Protein AF-A0A8J2S3M0-F1 (afdb_monomer)

pLDDT: mean 85.81, std 11.24, range [34.44, 97.56]

Sequence (648 aa):
LSIEQKIQSLLESGLAKWFDNKQNNCDGKTRGDIQTGDLYRDKIRITDELIRYITLQLNTDGAECHKKSKFTFWAFMGIPNELPYWLRKSNILLFALWYGNKKPPSGPFLEASISELQQLGTKGVQFNQRTYLVKPLILTTDSMARSVFLNGSTWRGECGCDFCLHPGEMVKIGRGSTRVYPEPTSNPTFAPRTVEQHERDLMTVLGTGKRLNGIKGPSPFLALLNFDYVQAQVPDYLHCVCHGGIKFLVALWTETKYFKEPWYLDDRKTKILNARLKQMKPPYEITRTSSPLSDIGQWHASYFRAFALYYFTALEDLLPKVYFDHFLCLIYGMQVLLQEEVKVNLVQDVDILLQHFVREAEILYGQQNMRFNFHLITHLVRATLHWGCIWSWSTFIPEWFNGVLVSSTNGTQYVPEQMVKNLLIKKAVRSDAITLILKYNLPQNVLVLLKDFLNISHHDLLSSLDIDSSVSNLKLLGAPKKKLASKEFQSAIQKYFSSVRELAPLHIRSYYSYKRLLFGKKSMFTTTSYTRSPKRINYCAYMKNDVFFIIEEIVSFNCKAYGTTEDVFLLGRVMGSISNEKYSPAPKCLESLHFLNLPGQSTKCVGLSSTLVAFSASDIMKKAIIGFNNCLTETYVVTALPNSVETD

Radius of gyration: 26.31 Å; Cα contacts (8 Å, |Δi|>4): 1136; chains: 1; bounding box: 75×59×65 Å

Nearest PDB structures (foldseek):
  2nub-assembly1_A  TM=4.256E-01  e=6.331E+00  Aquifex aeolicus
  8jr8-assembly1_C  TM=2.450E-01  e=2.805E+00  Maribacter polysiphoniae
  8j84-assembly1_A  TM=1.517E-01  e=1.687E+00  Thermoflavifilum thermophilum

Foldseek 3Di:
DAPLVLVVVCCVVVVVVLQLPDLPPQVLFKFFFQCNFPQNVVLDDCPDNQETEFEWAWEWDWDDLDPPDLKIKIWTWTFGRSDDLVCRLLSIGTHFMDIDSDDDQQCVRCVSVLVSLQCQQPQAHDDPSHGYRYHYQAYAYAQVVCCRQAVFAGLQQQLSDLFFLQRFDWDDDPPRIGGFGAFDPDPPGTGTDDPVNVVVQQVVCVVPVDHDSGHNHHGSNVSRPPYPPSLNYALACLVLPQVNVLLLLLCCQDPPVNVVALQHQDPVLLVQLQVLLQVFFAALLLVDRGDRPVCSVVDGSSNSVCCLQFQLCSCPVRGPPLSSLLSLLVNLLLLQLQFSMHTLVLLVLNLVSLSVSLNVCCVRVNRSSNGPSSVSSSCNSVSCNRGGGNSNNHCPSVVVVVVLLSVQDDDDPPSNVSSVVLLVVLSVCVVVLLVCVQVDPDDPVVVVCNCVSSVPDLVNNVVVPPPDPPPDQKDFDDDWDKDAQDPLNQVQVQVQLVVVDDFDRDDDGIWIWGQWMRGGSFAIAGAPPDPPRVSHHRQWFQFPPRWIWGFHIKIFDDCVVVVDPARIKTKGKTQADFDPDFSHNDDPVSVVDDDDNDQRGWTKHFDIDPGMHMDGPVRGPFGKTFNGADPVRRITTIHGRSDSSSSD

Secondary structure (DSSP, 8-state):
--HHHHHHHHIIIIIHHHHHS------SSEE-SGGGSHHHHHH-----TTEEEEEEEEEEEEEESSTT-S-EEEEEEEEETTS-HHHHGGG-EEEEEEEESS---HHHHHHHHHHHHHHHHHT-EEETTEEEEEEEEEEE--HHHHHHHS-BPPTTSTT--SSB----EEEEETTEEEEE-PPPSSSS-SPBP-HHHHHHHHHHHHHH---BTTB-S--GGGGSTT--TTTTB---HIIIIIIIIIHHHHHHHH-GGGTTSTT---HHHHHHHHHHHHH----TTS-PPP--GGGGGG--HHHHHHIIIIIGGGGGGGS-HHHHHHHHHHHHHHHHHTSSSEEHHHHHHHHHHHHHHHHHHHHHH-GGG--HHHHHHTTHHHHHHHH--GGGG-THHHHHHHHHHHHT--SSSSHHHHHHHHHHHHHHTHHHHHHHHHHS---HHHHHHHHHHHT--HHHHHHHS---TTS-SEEEES--EEEEPPHHHHHHHHHHHHHHS--PPP---EEEEESEEEETTTEEEE-TT--S-TT----EEEEGGGEEEEEEEEEE---GGGT-S--EEEEEEE--EEEEEE-S---GGGTTS---S-SSSEEEEE---SS-EEEEGGGEEEEEEEEEEETTTTEEEEEE-S-SS---

Mean predicted aligned error: 8.16 Å

Structure (mmCIF, N/CA/C/O backbone):
data_AF-A0A8J2S3M0-F1
#
_entry.id   AF-A0A8J2S3M0-F1
#
loop_
_atom_site.group_PDB
_atom_site.id
_atom_site.type_symbol
_atom_site.label_atom_id
_atom_site.label_alt_id
_atom_site.label_comp_id
_atom_site.label_asym_id
_atom_site.label_entity_id
_atom_site.label_seq_id
_atom_site.pdbx_PDB_ins_code
_atom_site.Cartn_x
_atom_site.Cartn_y
_atom_site.Cartn_z
_atom_site.occupancy
_atom_site.B_iso_or_equiv
_atom_site.auth_seq_id
_atom_site.auth_comp_id
_atom_site.auth_asym_id
_atom_site.auth_atom_id
_atom_site.pdbx_PDB_model_num
ATOM 1 N N . LEU A 1 1 ? 22.630 -8.336 17.961 1.00 81.50 1 LEU A N 1
ATOM 2 C CA . LEU A 1 1 ? 21.559 -9.327 18.190 1.00 81.50 1 LEU A CA 1
ATOM 3 C C . LEU A 1 1 ? 21.390 -10.148 16.927 1.00 81.50 1 LEU A C 1
ATOM 5 O O . LEU A 1 1 ? 21.228 -9.540 15.865 1.00 81.50 1 LEU A O 1
ATOM 9 N N . SER A 1 2 ? 21.445 -11.472 17.053 1.00 93.00 2 SER A N 1
ATOM 10 C CA . SER A 1 2 ? 21.119 -12.408 15.971 1.00 93.00 2 SER A CA 1
ATOM 11 C C . SER A 1 2 ? 19.627 -12.308 15.598 1.00 93.00 2 SER A C 1
ATOM 13 O O . SER A 1 2 ? 18.854 -11.629 16.286 1.00 93.00 2 SER A O 1
ATOM 15 N N . ILE A 1 3 ? 19.213 -12.889 14.475 1.00 96.19 3 ILE A N 1
ATOM 16 C CA . ILE A 1 3 ? 17.796 -13.008 14.099 1.00 96.19 3 ILE A CA 1
ATOM 17 C C . ILE A 1 3 ? 17.045 -13.842 15.143 1.00 96.19 3 ILE A C 1
ATOM 19 O O . ILE A 1 3 ? 15.989 -13.406 15.598 1.00 96.19 3 ILE A O 1
ATOM 23 N N . GLU A 1 4 ? 17.617 -14.958 15.595 1.00 96.69 4 GLU A N 1
ATOM 24 C CA . GLU A 1 4 ? 17.053 -15.826 16.634 1.00 96.69 4 GLU A CA 1
ATOM 25 C C . GLU A 1 4 ? 16.739 -15.048 17.915 1.00 96.69 4 GLU A C 1
ATOM 27 O O . GLU A 1 4 ? 15.605 -15.058 18.384 1.00 96.69 4 GLU A O 1
ATOM 32 N N . GLN A 1 5 ? 17.700 -14.270 18.428 1.00 94.56 5 GLN A N 1
ATOM 33 C CA . GLN A 1 5 ? 17.512 -13.446 19.628 1.00 94.56 5 GLN A CA 1
ATOM 34 C C . GLN A 1 5 ? 16.394 -12.410 19.460 1.00 94.56 5 GLN A C 1
ATOM 36 O O . GLN A 1 5 ? 15.660 -12.115 20.403 1.00 94.56 5 GLN A O 1
ATOM 41 N N . LYS A 1 6 ? 16.255 -11.832 18.260 1.00 93.50 6 LYS A N 1
ATOM 42 C CA . LYS A 1 6 ? 15.182 -10.868 17.978 1.00 93.50 6 LYS A CA 1
ATOM 43 C C . LYS A 1 6 ? 13.817 -11.553 17.928 1.00 93.50 6 LYS A C 1
ATOM 45 O O . LYS A 1 6 ? 12.851 -10.970 18.408 1.00 93.50 6 LYS A O 1
ATOM 50 N N . ILE A 1 7 ? 13.739 -12.757 17.361 1.00 95.81 7 ILE A N 1
ATOM 51 C CA . ILE A 1 7 ? 12.517 -13.568 17.339 1.00 95.81 7 ILE A CA 1
ATOM 52 C C . ILE A 1 7 ? 12.142 -14.018 18.751 1.00 95.81 7 ILE A C 1
ATOM 54 O O . ILE A 1 7 ? 10.990 -13.864 19.140 1.00 95.81 7 ILE A O 1
ATOM 58 N N . GLN A 1 8 ? 13.106 -14.482 19.543 1.00 94.69 8 GLN A N 1
ATOM 59 C CA . GLN A 1 8 ? 12.895 -14.851 20.939 1.00 94.69 8 GLN A CA 1
ATOM 60 C C . GLN A 1 8 ? 12.302 -13.679 21.735 1.00 94.69 8 GLN A C 1
ATOM 62 O O . GLN A 1 8 ? 11.242 -13.812 22.341 1.00 94.69 8 GLN A O 1
ATOM 67 N N . SER A 1 9 ? 12.910 -12.492 21.628 1.00 90.25 9 SER A N 1
ATOM 68 C CA . SER A 1 9 ? 12.399 -11.270 22.262 1.00 90.25 9 SER A CA 1
ATOM 69 C C . SER A 1 9 ? 10.990 -10.892 21.779 1.00 90.25 9 SER A C 1
ATOM 71 O O . SER A 1 9 ? 10.163 -10.432 22.568 1.00 90.25 9 SER A O 1
ATOM 73 N N . LEU A 1 10 ? 10.685 -11.109 20.494 1.00 89.81 10 LEU A N 1
ATOM 74 C CA . LEU A 1 10 ? 9.349 -10.888 19.942 1.00 89.81 10 LEU A CA 1
ATOM 75 C C . LEU A 1 10 ? 8.318 -11.827 20.589 1.00 89.81 10 LEU A C 1
ATOM 77 O O . LEU A 1 10 ? 7.244 -11.372 20.981 1.00 89.81 10 LEU A O 1
ATOM 81 N N . LEU A 1 11 ? 8.641 -13.111 20.741 1.00 92.31 11 LEU A N 1
ATOM 82 C CA . LEU A 1 11 ? 7.765 -14.105 21.367 1.00 92.31 11 LEU A CA 1
ATOM 83 C C . LEU A 1 11 ? 7.537 -13.802 22.856 1.00 92.31 11 LEU A C 1
ATOM 85 O O . LEU A 1 11 ? 6.389 -13.777 23.308 1.00 92.31 11 LEU A O 1
ATOM 89 N N . GLU A 1 12 ? 8.605 -13.468 23.582 1.00 89.50 12 GLU A N 1
ATOM 90 C CA . GLU A 1 12 ? 8.580 -13.102 25.006 1.00 89.50 12 GLU A CA 1
ATOM 91 C C . GLU A 1 12 ? 7.778 -11.822 25.286 1.00 89.50 12 GLU A C 1
ATOM 93 O O . GLU A 1 12 ? 7.194 -11.681 26.357 1.00 89.50 12 GLU A O 1
ATOM 98 N N . SER A 1 13 ? 7.662 -10.916 24.309 1.00 81.12 13 SER A N 1
ATOM 99 C CA . SER A 1 13 ? 6.884 -9.672 24.435 1.00 81.12 13 SER A CA 1
ATOM 100 C C . SER A 1 13 ? 5.353 -9.858 24.425 1.00 81.12 13 SER A C 1
ATOM 102 O O . SER A 1 13 ? 4.603 -8.882 24.374 1.00 81.12 13 SER A O 1
ATOM 104 N N . GLY A 1 14 ? 4.863 -11.104 24.443 1.00 81.75 14 GLY A N 1
ATOM 105 C CA . GLY A 1 14 ? 3.431 -11.428 24.416 1.00 81.75 14 GLY A CA 1
ATOM 106 C C . GLY A 1 14 ? 2.807 -11.392 23.016 1.00 81.75 14 GLY A C 1
ATOM 107 O O . GLY A 1 14 ? 1.585 -11.500 22.871 1.00 81.75 14 GLY A O 1
ATOM 108 N N . LEU A 1 15 ? 3.628 -11.261 21.969 1.00 87.12 15 LEU A N 1
ATOM 109 C CA . LEU A 1 15 ? 3.182 -11.294 20.573 1.00 87.12 15 LEU A CA 1
ATOM 110 C C . LEU A 1 15 ? 3.051 -12.717 20.010 1.00 87.12 15 LEU A C 1
ATOM 112 O O . LEU A 1 15 ? 2.456 -12.872 18.945 1.00 87.12 15 LEU A O 1
ATOM 116 N N . ALA A 1 16 ? 3.503 -13.743 20.745 1.00 89.25 16 ALA A N 1
ATOM 117 C CA . ALA A 1 16 ? 3.340 -15.161 20.401 1.00 89.25 16 ALA A CA 1
ATOM 118 C C . ALA A 1 16 ? 1.902 -15.524 19.975 1.00 89.25 16 ALA A C 1
ATOM 120 O O . ALA A 1 16 ? 1.706 -16.231 18.990 1.00 89.25 16 ALA A O 1
ATOM 121 N N . LYS A 1 17 ? 0.889 -14.926 20.624 1.00 87.56 17 LYS A N 1
ATOM 122 C CA . LYS A 1 17 ? -0.538 -15.128 20.313 1.00 87.56 17 LYS A CA 1
ATOM 123 C C . LYS A 1 17 ? -0.915 -14.895 18.844 1.00 87.56 17 LYS A C 1
ATOM 125 O O . LYS A 1 17 ? -1.837 -15.530 18.347 1.00 87.56 17 LYS A O 1
ATOM 130 N N . TRP A 1 18 ? -0.220 -13.997 18.142 1.00 87.88 18 TRP A N 1
ATOM 131 C CA . TRP A 1 18 ? -0.496 -13.716 16.728 1.00 87.88 18 TRP A CA 1
ATOM 132 C C . TRP A 1 18 ? 0.030 -14.810 15.800 1.00 87.88 18 TRP A C 1
ATOM 134 O O . TRP A 1 18 ? -0.596 -15.092 14.785 1.00 87.88 18 TRP A O 1
ATOM 144 N N . PHE A 1 19 ? 1.136 -15.450 16.179 1.00 89.31 19 PHE A N 1
ATOM 145 C CA . PHE A 1 19 ? 1.717 -16.591 15.469 1.00 89.31 19 PHE A CA 1
ATOM 146 C C . PHE A 1 19 ? 1.016 -17.909 15.829 1.00 89.31 19 PHE A C 1
ATOM 148 O O . PHE A 1 19 ? 1.030 -18.860 15.053 1.00 89.31 19 PHE A O 1
ATOM 155 N N . ASP A 1 20 ? 0.401 -17.958 17.012 1.00 83.62 20 ASP A N 1
ATOM 156 C CA . ASP A 1 20 ? -0.322 -19.117 17.529 1.00 83.62 20 ASP A CA 1
ATOM 157 C C . ASP A 1 20 ? -1.756 -19.241 17.024 1.00 83.62 20 ASP A C 1
ATOM 159 O O . ASP A 1 20 ? -2.298 -20.352 17.012 1.00 83.62 20 ASP A O 1
ATOM 163 N N . ASN A 1 21 ? -2.377 -18.120 16.643 1.00 70.69 21 ASN A N 1
ATOM 164 C CA . ASN A 1 21 ? -3.725 -18.116 16.098 1.00 70.69 21 ASN A CA 1
ATOM 165 C C . ASN A 1 21 ? -3.768 -19.026 14.866 1.00 70.69 21 ASN A C 1
ATOM 167 O O . ASN A 1 21 ? -3.100 -18.767 13.862 1.00 70.69 21 ASN A O 1
ATOM 171 N N . LYS A 1 22 ? -4.560 -20.106 14.958 1.00 56.44 22 LYS A N 1
ATOM 172 C CA . LYS A 1 22 ? -4.838 -20.996 13.824 1.00 56.44 22 LYS A CA 1
ATOM 173 C C . LYS A 1 22 ? -5.295 -20.110 12.667 1.00 56.44 22 LYS A C 1
ATOM 175 O O . LYS A 1 22 ? -6.156 -19.261 12.887 1.00 56.44 22 LYS A O 1
ATOM 180 N N . GLN A 1 23 ? -4.661 -20.277 11.499 1.00 57.81 23 GLN A N 1
ATOM 181 C CA . GLN A 1 23 ? -4.930 -19.534 10.262 1.00 57.81 23 GLN A CA 1
ATOM 182 C C . GLN A 1 23 ? -6.415 -19.167 10.199 1.00 57.81 23 GLN A C 1
ATOM 184 O O . GLN A 1 23 ? -7.253 -20.056 10.056 1.00 57.81 23 GLN A O 1
ATOM 189 N N . ASN A 1 24 ? -6.737 -17.885 10.416 1.00 50.41 24 ASN A N 1
ATOM 190 C CA . ASN A 1 24 ? -8.119 -17.410 10.414 1.00 50.41 24 ASN A CA 1
ATOM 191 C C . ASN A 1 24 ? -8.801 -17.941 9.154 1.00 50.41 24 ASN A C 1
ATOM 193 O O . ASN A 1 24 ? -8.247 -17.756 8.073 1.00 50.41 24 ASN A O 1
ATOM 197 N N . ASN A 1 25 ? -9.954 -18.598 9.332 1.00 51.84 25 ASN A N 1
ATOM 198 C CA . ASN A 1 25 ? -10.865 -19.115 8.308 1.00 51.84 25 ASN A CA 1
ATOM 199 C C . ASN A 1 25 ? -10.825 -18.286 7.013 1.00 51.84 25 ASN A C 1
ATOM 201 O O . ASN A 1 25 ? -11.617 -17.363 6.839 1.00 51.84 25 ASN A O 1
ATOM 205 N N . CYS A 1 26 ? -9.898 -18.600 6.109 1.00 64.44 26 CYS A N 1
ATOM 206 C CA . CYS A 1 26 ? -9.861 -17.987 4.795 1.00 64.44 26 CYS A CA 1
ATOM 207 C C . CYS A 1 26 ? -10.735 -18.856 3.904 1.00 64.44 26 CYS A C 1
ATOM 209 O O . CYS A 1 26 ? -10.455 -20.036 3.698 1.00 64.44 26 CYS A O 1
ATOM 211 N N . ASP A 1 27 ? -11.816 -18.277 3.399 1.00 76.00 27 ASP A N 1
ATOM 212 C CA . ASP A 1 27 ? -12.805 -18.971 2.576 1.00 76.00 27 ASP A CA 1
ATOM 213 C C . ASP A 1 27 ? -12.300 -19.283 1.152 1.00 76.00 27 ASP A C 1
ATOM 215 O O . ASP A 1 27 ? -13.020 -19.891 0.358 1.00 76.00 27 ASP A O 1
ATOM 219 N N . GLY A 1 28 ? -11.079 -18.840 0.816 1.00 83.12 28 GLY A N 1
ATOM 220 C CA . GLY A 1 28 ? -10.477 -18.899 -0.518 1.00 83.12 28 GLY A CA 1
ATOM 221 C C . GLY A 1 28 ? -11.107 -17.933 -1.531 1.00 83.12 28 GLY A C 1
ATOM 222 O O . GLY A 1 28 ? -10.561 -17.751 -2.621 1.00 83.12 28 GLY A O 1
ATOM 223 N N . LYS A 1 29 ? -12.217 -17.281 -1.173 1.00 90.69 29 LYS A N 1
ATOM 224 C CA . LYS A 1 29 ? -13.036 -16.407 -2.022 1.00 90.69 29 LYS A CA 1
ATOM 225 C C . LYS A 1 29 ? -12.717 -14.933 -1.817 1.00 90.69 29 LYS A C 1
ATOM 227 O O . LYS A 1 29 ? -13.083 -14.128 -2.676 1.00 90.69 29 LYS A O 1
ATOM 232 N N . THR A 1 30 ? -12.027 -14.574 -0.738 1.00 92.81 30 THR A N 1
ATOM 233 C CA . THR A 1 30 ? -11.560 -13.210 -0.484 1.00 92.81 30 THR A CA 1
ATOM 234 C C . THR A 1 30 ? -10.036 -13.109 -0.380 1.00 92.81 30 THR A C 1
ATOM 236 O O . THR A 1 30 ? -9.312 -14.093 -0.198 1.00 92.81 30 THR A O 1
ATOM 239 N N . ARG A 1 31 ? -9.531 -11.891 -0.569 1.00 93.50 31 ARG A N 1
ATOM 240 C CA . ARG A 1 31 ? -8.157 -11.467 -0.304 1.00 93.50 31 ARG A CA 1
ATOM 241 C C . ARG A 1 31 ? -8.214 -10.302 0.670 1.00 93.50 31 ARG A C 1
ATOM 243 O O . ARG A 1 31 ? -9.016 -9.399 0.485 1.00 93.50 31 ARG A O 1
ATOM 250 N N . GLY A 1 32 ? -7.377 -10.335 1.691 1.00 92.38 32 GLY A N 1
ATOM 251 C CA . GLY A 1 32 ? -7.222 -9.295 2.699 1.00 92.38 32 GLY A CA 1
ATOM 252 C C . GLY A 1 32 ? -5.750 -9.170 3.058 1.00 92.38 32 GLY A C 1
ATOM 253 O O . GLY A 1 32 ? -4.961 -8.684 2.258 1.00 92.38 32 GLY A O 1
ATOM 254 N N . ASP A 1 33 ? -5.351 -9.653 4.228 1.00 92.38 33 ASP A N 1
ATOM 255 C CA . ASP A 1 33 ? -3.938 -9.683 4.620 1.00 92.38 33 ASP A CA 1
ATOM 256 C C . ASP A 1 33 ? -3.156 -10.834 3.940 1.00 92.38 33 ASP A C 1
ATOM 258 O O . ASP A 1 33 ? -3.744 -11.680 3.259 1.00 92.38 33 ASP A O 1
ATOM 262 N N . ILE A 1 34 ? -1.836 -10.900 4.137 1.00 92.69 34 ILE A N 1
ATOM 263 C CA . ILE A 1 34 ? -0.908 -11.823 3.461 1.00 92.69 34 ILE A CA 1
ATOM 264 C C . ILE A 1 34 ? -1.351 -13.285 3.542 1.00 92.69 34 ILE A C 1
ATOM 266 O O . ILE A 1 34 ? -1.243 -14.025 2.563 1.00 92.69 34 ILE A O 1
ATOM 270 N N . GLN A 1 35 ? -1.911 -13.696 4.681 1.00 90.94 35 GLN A N 1
ATOM 271 C CA . GLN A 1 35 ? -2.320 -15.082 4.913 1.00 90.94 35 GLN A CA 1
ATOM 272 C C . GLN A 1 35 ? -3.475 -15.543 4.014 1.00 90.94 35 GLN A C 1
ATOM 274 O O . GLN A 1 35 ? -3.716 -16.741 3.874 1.00 90.94 35 GLN A O 1
ATOM 279 N N . THR A 1 36 ? -4.195 -14.600 3.404 1.00 92.06 36 THR A N 1
ATOM 280 C CA . THR A 1 36 ? -5.297 -14.894 2.479 1.00 92.06 36 THR A CA 1
ATOM 281 C C . THR A 1 36 ? -4.821 -15.214 1.063 1.00 92.06 36 THR A C 1
ATOM 283 O O . THR A 1 36 ? -5.607 -15.722 0.266 1.00 92.06 36 THR A O 1
ATOM 286 N N . GLY A 1 37 ? -3.557 -14.932 0.730 1.00 93.81 37 GLY A N 1
ATOM 287 C CA . GLY A 1 37 ? -2.990 -15.156 -0.597 1.00 93.81 37 GLY A CA 1
ATOM 288 C C . GLY A 1 37 ? -2.764 -16.635 -0.923 1.00 93.81 37 GLY A C 1
ATOM 289 O O . GLY A 1 37 ? -2.457 -17.438 -0.043 1.00 93.81 37 GLY A O 1
ATOM 290 N N . ASP A 1 38 ? -2.900 -17.004 -2.197 1.00 93.62 38 ASP A N 1
ATOM 291 C CA . ASP A 1 38 ? -2.800 -18.398 -2.651 1.00 93.62 38 ASP A CA 1
ATOM 292 C C . ASP A 1 38 ? -1.442 -19.031 -2.322 1.00 93.62 38 ASP A C 1
ATOM 294 O O . ASP A 1 38 ? -1.387 -20.086 -1.689 1.00 93.62 38 ASP A O 1
ATOM 298 N N . LEU A 1 39 ? -0.343 -18.335 -2.630 1.00 92.56 39 LEU A N 1
ATOM 299 C CA . LEU A 1 39 ? 1.005 -18.851 -2.382 1.00 92.56 39 LEU A CA 1
ATOM 300 C C . LEU A 1 39 ? 1.339 -18.943 -0.895 1.00 92.56 39 LEU A C 1
ATOM 302 O O . LEU A 1 39 ? 2.122 -19.807 -0.499 1.00 92.56 39 LEU A O 1
ATOM 306 N N . TYR A 1 40 ? 0.753 -18.084 -0.057 1.00 92.56 40 TYR A N 1
ATOM 307 C CA . TYR A 1 40 ? 0.893 -18.228 1.388 1.00 92.56 40 TYR A CA 1
ATOM 308 C C . TYR A 1 40 ? 0.264 -19.544 1.860 1.00 92.56 40 TYR A C 1
ATOM 310 O O . TYR A 1 40 ? 0.922 -20.321 2.554 1.00 92.56 40 TYR A O 1
ATOM 318 N N . ARG A 1 41 ? -0.986 -19.817 1.459 1.00 88.69 41 ARG A N 1
ATOM 319 C CA . ARG A 1 41 ? -1.732 -21.021 1.873 1.00 88.69 41 ARG A CA 1
ATOM 320 C C . ARG A 1 41 ? -1.105 -22.311 1.344 1.00 88.69 41 ARG A C 1
ATOM 322 O O . ARG A 1 41 ? -1.165 -23.348 2.006 1.00 88.69 41 ARG A O 1
ATOM 329 N N . ASP A 1 42 ? -0.469 -22.249 0.181 1.00 89.12 42 ASP A N 1
ATOM 330 C CA . ASP A 1 42 ? 0.261 -23.389 -0.366 1.00 89.12 42 ASP A CA 1
ATOM 331 C C . ASP A 1 42 ? 1.552 -23.673 0.409 1.00 89.12 42 ASP A C 1
ATOM 333 O O . ASP A 1 42 ? 1.850 -24.831 0.704 1.00 89.12 42 ASP A O 1
ATOM 337 N N . LYS A 1 43 ? 2.292 -22.627 0.798 1.00 88.31 43 LYS A N 1
ATOM 338 C CA . LYS A 1 43 ? 3.594 -22.756 1.477 1.00 88.31 43 LYS A CA 1
ATOM 339 C C . LYS A 1 43 ? 3.490 -22.982 2.987 1.00 88.31 43 LYS A C 1
ATOM 341 O O . LYS A 1 43 ? 4.423 -23.525 3.589 1.00 88.31 43 LYS A O 1
ATOM 346 N N . ILE A 1 44 ? 2.396 -22.551 3.612 1.00 88.06 44 ILE A N 1
ATOM 347 C CA . ILE A 1 44 ? 2.191 -22.610 5.060 1.00 88.06 44 ILE A CA 1
ATOM 348 C C . ILE A 1 44 ? 0.967 -23.464 5.365 1.00 88.06 44 ILE A C 1
ATOM 350 O O . ILE A 1 44 ? -0.173 -23.030 5.217 1.00 88.06 44 ILE A O 1
ATOM 354 N N . ARG A 1 45 ? 1.219 -24.679 5.854 1.00 78.94 45 ARG A N 1
ATOM 355 C CA . ARG A 1 45 ? 0.195 -25.609 6.335 1.00 78.94 45 ARG A CA 1
ATOM 356 C C . ARG A 1 45 ? 0.586 -26.075 7.727 1.00 78.94 45 ARG A C 1
ATOM 358 O O . ARG A 1 45 ? 1.691 -26.577 7.918 1.00 78.94 45 ARG A O 1
ATOM 365 N N . ILE A 1 46 ? -0.296 -25.878 8.702 1.00 77.50 46 ILE A N 1
ATOM 366 C CA . ILE A 1 46 ? -0.072 -26.352 10.070 1.00 77.50 46 ILE A CA 1
ATOM 367 C C . ILE A 1 46 ? -0.560 -27.796 10.132 1.00 77.50 46 ILE A C 1
ATOM 369 O O . ILE A 1 46 ? -1.757 -28.047 10.228 1.00 77.50 46 ILE A O 1
ATOM 373 N N . THR A 1 47 ? 0.371 -28.739 10.025 1.00 75.69 47 THR A N 1
ATOM 374 C CA . THR A 1 47 ? 0.092 -30.180 10.138 1.00 75.69 47 THR A CA 1
ATOM 375 C C . THR A 1 47 ? 0.426 -30.742 11.518 1.00 75.69 47 THR A C 1
ATOM 377 O O . THR A 1 47 ? -0.070 -31.803 11.872 1.00 75.69 47 THR A O 1
ATOM 380 N N . ASP A 1 48 ? 1.248 -30.032 12.293 1.00 84.19 48 ASP A N 1
ATOM 381 C CA . ASP A 1 48 ? 1.683 -30.404 13.639 1.00 84.19 48 ASP A CA 1
ATOM 382 C C . ASP A 1 48 ? 1.299 -29.291 14.626 1.00 84.19 48 ASP A C 1
ATOM 384 O O . ASP A 1 48 ? 1.633 -28.118 14.431 1.00 84.19 48 ASP A O 1
ATOM 388 N N . GLU A 1 49 ? 0.590 -29.649 15.697 1.00 84.31 49 GLU A N 1
ATOM 389 C CA . GLU A 1 49 ? 0.129 -28.697 16.706 1.00 84.31 49 GLU A CA 1
ATOM 390 C C . GLU A 1 49 ? 1.259 -28.090 17.551 1.00 84.31 49 GLU A C 1
ATOM 392 O O . GLU A 1 49 ? 1.038 -27.034 18.156 1.00 84.31 49 GLU A O 1
ATOM 397 N N . LEU A 1 50 ? 2.459 -28.674 17.547 1.00 91.12 50 LEU A N 1
ATOM 398 C CA . LEU A 1 50 ? 3.652 -28.143 18.214 1.00 91.12 50 LEU A CA 1
ATOM 399 C C . LEU A 1 50 ? 4.465 -27.193 17.326 1.00 91.12 50 LEU A C 1
ATOM 401 O O . LEU A 1 50 ? 5.317 -26.464 17.837 1.00 91.12 50 LEU A O 1
ATOM 405 N N . ILE A 1 51 ? 4.198 -27.154 16.017 1.00 91.56 51 ILE A N 1
ATOM 406 C CA . ILE A 1 51 ? 4.925 -26.302 15.070 1.00 91.56 51 ILE A CA 1
ATOM 407 C C . ILE A 1 51 ? 4.108 -25.052 14.737 1.00 91.56 51 ILE A C 1
ATOM 409 O O . ILE A 1 51 ? 2.926 -25.111 14.393 1.00 91.56 51 ILE A O 1
ATOM 413 N N . ARG A 1 52 ? 4.751 -23.888 14.812 1.00 92.50 52 ARG A N 1
ATOM 414 C CA . ARG A 1 52 ? 4.209 -22.597 14.373 1.00 92.50 52 ARG A CA 1
ATOM 415 C C . ARG A 1 52 ? 5.141 -21.949 13.365 1.00 92.50 52 ARG A C 1
ATOM 417 O O . ARG A 1 52 ? 6.323 -22.279 13.296 1.00 92.50 52 ARG A O 1
ATOM 424 N N . TYR A 1 53 ? 4.600 -21.030 12.575 1.00 92.56 53 TYR A N 1
ATOM 425 C CA . TYR A 1 53 ? 5.356 -20.322 11.550 1.00 92.56 53 TYR A CA 1
ATOM 426 C C . TYR A 1 53 ? 5.402 -18.834 11.864 1.00 92.56 53 TYR A C 1
ATOM 428 O O . TYR A 1 53 ? 4.376 -18.218 12.138 1.00 92.56 53 TYR A O 1
ATOM 436 N N . ILE A 1 54 ? 6.603 -18.269 11.786 1.00 94.81 54 ILE A N 1
ATOM 437 C CA . ILE A 1 54 ? 6.813 -16.827 11.705 1.00 94.81 54 ILE A CA 1
ATOM 438 C C . ILE A 1 54 ? 7.253 -16.557 10.281 1.00 94.81 54 ILE A C 1
ATOM 440 O O . ILE A 1 54 ? 8.392 -16.855 9.905 1.00 94.81 54 ILE A O 1
ATOM 444 N N . THR A 1 55 ? 6.346 -16.042 9.463 1.00 95.31 55 THR A N 1
ATOM 445 C CA . THR A 1 55 ? 6.672 -15.764 8.073 1.00 95.31 55 THR A CA 1
ATOM 446 C C . THR A 1 55 ? 7.133 -14.328 7.908 1.00 95.31 55 THR A C 1
ATOM 448 O O . THR A 1 55 ? 6.690 -13.428 8.624 1.00 95.31 55 THR A O 1
ATOM 451 N N . LEU A 1 56 ? 8.066 -14.110 6.984 1.00 96.19 56 LEU A N 1
ATOM 452 C CA . LEU A 1 56 ? 8.713 -12.815 6.815 1.00 96.19 56 LEU A CA 1
ATOM 453 C C . LEU A 1 56 ? 8.503 -12.253 5.411 1.00 96.19 56 LEU A C 1
ATOM 455 O O . LEU A 1 56 ? 8.718 -12.934 4.405 1.00 96.19 56 LEU A O 1
ATOM 459 N N . GLN A 1 57 ? 8.161 -10.971 5.363 1.00 95.62 57 GLN A N 1
ATOM 460 C CA . GLN A 1 57 ? 8.407 -10.106 4.221 1.00 95.62 57 GLN A CA 1
ATOM 461 C C . GLN A 1 57 ? 9.825 -9.537 4.348 1.00 95.62 57 GLN A C 1
ATOM 463 O O . GLN A 1 57 ? 10.140 -8.814 5.295 1.00 95.62 57 GLN A O 1
ATOM 468 N N . LEU A 1 58 ? 10.689 -9.880 3.398 1.00 95.88 58 LEU A N 1
ATOM 469 C CA . LEU A 1 58 ? 12.042 -9.355 3.294 1.00 95.88 58 LEU A CA 1
ATOM 470 C C . LEU A 1 58 ? 12.043 -8.033 2.524 1.00 95.88 58 LEU A C 1
ATOM 472 O O . LEU A 1 58 ? 11.337 -7.877 1.524 1.00 95.88 58 LEU A O 1
ATOM 476 N N . ASN A 1 59 ? 12.875 -7.093 2.959 1.00 95.56 59 ASN A N 1
ATOM 477 C CA . ASN A 1 59 ? 13.136 -5.853 2.238 1.00 95.56 59 ASN A CA 1
ATOM 478 C C . ASN A 1 59 ? 14.617 -5.479 2.318 1.00 95.56 59 ASN A C 1
ATOM 480 O O . ASN A 1 59 ? 15.290 -5.724 3.321 1.00 95.56 59 ASN A O 1
ATOM 484 N N . THR A 1 60 ? 15.109 -4.893 1.232 1.00 92.31 60 THR A N 1
ATOM 485 C CA . THR A 1 60 ? 16.405 -4.226 1.174 1.00 92.31 60 THR A CA 1
ATOM 486 C C . THR A 1 60 ? 16.322 -3.073 0.191 1.00 92.31 60 THR A C 1
ATOM 488 O O . THR A 1 60 ? 15.912 -3.259 -0.956 1.00 92.31 60 THR A O 1
ATOM 491 N N . ASP A 1 61 ? 16.680 -1.882 0.651 1.00 86.69 61 ASP A N 1
ATOM 492 C CA . ASP A 1 61 ? 16.643 -0.668 -0.155 1.00 86.69 61 ASP A CA 1
ATOM 493 C C . ASP A 1 61 ? 17.758 0.294 0.260 1.00 86.69 61 ASP A C 1
ATOM 495 O O . ASP A 1 61 ? 18.256 0.240 1.390 1.00 86.69 61 ASP A O 1
ATOM 499 N N . GLY A 1 62 ? 18.167 1.142 -0.679 1.00 87.12 62 GLY A N 1
ATOM 500 C CA . GLY A 1 62 ? 19.197 2.149 -0.494 1.00 87.12 62 GLY A CA 1
ATOM 501 C C . GLY A 1 62 ? 18.595 3.499 -0.131 1.00 87.12 62 GLY A C 1
ATOM 502 O O . GLY A 1 62 ? 17.769 4.029 -0.866 1.00 87.12 62 GLY A O 1
ATOM 503 N N . ALA A 1 63 ? 19.072 4.103 0.953 1.00 87.75 63 ALA A N 1
ATOM 504 C CA . ALA A 1 63 ? 18.634 5.421 1.396 1.00 87.75 63 ALA A CA 1
ATOM 505 C C . ALA A 1 63 ? 19.820 6.350 1.702 1.00 87.75 63 ALA A C 1
ATOM 507 O O . ALA A 1 63 ? 20.931 5.924 2.035 1.00 87.75 63 ALA A O 1
ATOM 508 N N . GLU A 1 64 ? 19.591 7.655 1.570 1.00 85.06 64 GLU A N 1
ATOM 509 C CA . GLU A 1 64 ? 20.590 8.691 1.839 1.00 85.06 64 GLU A CA 1
ATOM 510 C C . GLU A 1 64 ? 20.460 9.210 3.278 1.00 85.06 64 GLU A C 1
ATOM 512 O O . GLU A 1 64 ? 19.395 9.668 3.688 1.00 85.06 64 GLU A O 1
ATOM 517 N N . CYS A 1 65 ? 21.559 9.218 4.042 1.00 78.88 65 CYS A N 1
ATOM 518 C CA . CYS A 1 65 ? 21.574 9.844 5.374 1.00 78.88 65 CYS A CA 1
ATOM 519 C C . CYS A 1 65 ? 21.621 11.376 5.300 1.00 78.88 65 CYS A C 1
ATOM 521 O O . CYS A 1 65 ? 21.142 12.073 6.193 1.00 78.88 65 CYS A O 1
ATOM 523 N N . HIS A 1 66 ? 22.241 11.916 4.246 1.00 75.50 66 HIS A N 1
ATOM 524 C CA . HIS A 1 66 ? 22.520 13.342 4.117 1.00 75.50 66 HIS A CA 1
ATOM 525 C C . HIS A 1 66 ? 22.325 13.794 2.666 1.00 75.50 66 HIS A C 1
ATOM 527 O O . HIS A 1 66 ? 22.991 13.282 1.773 1.00 75.50 66 HIS A O 1
ATOM 533 N N . LYS A 1 67 ? 21.502 14.832 2.452 1.00 64.94 67 LYS A N 1
ATOM 534 C CA . LYS A 1 67 ? 21.057 15.346 1.132 1.00 64.94 67 LYS A CA 1
ATOM 535 C C . LYS A 1 67 ? 22.160 15.717 0.120 1.00 64.94 67 LYS A C 1
ATOM 537 O O . LYS A 1 67 ? 21.853 16.029 -1.024 1.00 64.94 67 LYS A O 1
ATOM 542 N N . LYS A 1 68 ? 23.424 15.810 0.545 1.00 71.50 68 LYS A N 1
ATOM 543 C CA . LYS A 1 68 ? 24.576 16.188 -0.300 1.00 71.50 68 LYS A CA 1
ATOM 544 C C . LYS A 1 68 ? 25.721 15.171 -0.248 1.00 71.50 68 LYS A C 1
ATOM 546 O O . LYS A 1 68 ? 26.799 15.440 -0.772 1.00 71.50 68 LYS A O 1
ATOM 551 N N . SER A 1 69 ? 25.524 14.034 0.415 1.00 75.31 69 SER A N 1
ATOM 552 C CA . SER A 1 69 ? 26.554 13.006 0.536 1.00 75.31 69 SER A CA 1
ATOM 553 C C . SER A 1 69 ? 26.448 12.004 -0.607 1.00 75.31 69 SER A C 1
ATOM 555 O O . SER A 1 69 ? 25.355 11.618 -0.999 1.00 75.31 69 SER A O 1
ATOM 557 N N . LYS A 1 70 ? 27.593 11.527 -1.105 1.00 81.06 70 LYS A N 1
ATOM 558 C CA . LYS A 1 70 ? 27.639 10.353 -1.995 1.00 81.06 70 LYS A CA 1
ATOM 559 C C . LYS A 1 70 ? 27.468 9.033 -1.229 1.00 81.06 70 LYS A C 1
ATOM 561 O O . LYS A 1 70 ? 27.461 7.976 -1.849 1.00 81.06 70 LYS A O 1
ATOM 566 N N . PHE A 1 71 ? 27.408 9.082 0.104 1.00 86.69 71 PHE A N 1
ATOM 567 C CA . PHE A 1 71 ? 27.219 7.910 0.951 1.00 86.69 71 PHE A CA 1
ATOM 568 C C . PHE A 1 71 ? 25.737 7.593 1.119 1.00 86.69 71 PHE A C 1
ATOM 570 O O . PHE A 1 71 ? 24.929 8.460 1.450 1.00 86.69 71 PHE A O 1
ATOM 577 N N . THR A 1 72 ? 25.427 6.314 0.953 1.00 89.94 72 THR A N 1
ATOM 578 C CA . THR A 1 72 ? 24.108 5.722 1.177 1.00 89.94 72 THR A CA 1
ATOM 579 C C . THR A 1 72 ? 24.233 4.620 2.214 1.00 89.94 72 THR A C 1
ATOM 581 O O . THR A 1 72 ? 25.307 4.027 2.362 1.00 89.94 72 THR A O 1
ATOM 584 N N . PHE A 1 73 ? 23.143 4.324 2.909 1.00 92.94 73 PHE A N 1
ATOM 585 C CA . PHE A 1 73 ? 23.021 3.086 3.662 1.00 92.94 73 PHE A CA 1
ATOM 586 C C . PHE A 1 73 ? 22.032 2.145 2.982 1.00 92.94 73 PHE A C 1
ATOM 588 O O . PHE A 1 73 ? 21.144 2.588 2.261 1.00 92.94 73 PHE A O 1
ATOM 595 N N . TRP A 1 74 ? 22.209 0.850 3.216 1.00 93.81 74 TRP A N 1
ATOM 596 C CA . TRP A 1 74 ? 21.277 -0.192 2.807 1.00 93.81 74 TRP A CA 1
ATOM 597 C C . TRP A 1 74 ? 20.941 -1.032 4.027 1.00 93.81 74 TRP A C 1
ATOM 599 O O . TRP A 1 74 ? 21.843 -1.550 4.686 1.00 93.81 74 TRP A O 1
ATOM 609 N N . ALA A 1 75 ? 19.657 -1.154 4.339 1.00 94.25 75 ALA A N 1
ATOM 610 C CA . ALA A 1 75 ? 19.177 -1.970 5.444 1.00 94.25 75 ALA A CA 1
ATOM 611 C C . ALA A 1 75 ? 18.558 -3.254 4.892 1.00 94.25 75 ALA A C 1
ATOM 613 O O . ALA A 1 75 ? 17.648 -3.183 4.075 1.00 94.25 75 ALA A O 1
ATOM 614 N N . PHE A 1 76 ? 19.022 -4.417 5.350 1.00 95.94 76 PHE A N 1
ATOM 615 C CA . PHE A 1 76 ? 18.326 -5.680 5.118 1.00 95.94 76 PHE A CA 1
ATOM 616 C C . PHE A 1 76 ? 17.430 -5.960 6.317 1.00 95.94 76 PHE A C 1
ATOM 618 O O . PHE A 1 76 ? 17.912 -5.988 7.451 1.00 95.94 76 PHE A O 1
ATOM 625 N N . MET A 1 77 ? 16.133 -6.127 6.084 1.00 95.94 77 MET A N 1
ATOM 626 C CA . MET A 1 77 ? 15.137 -6.229 7.146 1.00 95.94 77 MET A CA 1
ATOM 627 C C . MET A 1 77 ? 14.091 -7.310 6.865 1.00 95.94 77 MET A C 1
ATOM 629 O O . MET A 1 77 ? 13.820 -7.646 5.712 1.00 95.94 77 MET A O 1
ATOM 633 N N . GLY A 1 78 ? 13.490 -7.825 7.937 1.00 96.94 78 GLY A N 1
ATOM 634 C CA . GLY A 1 78 ? 12.350 -8.734 7.906 1.00 96.94 78 GLY A CA 1
ATOM 635 C C . GLY A 1 78 ? 11.162 -8.171 8.679 1.00 96.94 78 GLY A C 1
ATOM 636 O O . GLY A 1 78 ? 11.319 -7.621 9.772 1.00 96.94 78 GLY A O 1
ATOM 637 N N . ILE A 1 79 ? 9.970 -8.321 8.112 1.00 96.56 79 ILE A N 1
ATOM 638 C CA . ILE A 1 79 ? 8.702 -7.894 8.703 1.00 96.56 79 ILE A CA 1
ATOM 639 C C . ILE A 1 79 ? 7.852 -9.148 8.953 1.00 96.56 79 ILE A C 1
ATOM 641 O O . ILE A 1 79 ? 7.567 -9.860 7.991 1.00 96.56 79 ILE A O 1
ATOM 645 N N . PRO A 1 80 ? 7.456 -9.445 10.206 1.00 95.56 80 PRO A N 1
ATOM 646 C CA . PRO A 1 80 ? 6.609 -10.600 10.501 1.00 95.56 80 PRO A CA 1
ATOM 647 C C . PRO A 1 80 ? 5.185 -10.422 9.959 1.00 95.56 80 PRO A C 1
ATOM 649 O O . PRO A 1 80 ? 4.495 -9.471 10.338 1.00 95.56 80 PRO A O 1
ATOM 652 N N . ASN A 1 81 ? 4.731 -11.335 9.100 1.00 93.88 81 ASN A N 1
ATOM 653 C CA . ASN A 1 81 ? 3.447 -11.199 8.405 1.00 93.88 81 ASN A CA 1
ATOM 654 C C . ASN A 1 81 ? 2.252 -11.529 9.308 1.00 93.88 81 ASN A C 1
ATOM 656 O O . ASN A 1 81 ? 1.180 -10.959 9.140 1.00 93.88 81 ASN A O 1
ATOM 660 N N . GLU A 1 82 ? 2.409 -12.413 10.294 1.00 91.69 82 GLU A N 1
ATOM 661 C CA . GLU A 1 82 ? 1.300 -12.794 11.179 1.00 91.69 82 GLU A CA 1
ATOM 662 C C . GLU A 1 82 ? 0.898 -11.679 12.150 1.00 91.69 82 GLU A C 1
ATOM 664 O O . GLU A 1 82 ? -0.207 -11.688 12.695 1.00 91.69 82 GLU A O 1
ATOM 669 N N . LEU A 1 83 ? 1.766 -10.682 12.340 1.00 90.00 83 LEU A N 1
ATOM 670 C CA . LEU A 1 83 ? 1.410 -9.499 13.102 1.00 90.00 83 LEU A CA 1
ATOM 671 C C . LEU A 1 83 ? 0.376 -8.672 12.327 1.00 90.00 83 LEU A C 1
ATOM 673 O O . LEU A 1 83 ? 0.577 -8.409 11.136 1.00 90.00 83 LEU A O 1
ATOM 677 N N . PRO A 1 84 ? -0.672 -8.169 13.004 1.00 86.06 84 PRO A N 1
ATOM 678 C CA . PRO A 1 84 ? -1.552 -7.170 12.427 1.00 86.06 84 PRO A CA 1
ATOM 679 C C . PRO A 1 84 ? -0.756 -5.988 11.890 1.00 86.06 84 PRO A C 1
ATOM 681 O O . PRO A 1 84 ? 0.224 -5.566 12.508 1.00 86.06 84 PRO A O 1
ATOM 684 N N . TYR A 1 85 ? -1.207 -5.407 10.782 1.00 84.44 85 TYR A N 1
ATOM 685 C CA . TYR A 1 85 ? -0.467 -4.357 10.078 1.00 84.44 85 TYR A CA 1
ATOM 686 C C . TYR A 1 85 ? 0.051 -3.224 10.980 1.00 84.44 85 TYR A C 1
ATOM 688 O O . TYR A 1 85 ? 1.214 -2.838 10.888 1.00 84.44 85 TYR A O 1
ATOM 696 N N . TRP A 1 86 ? -0.772 -2.732 11.913 1.00 78.25 86 TRP A N 1
ATOM 697 C CA . TRP A 1 86 ? -0.380 -1.652 12.829 1.00 78.25 86 TRP A CA 1
ATOM 698 C C . TRP A 1 86 ? 0.739 -2.053 13.808 1.00 78.25 86 TRP A C 1
ATOM 700 O O . TRP A 1 86 ? 1.454 -1.187 14.303 1.00 78.25 86 TRP A O 1
ATOM 710 N N . LEU A 1 87 ? 0.925 -3.350 14.079 1.00 82.56 87 LEU A N 1
ATOM 711 C CA . LEU A 1 87 ? 2.034 -3.867 14.886 1.00 82.56 87 LEU A CA 1
ATOM 712 C C . LEU A 1 87 ? 3.294 -4.136 14.057 1.00 82.56 87 LEU A C 1
ATOM 714 O O . LEU A 1 87 ? 4.385 -4.128 14.627 1.00 82.56 87 LEU A O 1
ATOM 718 N N . ARG A 1 88 ? 3.193 -4.337 12.736 1.00 89.00 88 ARG A N 1
ATOM 719 C CA . ARG A 1 88 ? 4.354 -4.633 11.872 1.00 89.00 88 ARG A CA 1
ATOM 720 C C . ARG A 1 88 ? 5.416 -3.540 11.935 1.00 89.00 88 ARG A C 1
ATOM 722 O O . ARG A 1 88 ? 6.591 -3.835 12.127 1.00 89.00 88 ARG A O 1
ATOM 729 N N . LYS A 1 89 ? 4.987 -2.277 11.857 1.00 86.12 89 LYS A N 1
ATOM 730 C CA . LYS A 1 89 ? 5.844 -1.077 11.892 1.00 86.12 89 LYS A CA 1
ATOM 731 C C . LYS A 1 89 ? 6.731 -1.013 13.143 1.00 86.12 89 LYS A C 1
ATOM 733 O O . LYS A 1 89 ? 7.909 -0.684 13.053 1.00 86.12 89 LYS A O 1
ATOM 738 N N . SER A 1 90 ? 6.193 -1.397 14.299 1.00 82.31 90 SER A N 1
ATOM 739 C CA . SER A 1 90 ? 6.917 -1.402 15.580 1.00 82.31 90 SER A CA 1
ATOM 740 C C . SER A 1 90 ? 7.803 -2.638 15.783 1.00 82.31 90 SER A C 1
ATOM 742 O O . SER A 1 90 ? 8.654 -2.636 16.670 1.00 82.31 90 SER A O 1
ATOM 744 N N . ASN A 1 91 ? 7.633 -3.683 14.966 1.00 89.06 91 ASN A N 1
ATOM 745 C CA . ASN A 1 91 ? 8.257 -4.998 15.147 1.00 89.06 91 ASN A CA 1
ATOM 746 C C . ASN A 1 91 ? 9.143 -5.419 13.964 1.00 89.06 91 ASN A C 1
ATOM 748 O O . ASN A 1 91 ? 9.388 -6.604 13.745 1.00 89.06 91 ASN A O 1
ATOM 752 N N . ILE A 1 92 ? 9.667 -4.445 13.218 1.00 93.25 92 ILE A N 1
ATOM 753 C CA . ILE A 1 92 ? 10.621 -4.693 12.133 1.00 93.25 92 ILE A CA 1
ATOM 754 C C . ILE A 1 92 ? 11.929 -5.255 12.707 1.00 93.25 92 ILE A C 1
ATOM 756 O O . ILE A 1 92 ? 12.475 -4.771 13.715 1.00 93.25 92 ILE A O 1
ATOM 760 N N . LEU A 1 93 ? 12.450 -6.280 12.038 1.00 94.88 93 LEU A N 1
ATOM 761 C CA . LEU A 1 93 ? 13.695 -6.954 12.370 1.00 94.88 93 LEU A CA 1
ATOM 762 C C . LEU A 1 93 ? 14.795 -6.463 11.422 1.00 94.88 93 LEU A C 1
ATOM 764 O O . LEU A 1 93 ? 14.844 -6.861 10.266 1.00 94.88 93 LEU A O 1
ATOM 768 N N . LEU A 1 94 ? 15.692 -5.596 11.899 1.00 95.19 94 LEU A N 1
ATOM 769 C CA . LEU A 1 94 ? 16.881 -5.194 11.135 1.00 95.19 94 LEU A CA 1
ATOM 770 C C . LEU A 1 94 ? 17.904 -6.334 11.162 1.00 95.19 94 LEU A C 1
ATOM 772 O O . LEU A 1 94 ? 18.396 -6.659 12.240 1.00 95.19 94 LEU A O 1
ATOM 776 N N . PHE A 1 95 ? 18.229 -6.935 10.022 1.00 95.38 95 PHE A N 1
ATOM 777 C CA . PHE A 1 95 ? 19.163 -8.059 9.902 1.00 95.38 95 PHE A CA 1
ATOM 778 C C . PHE A 1 95 ? 20.597 -7.603 9.656 1.00 95.38 95 PHE A C 1
ATOM 780 O O . PHE A 1 95 ? 21.489 -7.988 10.408 1.00 95.38 95 PHE A O 1
ATOM 787 N N . ALA A 1 96 ? 20.795 -6.723 8.675 1.00 94.56 96 ALA A N 1
ATOM 788 C CA . ALA A 1 96 ? 22.102 -6.181 8.324 1.00 94.56 96 ALA A CA 1
ATOM 789 C C . ALA A 1 96 ? 22.001 -4.705 7.921 1.00 94.56 96 ALA A C 1
ATOM 791 O O . ALA A 1 96 ? 20.946 -4.236 7.488 1.00 94.56 96 ALA A O 1
ATOM 792 N N . LEU A 1 97 ? 23.111 -3.978 8.056 1.00 94.06 97 LEU A N 1
ATOM 793 C CA . LEU A 1 97 ? 23.233 -2.578 7.659 1.00 94.06 97 LEU A CA 1
ATOM 794 C C . LEU A 1 97 ? 24.561 -2.376 6.924 1.00 94.06 97 LEU A C 1
ATOM 796 O O . LEU A 1 97 ? 25.625 -2.660 7.467 1.00 94.06 97 LEU A O 1
ATOM 800 N N . TRP A 1 98 ? 24.495 -1.883 5.693 1.00 93.38 98 TRP A N 1
ATOM 801 C CA . TRP A 1 98 ? 25.651 -1.463 4.907 1.00 93.38 98 TRP A CA 1
ATOM 802 C C . TRP A 1 98 ? 25.678 0.056 4.847 1.00 93.38 98 TRP A C 1
ATOM 804 O O . TRP A 1 98 ? 24.632 0.672 4.671 1.00 93.38 98 TRP A O 1
ATOM 814 N N . TYR A 1 99 ? 26.856 0.664 4.942 1.00 92.50 99 TYR A N 1
ATOM 815 C CA . TYR A 1 99 ? 27.035 2.100 4.749 1.00 92.50 99 TYR A CA 1
ATOM 816 C C . TYR A 1 99 ? 28.258 2.342 3.874 1.00 92.50 99 TYR A C 1
ATOM 818 O O . TYR A 1 99 ? 29.360 1.905 4.195 1.00 92.50 99 TYR A O 1
ATOM 826 N N . GLY A 1 100 ? 28.070 3.036 2.754 1.00 90.81 100 GLY A N 1
ATOM 827 C CA . GLY A 1 100 ? 29.152 3.259 1.807 1.00 90.81 100 GLY A CA 1
ATOM 828 C C . GLY A 1 100 ? 28.778 4.171 0.648 1.00 90.81 100 GLY A C 1
ATOM 829 O O . GLY A 1 100 ? 27.617 4.499 0.411 1.00 90.81 100 GLY A O 1
ATOM 830 N N . ASN A 1 101 ? 29.796 4.569 -0.111 1.00 88.75 101 ASN A N 1
ATOM 831 C CA . ASN A 1 101 ? 29.654 5.372 -1.331 1.00 88.75 101 ASN A CA 1
ATOM 832 C C . ASN A 1 101 ? 29.327 4.535 -2.585 1.00 88.75 101 ASN A C 1
ATOM 834 O O . ASN A 1 101 ? 29.294 5.055 -3.700 1.00 88.75 101 ASN A O 1
ATOM 838 N N . LYS A 1 102 ? 29.134 3.226 -2.408 1.00 89.62 102 LYS A N 1
ATOM 839 C CA . LYS A 1 102 ? 28.763 2.258 -3.437 1.00 89.62 102 LYS A CA 1
ATOM 840 C C . LYS A 1 102 ? 27.651 1.362 -2.903 1.00 89.62 102 LYS A C 1
ATOM 842 O O . LYS A 1 102 ? 27.490 1.202 -1.691 1.00 89.62 102 LYS A O 1
ATOM 847 N N . LYS A 1 103 ? 26.922 0.749 -3.836 1.00 89.06 103 LYS A N 1
ATOM 848 C CA . LYS A 1 103 ? 25.951 -0.310 -3.540 1.00 89.06 103 LYS A CA 1
ATOM 849 C C . LYS A 1 103 ? 26.637 -1.470 -2.799 1.00 89.06 103 LYS A C 1
ATOM 851 O O . LYS A 1 103 ? 27.813 -1.724 -3.082 1.00 89.06 103 LYS A O 1
ATOM 856 N N . PRO A 1 104 ? 25.934 -2.162 -1.889 1.00 90.69 104 PRO A N 1
ATOM 857 C CA . PRO A 1 104 ? 26.504 -3.286 -1.163 1.00 90.69 104 PRO A CA 1
ATOM 858 C C . PRO A 1 104 ? 26.895 -4.414 -2.127 1.00 90.69 104 PRO A C 1
ATOM 860 O O . PRO A 1 104 ? 26.181 -4.656 -3.107 1.00 90.69 104 PRO A O 1
ATOM 863 N N . PRO A 1 105 ? 27.990 -5.141 -1.852 1.00 90.06 105 PRO A N 1
ATOM 864 C CA . PRO A 1 105 ? 28.225 -6.427 -2.493 1.00 90.06 105 PRO A CA 1
ATOM 865 C C . PRO A 1 105 ? 27.135 -7.404 -2.022 1.00 90.06 105 PRO A C 1
ATOM 867 O O . PRO A 1 105 ? 27.070 -7.740 -0.842 1.00 90.06 105 PRO A O 1
ATOM 870 N N . SER A 1 106 ? 26.247 -7.821 -2.932 1.00 84.44 106 SER A N 1
ATOM 871 C CA . SER A 1 106 ? 24.990 -8.503 -2.583 1.00 84.44 106 SER A CA 1
ATOM 872 C C . SER A 1 106 ? 25.182 -9.788 -1.777 1.00 84.44 106 SER A C 1
ATOM 874 O O . SER A 1 106 ? 24.473 -9.979 -0.795 1.00 84.44 106 SER A O 1
ATOM 876 N N . GLY A 1 107 ? 26.147 -10.634 -2.152 1.00 86.88 107 GLY A N 1
ATOM 877 C CA . GLY A 1 107 ? 26.481 -11.865 -1.426 1.00 86.88 107 GLY A CA 1
ATOM 878 C C . GLY A 1 107 ? 26.926 -11.589 0.015 1.00 86.88 107 GLY A C 1
ATOM 879 O O . GLY A 1 107 ? 26.148 -11.861 0.927 1.00 86.88 107 GLY A O 1
ATOM 880 N N . PRO A 1 108 ? 28.105 -10.970 0.235 1.00 90.69 108 PRO A N 1
ATOM 881 C CA . PRO A 1 108 ? 28.627 -10.703 1.579 1.00 90.69 108 PRO A CA 1
ATOM 882 C C . PRO A 1 108 ? 27.680 -9.898 2.479 1.00 90.69 108 PRO A C 1
ATOM 884 O O . PRO A 1 108 ? 27.671 -10.079 3.692 1.00 90.69 108 PRO A O 1
ATOM 887 N N . PHE A 1 109 ? 26.868 -9.006 1.901 1.00 94.06 109 PHE A N 1
ATOM 888 C CA . PHE A 1 109 ? 25.896 -8.226 2.666 1.00 94.06 109 PHE A CA 1
ATOM 889 C C . PHE A 1 109 ? 24.750 -9.077 3.238 1.00 94.06 109 PHE A C 1
ATOM 891 O O . PHE A 1 109 ? 24.256 -8.777 4.324 1.00 94.06 109 PHE A O 1
ATOM 898 N N . LEU A 1 110 ? 24.321 -10.122 2.523 1.00 93.44 110 LEU A N 1
ATOM 899 C CA . LEU A 1 110 ? 23.181 -10.955 2.915 1.00 93.44 110 LEU A CA 1
ATOM 900 C C . LEU A 1 110 ? 23.586 -12.288 3.557 1.00 93.44 110 LEU A C 1
ATOM 902 O O . LEU A 1 110 ? 22.780 -12.872 4.277 1.00 93.44 110 LEU A O 1
ATOM 906 N N . GLU A 1 111 ? 24.811 -12.760 3.322 1.00 93.12 111 GLU A N 1
ATOM 907 C CA . GLU A 1 111 ? 25.286 -14.113 3.639 1.00 93.12 111 GLU A CA 1
ATOM 908 C C . GLU A 1 111 ? 24.997 -14.548 5.081 1.00 93.12 111 GLU A C 1
ATOM 910 O O . GLU A 1 111 ? 24.330 -15.560 5.297 1.00 93.12 111 GLU A O 1
ATOM 915 N N . ALA A 1 112 ? 25.418 -13.754 6.072 1.00 94.38 112 ALA A N 1
ATOM 916 C CA . ALA A 1 112 ? 25.210 -14.090 7.481 1.00 94.38 112 ALA A CA 1
ATOM 917 C C . ALA A 1 112 ? 23.718 -14.194 7.842 1.00 94.38 112 ALA A C 1
ATOM 919 O O . ALA A 1 112 ? 23.304 -15.104 8.556 1.00 94.38 112 ALA A O 1
ATOM 920 N N . SER A 1 113 ? 22.897 -13.283 7.310 1.00 95.88 113 SER A N 1
ATOM 921 C CA . SER A 1 113 ? 21.454 -13.269 7.571 1.00 95.88 113 SER A CA 1
ATOM 922 C C . SER A 1 113 ? 20.734 -14.420 6.866 1.00 95.88 113 SER A C 1
ATOM 924 O O . SER A 1 113 ? 19.825 -15.011 7.437 1.00 95.88 113 SER A O 1
ATOM 926 N N . ILE A 1 114 ? 21.142 -14.762 5.642 1.00 95.19 114 ILE A N 1
ATOM 927 C CA . ILE A 1 114 ? 20.584 -15.887 4.882 1.00 95.19 114 ILE A CA 1
ATOM 928 C C . ILE A 1 114 ? 20.931 -17.218 5.552 1.00 95.19 114 ILE A C 1
ATOM 930 O O . ILE A 1 114 ? 20.044 -18.052 5.714 1.00 95.19 114 ILE A O 1
ATOM 934 N N . SER A 1 115 ? 22.178 -17.392 5.997 1.00 95.12 115 SER A N 1
ATOM 935 C CA . SER A 1 115 ? 22.612 -18.588 6.727 1.00 95.12 115 SER A CA 1
ATOM 936 C C . SER A 1 115 ? 21.810 -18.782 8.017 1.00 95.12 115 SER A C 1
ATOM 938 O O . SER A 1 115 ? 21.299 -19.870 8.281 1.00 95.12 115 SER A O 1
ATOM 940 N N . GLU A 1 116 ? 21.608 -17.712 8.791 1.00 96.94 116 GLU A N 1
ATOM 941 C CA . GLU A 1 116 ? 20.796 -17.781 10.007 1.00 96.94 116 GLU A CA 1
ATOM 942 C C . GLU A 1 116 ? 19.318 -18.085 9.699 1.00 96.94 116 GLU A C 1
ATOM 944 O O . GLU A 1 116 ? 18.725 -18.959 10.330 1.00 96.94 116 GLU A O 1
ATOM 949 N N . LEU A 1 117 ? 18.724 -17.445 8.685 1.00 96.25 117 LEU A N 1
ATOM 950 C CA . LEU A 1 117 ? 17.350 -17.738 8.252 1.00 96.25 117 LEU A CA 1
ATOM 951 C C . LEU A 1 117 ? 17.185 -19.187 7.773 1.00 96.25 117 LEU A C 1
ATOM 953 O O . LEU A 1 117 ? 16.160 -19.804 8.055 1.00 96.25 117 LEU A O 1
ATOM 957 N N . GLN A 1 118 ? 18.182 -19.758 7.095 1.00 95.06 118 GLN A N 1
ATOM 958 C CA . GLN A 1 118 ? 18.155 -21.158 6.672 1.00 95.06 118 GLN A CA 1
ATOM 959 C C . GLN A 1 118 ? 18.144 -22.114 7.876 1.00 95.06 118 GLN A C 1
ATOM 961 O O . GLN A 1 118 ? 17.409 -23.106 7.886 1.00 95.06 118 GLN A O 1
ATOM 966 N N . GLN A 1 119 ? 18.917 -21.801 8.919 1.00 95.38 119 GLN A N 1
ATOM 967 C CA . GLN A 1 119 ? 18.916 -22.572 10.164 1.00 95.38 119 GLN A CA 1
ATOM 968 C C . GLN A 1 119 ? 17.581 -22.435 10.904 1.00 95.38 119 GLN A C 1
ATOM 970 O O . GLN A 1 119 ? 17.015 -23.434 11.340 1.00 95.38 119 GLN A O 1
ATOM 975 N N . LEU A 1 120 ? 17.027 -21.225 10.989 1.00 96.06 120 LEU A N 1
ATOM 976 C CA . LEU A 1 120 ? 15.746 -20.971 11.656 1.00 96.06 120 LEU A CA 1
ATOM 977 C C . LEU A 1 120 ? 14.539 -21.532 10.889 1.00 96.06 120 LEU A C 1
ATOM 979 O O . LEU A 1 120 ? 13.520 -21.853 11.497 1.00 96.06 120 LEU A O 1
ATOM 983 N N . GLY A 1 121 ? 14.648 -21.697 9.571 1.00 93.75 121 GLY A N 1
ATOM 984 C CA . GLY A 1 121 ? 13.625 -22.352 8.756 1.00 93.75 121 GLY A CA 1
ATOM 985 C C . GLY A 1 121 ? 13.533 -23.865 8.973 1.00 93.75 121 GLY A C 1
ATOM 986 O O . GLY A 1 121 ? 12.512 -24.458 8.626 1.00 93.75 121 GLY A O 1
ATOM 987 N N . THR A 1 122 ? 14.570 -24.481 9.557 1.00 92.12 122 THR A N 1
ATOM 988 C CA . THR A 1 122 ? 14.646 -25.929 9.824 1.00 92.12 122 THR A CA 1
ATOM 989 C C . THR A 1 122 ? 14.576 -26.261 11.313 1.00 92.12 122 THR A C 1
ATOM 991 O O . THR A 1 122 ? 13.775 -27.101 11.706 1.00 92.12 122 THR A O 1
ATOM 994 N N . LYS A 1 123 ? 15.379 -25.592 12.147 1.00 94.56 123 LYS A N 1
ATOM 995 C CA . LYS A 1 123 ? 15.428 -25.808 13.603 1.00 94.56 123 LYS A CA 1
ATOM 996 C C . LYS A 1 123 ? 14.353 -25.026 14.359 1.00 94.56 123 LYS A C 1
ATOM 998 O O . LYS A 1 123 ? 13.844 -25.508 15.367 1.00 94.56 123 LYS A O 1
ATOM 1003 N N . GLY A 1 124 ? 14.009 -23.836 13.864 1.00 94.81 124 GLY A N 1
ATOM 1004 C CA . GLY A 1 124 ? 13.100 -22.907 14.532 1.00 94.81 124 GLY A CA 1
ATOM 1005 C C . GLY A 1 124 ? 13.627 -22.351 15.852 1.00 94.81 124 GLY A C 1
ATOM 1006 O O . GLY A 1 124 ? 14.772 -22.576 16.233 1.00 94.81 124 GLY A O 1
ATOM 1007 N N . VAL A 1 125 ? 12.753 -21.619 16.540 1.00 97.06 125 VAL A N 1
ATOM 1008 C CA . VAL A 1 125 ? 12.966 -21.068 17.884 1.00 97.06 125 VAL A CA 1
ATOM 1009 C C . VAL A 1 125 ? 12.030 -21.773 18.864 1.00 97.06 125 VAL A C 1
ATOM 1011 O O . VAL A 1 125 ? 10.839 -21.906 18.583 1.00 97.06 125 VAL A O 1
ATOM 1014 N N . GLN A 1 126 ? 12.549 -22.236 20.002 1.00 96.44 126 GLN A N 1
ATOM 1015 C CA . GLN A 1 126 ? 11.747 -22.912 21.028 1.00 96.44 126 GLN A CA 1
ATOM 1016 C C . GLN A 1 126 ? 11.106 -21.901 21.979 1.00 96.44 126 GLN A C 1
ATOM 1018 O O . GLN A 1 126 ? 11.802 -21.127 22.631 1.00 96.44 126 GLN A O 1
ATOM 1023 N N . PHE A 1 127 ? 9.780 -21.937 22.109 1.00 95.88 127 PHE A N 1
ATOM 1024 C CA . PHE A 1 127 ? 9.046 -21.081 23.041 1.00 95.88 127 PHE A CA 1
ATOM 1025 C C . PHE A 1 127 ? 7.735 -21.744 23.478 1.00 95.88 127 PHE A C 1
ATOM 1027 O O . PHE A 1 127 ? 6.973 -22.223 22.643 1.00 95.88 127 PHE A O 1
ATOM 1034 N N . ASN A 1 128 ? 7.453 -21.781 24.786 1.00 91.88 128 ASN A N 1
ATOM 1035 C CA . ASN A 1 128 ? 6.238 -22.382 25.361 1.00 91.88 128 ASN A CA 1
ATOM 1036 C C . ASN A 1 128 ? 5.893 -23.777 24.794 1.00 91.88 128 ASN A C 1
ATOM 1038 O O . ASN A 1 128 ? 4.768 -24.013 24.359 1.00 91.88 128 ASN A O 1
ATOM 1042 N N . GLN A 1 129 ? 6.871 -24.694 24.784 1.00 92.62 129 GLN A N 1
ATOM 1043 C CA . GLN A 1 129 ? 6.741 -26.070 24.263 1.00 92.62 129 GLN A CA 1
ATOM 1044 C C . GLN A 1 129 ? 6.399 -26.167 22.763 1.00 92.62 129 GLN A C 1
ATOM 1046 O O . GLN A 1 129 ? 6.052 -27.242 22.277 1.00 92.62 129 GLN A O 1
ATOM 1051 N N . ARG A 1 130 ? 6.500 -25.062 22.018 1.00 93.81 130 ARG A N 1
ATOM 1052 C CA . ARG A 1 130 ? 6.301 -25.011 20.569 1.00 93.81 130 ARG A CA 1
ATOM 1053 C C . ARG A 1 130 ? 7.589 -24.628 19.859 1.00 93.81 130 ARG A C 1
ATOM 1055 O O . ARG A 1 130 ? 8.397 -23.855 20.372 1.00 93.81 130 ARG A O 1
ATOM 1062 N N . THR A 1 131 ? 7.722 -25.127 18.637 1.00 95.69 131 THR A N 1
ATOM 1063 C CA . THR A 1 131 ? 8.798 -24.761 17.716 1.00 95.69 131 THR A CA 1
ATOM 1064 C C . THR A 1 131 ? 8.279 -23.747 16.705 1.00 95.69 131 THR A C 1
ATOM 1066 O O . THR A 1 131 ? 7.356 -24.041 15.946 1.00 95.69 131 THR A O 1
ATOM 1069 N N . TYR A 1 132 ? 8.886 -22.564 16.658 1.00 95.69 132 TYR A N 1
ATOM 1070 C CA . TYR A 1 132 ? 8.546 -21.501 15.715 1.00 95.69 132 TYR A CA 1
ATOM 1071 C C . TYR A 1 132 ? 9.534 -21.495 14.550 1.00 95.69 132 TYR A C 1
ATOM 1073 O O . TYR A 1 132 ? 10.658 -21.012 14.682 1.00 95.69 132 TYR A O 1
ATOM 1081 N N . LEU A 1 133 ? 9.124 -22.028 13.401 1.00 95.31 133 LEU A N 1
ATOM 1082 C CA . LEU A 1 133 ? 9.921 -22.022 12.176 1.00 95.31 133 LEU A CA 1
ATOM 1083 C C . LEU A 1 133 ? 9.838 -20.653 11.496 1.00 95.31 133 LEU A C 1
ATOM 1085 O O . LEU A 1 133 ? 8.744 -20.146 11.233 1.00 95.31 133 LEU A O 1
ATOM 1089 N N . VAL A 1 134 ? 10.991 -20.070 11.169 1.00 95.69 134 VAL A N 1
ATOM 1090 C CA . VAL A 1 134 ? 11.061 -18.751 10.526 1.00 95.69 134 VAL A CA 1
ATOM 1091 C C . VAL A 1 134 ? 11.173 -18.921 9.015 1.00 95.69 134 VAL A C 1
ATOM 1093 O O . VAL A 1 134 ? 12.141 -19.497 8.525 1.00 95.69 134 VAL A O 1
ATOM 1096 N N . LYS A 1 135 ? 10.189 -18.422 8.260 1.00 94.06 135 LYS A N 1
ATOM 1097 C CA . LYS A 1 135 ? 10.104 -18.623 6.805 1.00 94.06 135 LYS A CA 1
ATOM 1098 C C . LYS A 1 135 ? 9.945 -17.307 6.045 1.00 94.06 135 LYS A C 1
ATOM 1100 O O . LYS A 1 135 ? 8.861 -16.726 6.046 1.00 94.06 135 LYS A O 1
ATOM 1105 N N . PRO A 1 136 ? 10.975 -16.828 5.337 1.00 95.25 136 PRO A N 1
ATOM 1106 C CA . PRO A 1 136 ? 10.786 -15.800 4.323 1.00 95.25 136 PRO A CA 1
ATOM 1107 C C . PRO A 1 136 ? 9.792 -16.270 3.259 1.00 95.25 136 PRO A C 1
ATOM 1109 O O . PRO A 1 136 ? 9.893 -17.400 2.792 1.00 95.25 136 PRO A O 1
ATOM 1112 N N . LEU A 1 137 ? 8.838 -15.419 2.882 1.00 93.94 137 LEU A N 1
ATOM 1113 C CA . LEU A 1 137 ? 7.849 -15.738 1.843 1.00 93.94 137 LEU A CA 1
ATOM 1114 C C . LEU A 1 137 ? 7.764 -14.679 0.749 1.00 93.94 137 LEU A C 1
ATOM 1116 O O . LEU A 1 137 ? 7.566 -15.036 -0.408 1.00 93.94 137 LEU A O 1
ATOM 1120 N N . ILE A 1 138 ? 7.937 -13.406 1.108 1.00 94.31 138 ILE A N 1
ATOM 1121 C CA . ILE A 1 138 ? 7.769 -12.275 0.192 1.00 94.31 138 ILE A CA 1
ATOM 1122 C C . ILE A 1 138 ? 9.064 -11.468 0.150 1.00 94.31 138 ILE A C 1
ATOM 1124 O O . ILE A 1 138 ? 9.690 -11.241 1.184 1.00 94.31 138 ILE A O 1
ATOM 1128 N N . LEU A 1 139 ? 9.448 -11.002 -1.035 1.00 93.69 139 LEU A N 1
ATOM 1129 C CA . LEU A 1 139 ? 10.510 -10.031 -1.250 1.00 93.69 139 LEU A CA 1
ATOM 1130 C C . LEU A 1 139 ? 9.909 -8.725 -1.773 1.00 93.69 139 LEU A C 1
ATOM 1132 O O . LEU A 1 139 ? 9.367 -8.653 -2.877 1.00 93.69 139 LEU A O 1
ATOM 1136 N N . THR A 1 140 ? 10.052 -7.673 -0.978 1.00 91.81 140 THR A N 1
ATOM 1137 C CA . THR A 1 140 ? 9.543 -6.333 -1.281 1.00 91.81 140 THR A CA 1
ATOM 1138 C C . THR A 1 140 ? 10.710 -5.396 -1.457 1.00 91.81 140 THR A C 1
ATOM 1140 O O . THR A 1 140 ? 11.429 -5.100 -0.512 1.00 91.81 140 THR A O 1
ATOM 1143 N N . THR A 1 141 ? 10.950 -4.973 -2.685 1.00 88.00 141 THR A N 1
ATOM 1144 C CA . THR A 1 141 ? 12.102 -4.151 -3.065 1.00 88.00 141 THR A CA 1
ATOM 1145 C C . THR A 1 141 ? 11.725 -3.307 -4.270 1.00 88.00 141 THR A C 1
ATOM 1147 O O . THR A 1 141 ? 10.870 -3.713 -5.069 1.00 88.00 141 THR A O 1
ATOM 1150 N N . ASP A 1 142 ? 12.352 -2.143 -4.419 1.00 87.25 142 ASP A N 1
ATOM 1151 C CA . ASP A 1 142 ? 12.217 -1.341 -5.630 1.00 87.25 142 ASP A CA 1
ATOM 1152 C C . ASP A 1 142 ? 12.928 -2.023 -6.823 1.00 87.25 142 ASP A C 1
ATOM 1154 O O . ASP A 1 142 ? 13.681 -2.995 -6.681 1.00 87.25 142 ASP A O 1
ATOM 1158 N N . SER A 1 143 ? 12.693 -1.532 -8.041 1.00 85.00 143 SER A N 1
ATOM 1159 C CA . SER A 1 143 ? 13.274 -2.141 -9.247 1.00 85.00 143 SER A CA 1
ATOM 1160 C C . SER A 1 143 ? 14.806 -2.043 -9.294 1.00 85.00 143 SER A C 1
ATOM 1162 O O . SER A 1 143 ? 15.460 -2.856 -9.950 1.00 85.00 143 SER A O 1
ATOM 1164 N N . MET A 1 144 ? 15.407 -1.053 -8.624 1.00 85.31 144 MET A N 1
ATOM 1165 C CA . MET A 1 144 ? 16.861 -0.900 -8.598 1.00 85.31 144 MET A CA 1
ATOM 1166 C C . MET A 1 144 ? 17.513 -1.928 -7.673 1.00 85.31 144 MET A C 1
ATOM 1168 O O . MET A 1 144 ? 18.496 -2.557 -8.077 1.00 85.31 144 MET A O 1
ATOM 1172 N N . ALA A 1 145 ? 16.970 -2.128 -6.477 1.00 87.19 145 ALA A N 1
ATOM 1173 C CA . ALA A 1 145 ? 17.397 -3.117 -5.502 1.00 87.19 145 ALA A CA 1
ATOM 1174 C C . ALA A 1 145 ? 17.234 -4.541 -6.048 1.00 87.19 145 ALA A C 1
ATOM 1176 O O . ALA A 1 145 ? 18.162 -5.344 -5.932 1.00 87.19 145 ALA A O 1
ATOM 1177 N N . ARG A 1 146 ? 16.132 -4.842 -6.751 1.00 87.06 146 ARG A N 1
ATOM 1178 C CA . ARG A 1 146 ? 15.940 -6.143 -7.425 1.00 87.06 146 ARG A CA 1
ATOM 1179 C C . ARG A 1 146 ? 17.091 -6.513 -8.336 1.00 87.06 146 ARG A C 1
ATOM 1181 O O . ARG A 1 146 ? 17.668 -7.583 -8.185 1.00 87.06 146 ARG A O 1
ATOM 1188 N N . SER A 1 147 ? 17.512 -5.591 -9.199 1.00 86.19 147 SER A N 1
ATOM 1189 C CA . SER A 1 147 ? 18.627 -5.850 -10.118 1.00 86.19 147 SER A CA 1
ATOM 1190 C C . SER A 1 147 ? 19.951 -6.177 -9.406 1.00 86.19 147 SER A C 1
ATOM 1192 O O . SER A 1 147 ? 20.802 -6.853 -9.980 1.00 86.19 147 SER A O 1
ATOM 1194 N N . VAL A 1 148 ? 20.130 -5.714 -8.161 1.00 87.12 148 VAL A N 1
ATOM 1195 C CA . VAL A 1 148 ? 21.326 -5.965 -7.341 1.00 87.12 148 VAL A CA 1
ATOM 1196 C C . VAL A 1 148 ? 21.244 -7.328 -6.655 1.00 87.12 148 VAL A C 1
ATOM 1198 O O . VAL A 1 148 ? 22.202 -8.097 -6.707 1.00 87.12 148 VAL A O 1
ATOM 1201 N N . PHE A 1 149 ? 20.113 -7.639 -6.019 1.00 89.31 149 PHE A N 1
ATOM 1202 C CA . PHE A 1 149 ? 19.984 -8.826 -5.168 1.00 89.31 149 PHE A CA 1
ATOM 1203 C C . PHE A 1 149 ? 19.464 -10.064 -5.896 1.00 89.31 149 PHE A C 1
ATOM 1205 O O . PHE A 1 149 ? 19.741 -11.182 -5.477 1.00 89.31 149 PHE A O 1
ATOM 1212 N N . LEU A 1 150 ? 18.770 -9.898 -7.017 1.00 89.75 150 LEU A N 1
ATOM 1213 C CA . LEU A 1 150 ? 18.357 -11.006 -7.882 1.00 89.75 150 LEU A CA 1
ATOM 1214 C C . LEU A 1 150 ? 19.379 -11.303 -8.974 1.00 89.75 150 LEU A C 1
ATOM 1216 O O . LEU A 1 150 ? 19.215 -12.262 -9.717 1.00 89.75 150 LEU A O 1
ATOM 1220 N N . ASN A 1 151 ? 20.417 -10.467 -9.086 1.00 89.38 151 ASN A N 1
ATOM 1221 C CA . ASN A 1 151 ? 21.410 -10.548 -10.151 1.00 89.38 151 ASN A CA 1
ATOM 1222 C C . ASN A 1 151 ? 20.754 -10.546 -11.552 1.00 89.38 151 ASN A C 1
ATOM 1224 O O . ASN A 1 151 ? 21.147 -11.266 -12.470 1.00 89.38 151 ASN A O 1
ATOM 1228 N N . GLY A 1 152 ? 19.712 -9.721 -11.692 1.00 89.19 152 GLY A N 1
ATOM 1229 C CA . GLY A 1 152 ? 18.903 -9.570 -12.898 1.00 89.19 152 GLY A CA 1
ATOM 1230 C C . GLY A 1 152 ? 19.224 -8.302 -13.692 1.00 89.19 152 GLY A C 1
ATOM 1231 O O . GLY A 1 152 ? 19.996 -7.425 -13.279 1.00 89.19 152 GLY A O 1
ATOM 1232 N N . SER A 1 153 ? 18.638 -8.195 -14.878 1.00 89.31 153 SER A N 1
ATOM 1233 C CA . SER A 1 153 ? 18.608 -6.995 -15.708 1.00 89.31 153 SER A CA 1
ATOM 1234 C C . SER A 1 153 ? 17.939 -5.846 -14.964 1.00 89.31 153 SER A C 1
ATOM 1236 O O . SER A 1 153 ? 17.112 -6.029 -14.082 1.00 89.31 153 SER A O 1
ATOM 1238 N N . THR A 1 154 ? 18.334 -4.623 -15.305 1.00 90.12 154 THR A N 1
ATOM 1239 C CA . THR A 1 154 ? 17.585 -3.447 -14.858 1.00 90.12 154 THR A CA 1
ATOM 1240 C C . THR A 1 154 ? 16.382 -3.246 -15.775 1.00 90.12 154 THR A C 1
ATOM 1242 O O . THR A 1 154 ? 16.340 -3.794 -16.875 1.00 90.12 154 THR A O 1
ATOM 1245 N N . TRP A 1 155 ? 15.473 -2.352 -15.396 1.00 85.31 155 TRP A N 1
ATOM 1246 C CA . TRP A 1 155 ? 14.328 -1.936 -16.216 1.00 85.31 155 TRP A CA 1
ATOM 1247 C C . TRP A 1 155 ? 14.687 -1.422 -17.628 1.00 85.31 155 TRP A C 1
ATOM 1249 O O . TRP A 1 155 ? 13.821 -1.358 -18.498 1.00 85.31 155 TRP A O 1
ATOM 1259 N N . ARG A 1 156 ? 15.953 -1.045 -17.880 1.00 87.94 156 ARG A N 1
ATOM 1260 C CA . ARG A 1 156 ? 16.457 -0.641 -19.211 1.00 87.94 156 ARG A CA 1
ATOM 1261 C C . ARG A 1 156 ? 16.963 -1.809 -20.060 1.00 87.94 156 ARG A C 1
ATOM 1263 O O . ARG A 1 156 ? 17.1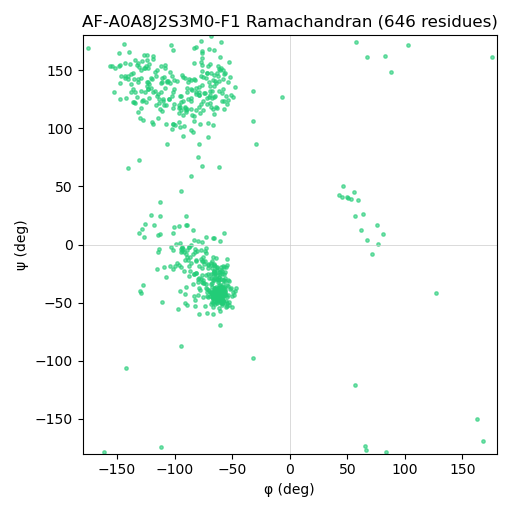66 -1.639 -21.261 1.00 87.94 156 ARG A O 1
ATOM 1270 N N . GLY A 1 157 ? 17.249 -2.945 -19.431 1.00 89.62 157 GLY A N 1
ATOM 1271 C CA . GLY A 1 157 ? 17.744 -4.142 -20.098 1.00 89.62 157 GLY A CA 1
ATOM 1272 C C . GLY A 1 157 ? 16.631 -4.885 -20.825 1.00 89.62 157 GLY A C 1
ATOM 1273 O O . GLY A 1 157 ? 15.458 -4.750 -20.488 1.00 89.62 157 GLY A O 1
ATOM 1274 N N . GLU A 1 158 ? 17.017 -5.683 -21.814 1.00 92.06 158 GLU A N 1
ATOM 1275 C CA . GLU A 1 158 ? 16.118 -6.661 -22.421 1.00 92.06 158 GLU A CA 1
ATOM 1276 C C . GLU A 1 158 ? 15.655 -7.685 -21.380 1.00 92.06 158 GLU A C 1
ATOM 1278 O O . GLU A 1 158 ? 16.433 -8.078 -20.498 1.00 92.06 158 GLU A O 1
ATOM 1283 N N . CYS A 1 159 ? 14.376 -8.063 -21.461 1.00 93.69 159 CYS A N 1
ATOM 1284 C CA . CYS A 1 159 ? 13.701 -8.899 -20.468 1.00 93.69 159 CYS A CA 1
ATOM 1285 C C . CYS A 1 159 ? 13.897 -8.361 -19.038 1.00 93.69 159 CYS A C 1
ATOM 1287 O O . CYS A 1 159 ? 14.146 -9.120 -18.103 1.00 93.69 159 CYS A O 1
ATOM 1289 N N . GLY A 1 160 ? 13.834 -7.033 -18.873 1.00 92.31 160 GLY A N 1
ATOM 1290 C CA . GLY A 1 160 ? 14.087 -6.344 -17.605 1.00 92.31 160 GLY A CA 1
ATOM 1291 C C . GLY A 1 160 ? 12.977 -6.482 -16.561 1.00 92.31 160 GLY A C 1
ATOM 1292 O O . GLY A 1 160 ? 13.148 -6.010 -15.441 1.00 92.31 160 GLY A O 1
ATOM 1293 N N . CYS A 1 161 ? 11.845 -7.099 -16.909 1.00 93.44 161 CYS A N 1
ATOM 1294 C CA . CYS A 1 161 ? 10.775 -7.399 -15.966 1.00 93.44 161 CYS A CA 1
ATOM 1295 C C . CYS A 1 161 ? 11.088 -8.673 -15.173 1.00 93.44 161 CYS A C 1
ATOM 1297 O O . CYS A 1 161 ? 11.359 -9.725 -15.756 1.00 93.44 161 CYS A O 1
ATOM 1299 N N . ASP A 1 162 ? 10.988 -8.598 -13.845 1.00 92.06 162 ASP A N 1
ATOM 1300 C CA . ASP A 1 162 ? 11.173 -9.754 -12.958 1.00 92.06 162 ASP A CA 1
ATOM 1301 C C . ASP A 1 162 ? 9.922 -10.649 -12.860 1.00 92.06 162 ASP A C 1
ATOM 1303 O O . ASP A 1 162 ? 9.957 -11.711 -12.247 1.00 92.06 162 ASP A O 1
ATOM 1307 N N . PHE A 1 163 ? 8.807 -10.241 -13.472 1.00 93.62 163 PHE A N 1
ATOM 1308 C CA . PHE A 1 163 ? 7.510 -10.913 -13.344 1.00 93.62 163 PHE A CA 1
ATOM 1309 C C . PHE A 1 163 ? 7.083 -11.681 -14.597 1.00 93.62 163 PHE A C 1
ATOM 1311 O O . PHE A 1 163 ? 6.338 -12.662 -14.496 1.00 93.62 163 PHE A O 1
ATOM 1318 N N . CYS A 1 164 ? 7.531 -11.247 -15.775 1.00 94.12 164 CYS A N 1
ATOM 1319 C CA . CYS A 1 164 ? 7.243 -11.881 -17.061 1.00 94.12 164 CYS A CA 1
ATOM 1320 C C . CYS A 1 164 ? 8.448 -11.797 -18.006 1.00 94.12 164 CYS A C 1
ATOM 1322 O O . CYS A 1 164 ? 9.439 -11.126 -17.714 1.00 94.12 164 CYS A O 1
ATOM 1324 N N . LEU A 1 165 ? 8.352 -12.480 -19.144 1.00 94.44 165 LEU A N 1
ATOM 1325 C CA . LEU A 1 165 ? 9.390 -12.533 -20.177 1.00 94.44 165 LEU A CA 1
ATOM 1326 C C . LEU A 1 165 ? 9.256 -11.429 -21.241 1.00 94.44 165 LEU A C 1
ATOM 1328 O O . LEU A 1 165 ? 9.733 -11.598 -22.358 1.00 94.44 165 LEU A O 1
ATOM 1332 N N . HIS A 1 166 ? 8.615 -10.298 -20.927 1.00 94.00 166 HIS A N 1
ATOM 1333 C CA . HIS A 1 166 ? 8.491 -9.192 -21.877 1.00 94.00 166 HIS A CA 1
ATOM 1334 C C . HIS A 1 166 ? 9.878 -8.606 -22.211 1.00 94.00 166 HIS A C 1
ATOM 1336 O O . HIS A 1 166 ? 10.540 -8.070 -21.313 1.00 94.00 166 HIS A O 1
ATOM 1342 N N . PRO A 1 167 ? 10.324 -8.642 -23.484 1.00 92.62 167 PRO A N 1
ATOM 1343 C CA . PRO A 1 167 ? 11.658 -8.165 -23.852 1.00 92.62 167 PRO A CA 1
ATOM 1344 C C . PRO A 1 167 ? 11.818 -6.644 -23.723 1.00 92.62 167 PRO A C 1
ATOM 1346 O O . PRO A 1 167 ? 12.932 -6.157 -23.515 1.00 92.62 167 PRO A O 1
ATOM 1349 N N . GLY A 1 168 ? 10.722 -5.889 -23.811 1.00 92.94 168 GLY A N 1
ATOM 1350 C CA . GLY A 1 168 ? 10.718 -4.447 -24.030 1.00 92.94 168 GLY A CA 1
ATOM 1351 C C . GLY A 1 168 ? 11.246 -4.069 -25.419 1.00 92.94 168 GLY A C 1
ATOM 1352 O O . GLY A 1 168 ? 11.962 -4.832 -26.065 1.00 92.94 168 GLY A O 1
ATOM 1353 N N . GLU A 1 169 ? 10.938 -2.858 -25.861 1.00 93.12 169 GLU A N 1
ATOM 1354 C CA . GLU A 1 169 ? 11.302 -2.347 -27.185 1.00 93.12 169 GLU A CA 1
ATOM 1355 C C . GLU A 1 169 ? 12.163 -1.093 -27.067 1.00 93.12 169 GLU A C 1
ATOM 1357 O O . GLU A 1 169 ? 11.965 -0.275 -26.171 1.00 93.12 169 GLU A O 1
ATOM 1362 N N . MET A 1 170 ? 13.142 -0.924 -27.955 1.00 94.25 170 MET A N 1
ATOM 1363 C CA . MET A 1 170 ? 13.983 0.275 -27.976 1.00 94.25 170 MET A CA 1
ATOM 1364 C C . MET A 1 170 ? 13.361 1.337 -28.882 1.00 94.25 170 MET A C 1
ATOM 1366 O O . MET A 1 170 ? 13.340 1.178 -30.098 1.00 94.25 170 MET A O 1
ATOM 1370 N N . VAL A 1 171 ? 12.931 2.454 -28.296 1.00 92.62 171 VAL A N 1
ATOM 1371 C CA . VAL A 1 171 ? 12.352 3.592 -29.023 1.00 92.62 171 VAL A CA 1
ATOM 1372 C C . VAL A 1 171 ? 13.289 4.796 -28.945 1.00 92.62 171 VAL A C 1
ATOM 1374 O O . VAL A 1 171 ? 13.884 5.083 -27.900 1.00 92.62 171 VAL A O 1
ATOM 1377 N N . LYS A 1 172 ? 13.439 5.518 -30.061 1.00 90.38 172 LYS A N 1
ATOM 1378 C CA . LYS A 1 172 ? 14.218 6.763 -30.117 1.00 90.38 172 LYS A CA 1
ATOM 1379 C C . LYS A 1 172 ? 13.454 7.899 -29.434 1.00 90.38 172 LYS A C 1
ATOM 1381 O O . LYS A 1 172 ? 12.298 8.149 -29.750 1.00 90.38 172 LYS A O 1
ATOM 1386 N N . ILE A 1 173 ? 14.124 8.624 -28.539 1.00 84.81 173 ILE A N 1
ATOM 1387 C CA . ILE A 1 173 ? 13.597 9.837 -27.900 1.00 84.81 173 ILE A CA 1
ATOM 1388 C C . ILE A 1 173 ? 14.645 10.939 -28.033 1.00 84.81 173 ILE A C 1
ATOM 1390 O O . ILE A 1 173 ? 15.700 10.900 -27.393 1.00 84.81 173 ILE A O 1
ATOM 1394 N N . GLY A 1 174 ? 14.357 11.932 -28.878 1.00 83.75 174 GLY A N 1
ATOM 1395 C CA . GLY A 1 174 ? 15.307 12.991 -29.214 1.00 83.75 174 GLY A CA 1
ATOM 1396 C C . GLY A 1 174 ? 16.608 12.411 -29.778 1.00 83.75 174 GLY A C 1
ATOM 1397 O O . GLY A 1 174 ? 16.594 11.700 -30.778 1.00 83.75 174 GLY A O 1
ATOM 1398 N N . ARG A 1 175 ? 17.738 12.697 -29.117 1.00 84.75 175 ARG A N 1
ATOM 1399 C CA . ARG A 1 175 ? 19.067 12.164 -29.484 1.00 84.75 175 ARG A CA 1
ATOM 1400 C C . ARG A 1 175 ? 19.407 10.823 -28.818 1.00 84.75 175 ARG A C 1
ATOM 1402 O O . ARG A 1 175 ? 20.470 10.276 -29.083 1.00 84.75 175 ARG A O 1
ATOM 1409 N N . GLY A 1 176 ? 18.553 10.328 -27.923 1.00 88.44 176 GLY A N 1
ATOM 1410 C CA . GLY A 1 176 ? 18.769 9.091 -27.176 1.00 88.44 176 GLY A CA 1
ATOM 1411 C C . GLY A 1 176 ? 17.803 7.979 -27.575 1.00 88.44 176 GLY A C 1
ATOM 1412 O O . GLY A 1 176 ? 16.993 8.105 -28.495 1.00 88.44 176 GLY A O 1
ATOM 1413 N N . SER A 1 177 ? 17.862 6.871 -26.846 1.00 88.94 177 SER A N 1
ATOM 1414 C CA . SER A 1 177 ? 16.870 5.800 -26.930 1.00 88.94 177 SER A CA 1
ATOM 1415 C C . SER A 1 177 ? 16.504 5.333 -25.530 1.00 88.94 177 SER A C 1
ATOM 1417 O O . SER A 1 177 ? 17.332 5.368 -24.618 1.00 88.94 177 SER A O 1
ATOM 1419 N N . THR A 1 178 ? 15.260 4.912 -25.355 1.00 90.38 178 THR A N 1
ATOM 1420 C CA . THR A 1 178 ? 14.782 4.308 -24.113 1.00 90.38 178 THR A CA 1
ATOM 1421 C C . THR A 1 178 ? 14.144 2.967 -24.417 1.00 90.38 178 THR A C 1
ATOM 1423 O O . THR A 1 178 ? 13.601 2.773 -25.503 1.00 90.38 178 THR A O 1
ATOM 1426 N N . ARG A 1 179 ? 14.183 2.062 -23.440 1.00 93.38 179 ARG A N 1
ATOM 1427 C CA . ARG A 1 179 ? 13.364 0.857 -23.486 1.00 93.38 179 ARG A CA 1
ATOM 1428 C C . ARG A 1 179 ? 11.953 1.185 -23.003 1.00 93.38 179 ARG A C 1
ATOM 1430 O O . ARG A 1 179 ? 11.809 1.831 -21.960 1.00 93.38 179 ARG A O 1
ATOM 1437 N N . VAL A 1 180 ? 10.957 0.764 -23.764 1.00 94.25 180 VAL A N 1
ATOM 1438 C CA . VAL A 1 180 ? 9.527 0.868 -23.461 1.00 94.25 180 VAL A CA 1
ATOM 1439 C C . VAL A 1 180 ? 8.912 -0.528 -23.382 1.00 94.25 180 VAL A C 1
ATOM 1441 O O . VAL A 1 180 ? 9.520 -1.500 -23.827 1.00 94.25 180 VAL A O 1
ATOM 1444 N N . TYR A 1 181 ? 7.738 -0.621 -22.773 1.00 93.19 181 TYR A N 1
ATOM 1445 C CA . TYR A 1 181 ? 7.009 -1.864 -22.528 1.00 93.19 181 TYR A CA 1
ATOM 1446 C C . TYR A 1 181 ? 5.555 -1.689 -22.996 1.00 93.19 181 TYR A C 1
ATOM 1448 O O . TYR A 1 181 ? 4.678 -1.466 -22.158 1.00 93.19 181 TYR A O 1
ATOM 1456 N N . PRO A 1 182 ? 5.317 -1.655 -24.321 1.00 89.38 182 PRO A N 1
ATOM 1457 C CA . PRO A 1 182 ? 3.972 -1.596 -24.883 1.00 89.38 182 PRO A CA 1
ATOM 1458 C C . PRO A 1 182 ? 3.225 -2.901 -24.591 1.00 89.38 182 PRO A C 1
ATOM 1460 O O . PRO A 1 182 ? 3.811 -3.984 -24.627 1.00 89.38 182 PRO A O 1
ATOM 1463 N N . GLU A 1 183 ? 1.932 -2.810 -24.286 1.00 83.94 183 GLU A N 1
ATOM 1464 C CA . GLU A 1 183 ? 1.136 -3.990 -23.942 1.00 83.94 183 GLU A CA 1
ATOM 1465 C C . GLU A 1 183 ? 0.445 -4.542 -25.206 1.00 83.94 183 GLU A C 1
ATOM 1467 O O . GLU A 1 183 ? -0.310 -3.811 -25.851 1.00 83.94 183 GLU A O 1
ATOM 1472 N N . PRO A 1 184 ? 0.647 -5.823 -25.569 1.00 77.69 184 PRO A N 1
ATOM 1473 C CA . PRO A 1 184 ? 0.019 -6.434 -26.735 1.00 77.69 184 PRO A CA 1
ATOM 1474 C C . PRO A 1 184 ? -1.507 -6.340 -26.696 1.00 77.69 184 PRO A C 1
ATOM 1476 O O . PRO A 1 184 ? -2.126 -6.435 -25.632 1.00 77.69 184 PRO A O 1
ATOM 1479 N N . THR A 1 185 ? -2.129 -6.233 -27.870 1.00 71.44 185 THR A N 1
ATOM 1480 C CA . THR A 1 185 ? -3.593 -6.184 -28.024 1.00 71.44 185 THR A CA 1
ATOM 1481 C C . THR A 1 185 ? -4.279 -7.540 -27.815 1.00 71.44 185 THR A C 1
ATOM 1483 O O . THR A 1 185 ? -5.479 -7.570 -27.555 1.00 71.44 185 THR A O 1
ATOM 1486 N N . SER A 1 186 ? -3.542 -8.656 -27.866 1.00 64.44 186 SER A N 1
ATOM 1487 C CA . SER A 1 186 ? -4.042 -10.014 -27.604 1.00 64.44 186 SER A CA 1
ATOM 1488 C C . SER A 1 186 ? -3.625 -10.535 -26.223 1.00 64.44 186 SER A C 1
ATOM 1490 O O . SER A 1 186 ? -2.472 -10.375 -25.825 1.00 64.44 186 SER A O 1
ATOM 1492 N N . ASN A 1 187 ? -4.539 -11.220 -25.526 1.00 58.66 187 ASN A N 1
ATOM 1493 C CA . ASN A 1 187 ? -4.238 -11.982 -24.308 1.00 58.66 187 ASN A CA 1
ATOM 1494 C C . ASN A 1 187 ? -3.924 -13.456 -24.639 1.00 58.66 187 ASN A C 1
ATOM 1496 O O . ASN A 1 187 ? -4.588 -14.014 -25.516 1.00 58.66 187 ASN A O 1
ATOM 1500 N N . PRO A 1 188 ? -2.991 -14.116 -23.919 1.00 55.59 188 PRO A N 1
ATOM 1501 C CA . PRO A 1 188 ? -2.115 -13.572 -22.872 1.00 55.59 188 PRO A CA 1
ATOM 1502 C C . PRO A 1 188 ? -0.961 -12.739 -23.456 1.00 55.59 188 PRO A C 1
ATOM 1504 O O . PRO A 1 188 ? -0.491 -13.012 -24.556 1.00 55.59 188 PRO A O 1
ATOM 1507 N N . THR A 1 189 ? -0.500 -11.730 -22.713 1.00 72.44 189 THR A N 1
ATOM 1508 C CA . THR A 1 189 ? 0.437 -10.717 -23.224 1.00 72.44 189 THR A CA 1
ATOM 1509 C C . THR A 1 189 ? 1.879 -11.215 -23.276 1.00 72.44 189 THR A C 1
ATOM 1511 O O . THR A 1 189 ? 2.458 -11.311 -24.354 1.00 72.44 189 THR A O 1
ATOM 1514 N N . PHE A 1 190 ? 2.450 -11.610 -22.135 1.00 86.31 190 PHE A N 1
ATOM 1515 C CA . PHE A 1 190 ? 3.764 -12.256 -22.058 1.00 86.31 190 PHE A CA 1
ATOM 1516 C C . PHE A 1 190 ? 3.782 -13.336 -20.982 1.00 86.31 190 PHE A C 1
ATOM 1518 O O . PHE A 1 190 ? 3.173 -13.185 -19.922 1.00 86.31 190 PHE A O 1
ATOM 1525 N N . ALA A 1 191 ? 4.522 -14.420 -21.231 1.00 90.94 191 ALA A N 1
ATOM 1526 C CA . ALA A 1 191 ? 4.588 -15.538 -20.300 1.00 90.94 191 ALA A CA 1
ATOM 1527 C C . ALA A 1 191 ? 5.109 -15.083 -18.919 1.00 90.94 191 ALA A C 1
ATOM 1529 O O . ALA A 1 191 ? 6.142 -14.399 -18.843 1.00 90.94 191 ALA A O 1
ATOM 1530 N N . PRO A 1 192 ? 4.420 -15.447 -17.821 1.00 92.62 192 PRO A N 1
ATOM 1531 C CA . PRO A 1 192 ? 4.913 -15.192 -16.478 1.00 92.62 192 PRO A CA 1
ATOM 1532 C C . PRO A 1 192 ? 6.214 -15.960 -16.237 1.00 92.62 192 PRO A C 1
ATOM 1534 O O . PRO A 1 192 ? 6.403 -17.065 -16.746 1.00 92.62 192 PRO A O 1
ATOM 1537 N N . ARG A 1 193 ? 7.114 -15.395 -15.430 1.00 93.56 193 ARG A N 1
ATOM 1538 C CA . ARG A 1 193 ? 8.296 -16.140 -14.983 1.00 93.56 193 ARG A CA 1
ATOM 1539 C C . ARG A 1 193 ? 7.891 -17.231 -13.996 1.00 93.56 193 ARG A C 1
ATOM 1541 O O . ARG A 1 193 ? 7.062 -16.989 -13.119 1.00 93.56 193 ARG A O 1
ATOM 1548 N N . THR A 1 194 ? 8.514 -18.398 -14.127 1.00 92.69 194 THR A N 1
ATOM 1549 C CA . THR A 1 194 ? 8.384 -19.528 -13.198 1.00 92.69 194 THR A CA 1
ATOM 1550 C C . THR A 1 194 ? 9.760 -19.934 -12.676 1.00 92.69 194 THR A C 1
ATOM 1552 O O . THR A 1 194 ? 10.779 -19.541 -13.256 1.00 92.69 194 THR A O 1
ATOM 1555 N N . VAL A 1 195 ? 9.793 -20.701 -11.586 1.00 90.56 195 VAL A N 1
ATOM 1556 C CA . VAL A 1 195 ? 11.042 -21.224 -11.010 1.00 90.56 195 VAL A CA 1
ATOM 1557 C C . VAL A 1 195 ? 11.743 -22.131 -12.007 1.00 90.56 195 VAL A C 1
ATOM 1559 O O . VAL A 1 195 ? 12.911 -21.916 -12.303 1.00 90.56 195 VAL A O 1
ATOM 1562 N N . GLU A 1 196 ? 11.006 -23.060 -12.612 1.00 93.25 196 GLU A N 1
ATOM 1563 C CA . GLU A 1 196 ? 11.544 -24.049 -13.549 1.00 93.25 196 GLU A CA 1
ATOM 1564 C C . GLU A 1 196 ? 12.178 -23.355 -14.752 1.00 93.25 196 GLU A C 1
ATOM 1566 O O . GLU A 1 196 ? 13.254 -23.729 -15.219 1.00 93.25 196 GLU A O 1
ATOM 1571 N N . GLN A 1 197 ? 11.529 -22.299 -15.255 1.00 95.12 197 GLN A N 1
ATOM 1572 C CA . GLN A 1 197 ? 12.113 -21.521 -16.331 1.00 95.12 197 GLN A CA 1
ATOM 1573 C C . GLN A 1 197 ? 13.369 -20.773 -15.883 1.00 95.12 197 GLN A C 1
ATOM 1575 O O . GLN A 1 197 ? 14.373 -20.760 -16.596 1.00 95.12 197 GLN A O 1
ATOM 1580 N N . HIS A 1 198 ? 13.317 -20.142 -14.714 1.00 93.88 198 HIS A N 1
ATOM 1581 C CA . HIS A 1 198 ? 14.440 -19.382 -14.192 1.00 93.88 198 HIS A CA 1
ATOM 1582 C C . HIS A 1 198 ? 15.664 -20.275 -13.932 1.00 93.88 198 HIS A C 1
ATOM 1584 O O . HIS A 1 198 ? 16.781 -19.870 -14.241 1.00 93.88 198 HIS A O 1
ATOM 1590 N N . GLU A 1 199 ? 15.467 -21.493 -13.428 1.00 93.94 199 GLU A N 1
ATOM 1591 C CA . GLU A 1 199 ? 16.526 -22.483 -13.212 1.00 93.94 199 GLU A CA 1
ATOM 1592 C C . GLU A 1 199 ? 17.182 -22.910 -14.528 1.00 93.94 199 GLU A C 1
ATOM 1594 O O . GLU A 1 199 ? 18.408 -22.870 -14.640 1.00 93.94 199 GLU A O 1
ATOM 1599 N N . ARG A 1 200 ? 16.391 -23.246 -15.558 1.00 96.31 200 ARG A N 1
ATOM 1600 C CA . ARG A 1 200 ? 16.929 -23.600 -16.887 1.00 96.31 200 ARG A CA 1
ATOM 1601 C C . ARG A 1 200 ? 17.757 -22.467 -17.492 1.00 96.31 200 ARG A C 1
ATOM 1603 O O . ARG A 1 200 ? 18.856 -22.702 -18.007 1.00 96.31 200 ARG A O 1
ATOM 1610 N N . ASP A 1 201 ? 17.253 -21.239 -17.403 1.00 96.62 201 ASP A N 1
ATOM 1611 C CA . ASP A 1 201 ? 17.974 -20.070 -17.896 1.00 96.62 201 ASP A CA 1
ATOM 1612 C C . ASP A 1 201 ? 19.254 -19.825 -17.090 1.00 96.62 201 ASP A C 1
ATOM 1614 O O . ASP A 1 201 ? 20.308 -19.583 -17.676 1.00 96.62 201 ASP A O 1
ATOM 1618 N N . LEU A 1 202 ? 19.196 -19.935 -15.759 1.00 96.12 202 LEU A N 1
ATOM 1619 C CA . LEU A 1 202 ? 20.354 -19.765 -14.885 1.00 96.12 202 LEU A CA 1
ATOM 1620 C C . LEU A 1 202 ? 21.444 -20.801 -15.182 1.00 96.12 202 LEU A C 1
ATOM 1622 O O . LEU A 1 202 ? 22.611 -20.429 -15.287 1.00 96.12 202 LEU A O 1
ATOM 1626 N N . MET A 1 203 ? 21.089 -22.071 -15.388 1.00 96.94 203 MET A N 1
ATOM 1627 C CA . MET A 1 203 ? 22.055 -23.107 -15.773 1.00 96.94 203 MET A CA 1
ATOM 1628 C C . MET A 1 203 ? 22.736 -22.783 -17.106 1.00 96.94 203 MET A C 1
ATOM 1630 O O . MET A 1 203 ? 23.948 -22.952 -17.246 1.00 96.94 203 MET A O 1
ATOM 1634 N N . THR A 1 204 ? 21.986 -22.233 -18.062 1.00 97.56 204 THR A N 1
ATOM 1635 C CA . THR A 1 204 ? 22.543 -21.764 -19.338 1.00 97.56 204 THR A CA 1
ATOM 1636 C C . THR A 1 204 ? 23.484 -20.573 -19.138 1.00 97.56 204 THR A C 1
ATOM 1638 O O . THR A 1 204 ? 24.565 -20.531 -19.729 1.00 97.56 204 THR A O 1
ATOM 1641 N N . VAL A 1 205 ? 23.123 -19.619 -18.276 1.00 97.19 205 VAL A N 1
ATOM 1642 C CA . VAL A 1 205 ? 23.972 -18.468 -17.924 1.00 97.19 205 VAL A CA 1
ATOM 1643 C C . VAL A 1 205 ? 25.274 -18.931 -17.269 1.00 97.19 205 VAL A C 1
ATOM 1645 O O . VAL A 1 205 ? 26.341 -18.443 -17.633 1.00 97.19 205 VAL A O 1
ATOM 1648 N N . LEU A 1 206 ? 25.213 -19.897 -16.348 1.00 96.69 206 LEU A N 1
ATOM 1649 C CA . LEU A 1 206 ? 26.391 -20.454 -15.677 1.00 96.69 206 LEU A CA 1
ATOM 1650 C C . LEU A 1 206 ? 27.308 -21.211 -16.648 1.00 96.69 206 LEU A C 1
ATOM 1652 O O . LEU A 1 206 ? 28.524 -21.063 -16.565 1.00 96.69 206 LEU A O 1
ATOM 1656 N N . GLY A 1 207 ? 26.742 -21.976 -17.587 1.00 97.06 207 GLY A N 1
ATOM 1657 C CA . GLY A 1 207 ? 27.521 -22.729 -18.575 1.00 97.06 207 GLY A CA 1
ATOM 1658 C C . GLY A 1 207 ? 28.131 -21.867 -19.686 1.00 97.06 207 GLY A C 1
ATOM 1659 O O . GLY A 1 207 ? 29.211 -22.171 -20.181 1.00 97.06 207 GLY A O 1
ATOM 1660 N N . THR A 1 208 ? 27.457 -20.784 -20.088 1.00 96.50 208 THR A N 1
ATOM 1661 C CA . THR A 1 208 ? 27.880 -19.952 -21.234 1.00 96.50 208 THR A CA 1
ATOM 1662 C C . THR A 1 208 ? 28.538 -18.629 -20.841 1.00 96.50 208 THR A C 1
ATOM 1664 O O . THR A 1 208 ? 29.161 -17.984 -21.686 1.00 96.50 208 THR A O 1
ATOM 1667 N N . GLY A 1 209 ? 28.346 -18.169 -19.602 1.00 94.44 209 GLY A N 1
ATOM 1668 C CA . GLY A 1 209 ? 28.710 -16.823 -19.149 1.00 94.44 209 GLY A CA 1
ATOM 1669 C C . GLY A 1 209 ? 27.889 -15.695 -19.793 1.00 94.44 209 GLY A C 1
ATOM 1670 O O . GLY A 1 209 ? 28.165 -14.517 -19.555 1.00 94.44 209 GLY A O 1
ATOM 1671 N N . LYS A 1 210 ? 26.891 -16.020 -20.627 1.00 94.06 210 LYS A N 1
ATOM 1672 C CA . LYS A 1 210 ? 26.062 -15.047 -21.348 1.00 94.06 210 LYS A CA 1
ATOM 1673 C C . LYS A 1 210 ? 24.723 -14.870 -20.648 1.00 94.06 210 LYS A C 1
ATOM 1675 O O . LYS A 1 210 ? 24.127 -15.826 -20.172 1.00 94.06 210 LYS A O 1
ATOM 1680 N N . ARG A 1 211 ? 24.238 -13.627 -20.617 1.00 94.06 211 ARG A N 1
ATOM 1681 C CA . ARG A 1 211 ? 22.921 -13.291 -20.058 1.00 94.06 211 ARG A CA 1
ATOM 1682 C C . ARG A 1 211 ? 21.816 -13.931 -20.893 1.00 94.06 211 ARG A C 1
ATOM 1684 O O . ARG A 1 211 ? 21.894 -13.890 -22.119 1.00 94.06 211 ARG A O 1
ATOM 1691 N N . LEU A 1 212 ? 20.773 -14.423 -20.235 1.00 95.62 212 LEU A N 1
ATOM 1692 C CA . LEU A 1 212 ? 19.598 -15.004 -20.884 1.00 95.62 212 LEU A CA 1
ATOM 1693 C C . LEU A 1 212 ? 18.333 -14.541 -20.167 1.00 95.62 212 LEU A C 1
ATOM 1695 O O . LEU A 1 212 ? 18.285 -14.564 -18.940 1.00 95.62 212 LEU A O 1
ATOM 1699 N N . ASN A 1 213 ? 17.336 -14.068 -20.923 1.00 94.56 213 ASN A N 1
ATOM 1700 C CA . ASN A 1 213 ? 16.053 -13.588 -20.398 1.00 94.56 213 ASN A CA 1
ATOM 1701 C C . ASN A 1 213 ? 16.199 -12.662 -19.181 1.00 94.56 213 ASN A C 1
ATOM 1703 O O . ASN A 1 213 ? 15.462 -12.762 -18.203 1.00 94.56 213 ASN A O 1
ATOM 1707 N N . GLY A 1 214 ? 17.180 -11.762 -19.216 1.00 93.12 214 GLY A N 1
ATOM 1708 C CA . GLY A 1 214 ? 17.445 -10.817 -18.136 1.00 93.12 214 GLY A CA 1
ATOM 1709 C C . GLY A 1 214 ? 18.164 -11.387 -16.907 1.00 93.12 214 GLY A C 1
ATOM 1710 O O . GLY A 1 214 ? 18.448 -10.626 -15.991 1.00 93.12 214 GLY A O 1
ATOM 1711 N N . ILE A 1 215 ? 18.524 -12.667 -16.863 1.00 94.69 215 ILE A N 1
ATOM 1712 C CA . ILE A 1 215 ? 19.317 -13.259 -15.776 1.00 94.69 215 ILE A CA 1
ATOM 1713 C C . ILE A 1 215 ? 20.808 -13.031 -16.054 1.00 94.69 215 ILE A C 1
ATOM 1715 O O . ILE A 1 215 ? 21.279 -13.241 -17.175 1.00 94.69 215 ILE A O 1
ATOM 1719 N N . LYS A 1 216 ? 21.562 -12.575 -15.043 1.00 93.62 216 LYS A N 1
ATOM 1720 C CA . LYS A 1 216 ? 23.023 -12.374 -15.133 1.00 93.62 216 LYS A CA 1
ATOM 1721 C C . LYS A 1 216 ? 23.823 -13.386 -14.321 1.00 93.62 216 LYS A C 1
ATOM 1723 O O . LYS A 1 216 ? 25.011 -13.543 -14.579 1.00 93.62 216 LYS A O 1
ATOM 1728 N N . GLY A 1 217 ? 23.198 -14.038 -13.350 1.00 93.06 217 GLY A N 1
ATOM 1729 C CA . GLY A 1 217 ? 23.823 -15.040 -12.500 1.00 93.06 217 GLY A CA 1
ATOM 1730 C C . GLY A 1 217 ? 22.934 -15.378 -11.304 1.00 93.06 217 GLY A C 1
ATOM 1731 O O . GLY A 1 217 ? 21.776 -14.961 -11.272 1.00 93.06 217 GLY A O 1
ATOM 1732 N N . PRO A 1 218 ? 23.460 -16.117 -10.316 1.00 92.06 218 PRO A N 1
ATOM 1733 C CA . PRO A 1 218 ? 22.669 -16.571 -9.183 1.00 92.06 218 PRO A CA 1
ATOM 1734 C C . PRO A 1 218 ? 22.326 -15.411 -8.242 1.00 92.06 218 PRO A C 1
ATOM 1736 O O . PRO A 1 218 ? 23.113 -14.473 -8.071 1.00 92.06 218 PRO A O 1
ATOM 1739 N N . SER A 1 219 ? 21.156 -15.503 -7.611 1.00 92.19 219 SER A N 1
ATOM 1740 C CA . SER A 1 219 ? 20.760 -14.649 -6.489 1.00 92.19 219 SER A CA 1
ATOM 1741 C C . SER A 1 219 ? 21.237 -15.264 -5.167 1.00 92.19 219 SER A C 1
ATOM 1743 O O . SER A 1 219 ? 21.110 -16.479 -5.005 1.00 92.19 219 SER A O 1
ATOM 1745 N N . PRO A 1 220 ? 21.691 -14.470 -4.175 1.00 91.00 220 PRO A N 1
ATOM 1746 C CA . PRO A 1 220 ? 21.947 -14.975 -2.825 1.00 91.00 220 PRO A CA 1
ATOM 1747 C C . PRO A 1 220 ? 20.724 -15.654 -2.193 1.00 91.00 220 PRO A C 1
ATOM 1749 O O . PRO A 1 220 ? 20.877 -16.574 -1.396 1.00 91.00 220 PRO A O 1
ATOM 1752 N N . PHE A 1 221 ? 19.506 -15.249 -2.574 1.00 91.94 221 PHE A N 1
ATOM 1753 C CA . PHE A 1 221 ? 18.271 -15.838 -2.051 1.00 91.94 221 PHE A CA 1
ATOM 1754 C C . PHE A 1 221 ? 18.044 -17.292 -2.481 1.00 91.94 221 PHE A C 1
ATOM 1756 O O . PHE A 1 221 ? 17.240 -17.966 -1.846 1.00 91.94 221 PHE A O 1
ATOM 1763 N N . LEU A 1 222 ? 18.779 -17.796 -3.481 1.00 89.94 222 LEU A N 1
ATOM 1764 C CA . LEU A 1 222 ? 18.760 -19.212 -3.865 1.00 89.94 222 LEU A CA 1
ATOM 1765 C C . LEU A 1 222 ? 19.171 -20.136 -2.701 1.00 89.94 222 LEU A C 1
ATOM 1767 O O . LEU A 1 222 ? 18.766 -21.291 -2.662 1.00 89.94 222 LEU A O 1
ATOM 1771 N N . ALA A 1 223 ? 19.949 -19.633 -1.735 1.00 88.62 223 ALA A N 1
ATOM 1772 C CA . ALA A 1 223 ? 20.374 -20.402 -0.565 1.00 88.62 223 ALA A CA 1
ATOM 1773 C C . ALA A 1 223 ? 19.282 -20.561 0.516 1.00 88.62 223 ALA A C 1
ATOM 1775 O O . ALA A 1 223 ? 19.440 -21.366 1.434 1.00 88.62 223 ALA A O 1
ATOM 1776 N N . LEU A 1 224 ? 18.173 -19.814 0.437 1.00 89.00 224 LEU A N 1
ATOM 1777 C CA . LEU A 1 224 ? 17.064 -19.963 1.378 1.00 89.00 224 LEU A CA 1
ATOM 1778 C C . LEU A 1 224 ? 16.242 -21.213 1.038 1.00 89.00 224 LEU A C 1
ATOM 1780 O O . LEU A 1 224 ? 15.660 -21.331 -0.039 1.00 89.00 224 LEU A O 1
ATOM 1784 N N . LEU A 1 225 ? 16.152 -22.137 1.994 1.00 77.19 225 LEU A N 1
ATOM 1785 C CA . LEU A 1 225 ? 15.392 -23.374 1.833 1.00 77.19 225 LEU A CA 1
ATOM 1786 C C . LEU A 1 225 ? 13.901 -23.083 1.594 1.00 77.19 225 LEU A C 1
ATOM 1788 O O . LEU A 1 225 ? 13.282 -22.338 2.354 1.00 77.19 225 LEU A O 1
ATOM 1792 N N . ASN A 1 226 ? 13.312 -23.723 0.577 1.00 79.62 226 ASN A N 1
ATOM 1793 C CA . ASN A 1 226 ? 11.895 -23.593 0.207 1.00 79.62 226 ASN A CA 1
ATOM 1794 C C . ASN A 1 226 ? 11.445 -22.144 -0.083 1.00 79.62 226 ASN A C 1
ATOM 1796 O O . ASN A 1 226 ? 10.259 -21.822 0.035 1.00 79.62 226 ASN A O 1
ATOM 1800 N N . PHE A 1 227 ? 12.378 -21.268 -0.467 1.00 88.81 227 PHE A N 1
ATOM 1801 C CA . PHE A 1 227 ? 12.088 -19.895 -0.858 1.00 88.81 227 PHE A CA 1
ATOM 1802 C C . PHE A 1 227 ? 12.115 -19.745 -2.379 1.00 88.81 227 PHE A C 1
ATOM 1804 O O . PHE A 1 227 ? 13.163 -19.589 -3.002 1.00 88.81 227 PHE A O 1
ATOM 1811 N N . ASP A 1 228 ? 10.930 -19.749 -2.982 1.00 88.44 228 ASP A N 1
ATOM 1812 C CA . ASP A 1 228 ? 10.766 -19.371 -4.383 1.00 88.44 228 ASP A CA 1
ATOM 1813 C C . ASP A 1 228 ? 10.967 -17.857 -4.539 1.00 88.44 228 ASP A C 1
ATOM 1815 O O . ASP A 1 228 ? 10.029 -17.072 -4.395 1.00 88.44 228 ASP A O 1
ATOM 1819 N N . TYR A 1 229 ? 12.200 -17.451 -4.838 1.00 86.31 229 TYR A N 1
ATOM 1820 C CA . TYR A 1 229 ? 12.571 -16.051 -5.041 1.00 86.31 229 TYR A CA 1
ATOM 1821 C C . TYR A 1 229 ? 12.051 -15.459 -6.362 1.00 86.31 229 TYR A C 1
ATOM 1823 O O . TYR A 1 229 ? 12.189 -14.253 -6.571 1.00 86.31 229 TYR A O 1
ATOM 1831 N N . VAL A 1 230 ? 11.462 -16.262 -7.255 1.00 90.56 230 VAL A N 1
ATOM 1832 C CA . VAL A 1 230 ? 10.825 -15.783 -8.489 1.00 90.56 230 VAL A CA 1
ATOM 1833 C C . VAL A 1 230 ? 9.416 -15.294 -8.163 1.00 90.56 230 VAL A C 1
ATOM 1835 O O . VAL A 1 230 ? 9.087 -14.142 -8.438 1.00 90.56 230 VAL A O 1
ATOM 1838 N N . GLN A 1 231 ? 8.603 -16.122 -7.503 1.00 91.75 231 GLN A N 1
ATOM 1839 C CA . GLN A 1 231 ? 7.225 -15.779 -7.138 1.00 91.75 231 GLN A CA 1
ATOM 1840 C C . GLN A 1 231 ? 7.095 -15.019 -5.810 1.00 91.75 231 GLN A C 1
ATOM 1842 O O . GLN A 1 231 ? 6.050 -14.416 -5.563 1.00 91.75 231 GLN A O 1
ATOM 1847 N N . ALA A 1 232 ? 8.129 -15.007 -4.959 1.00 92.25 232 ALA A N 1
ATOM 1848 C CA . ALA A 1 232 ? 8.165 -14.187 -3.740 1.00 92.25 232 ALA A CA 1
ATOM 1849 C C . ALA A 1 232 ? 8.135 -12.682 -4.029 1.00 92.25 232 ALA A C 1
ATOM 1851 O O . ALA A 1 232 ? 7.843 -11.884 -3.141 1.00 92.25 232 ALA A O 1
ATOM 1852 N N . GLN A 1 233 ? 8.473 -12.267 -5.245 1.00 92.38 233 GLN A N 1
ATOM 1853 C CA . GLN A 1 233 ? 8.521 -10.860 -5.605 1.00 92.38 233 GLN A CA 1
ATOM 1854 C C . GLN A 1 233 ? 7.118 -10.292 -5.798 1.00 92.38 233 GLN A C 1
ATOM 1856 O O . GLN A 1 233 ? 6.240 -10.940 -6.366 1.00 92.38 233 GLN A O 1
ATOM 1861 N N . VAL A 1 234 ? 6.936 -9.032 -5.409 1.00 94.00 234 VAL A N 1
ATOM 1862 C CA . VAL A 1 234 ? 5.689 -8.285 -5.632 1.00 94.00 234 VAL A CA 1
ATOM 1863 C C . VAL A 1 234 ? 5.979 -6.908 -6.225 1.00 94.00 234 VAL A C 1
ATOM 1865 O O . VAL A 1 234 ? 6.975 -6.291 -5.846 1.00 94.00 234 VAL A O 1
ATOM 1868 N N . PRO A 1 235 ? 5.189 -6.397 -7.185 1.00 92.62 235 PRO A N 1
ATOM 1869 C CA . PRO A 1 235 ? 5.363 -5.052 -7.728 1.00 92.62 235 PRO A CA 1
ATOM 1870 C C . PRO A 1 235 ? 4.948 -4.027 -6.670 1.00 92.62 235 PRO A C 1
ATOM 1872 O O . PRO A 1 235 ? 3.766 -3.843 -6.407 1.00 92.62 235 PRO A O 1
ATOM 1875 N N . ASP A 1 236 ? 5.920 -3.376 -6.032 1.00 88.69 236 ASP A N 1
ATOM 1876 C CA . ASP A 1 236 ? 5.646 -2.522 -4.876 1.00 88.69 236 ASP A CA 1
ATOM 1877 C C . ASP A 1 236 ? 4.778 -1.301 -5.234 1.00 88.69 236 ASP A C 1
ATOM 1879 O O . ASP A 1 236 ? 5.125 -0.508 -6.104 1.00 88.69 236 ASP A O 1
ATOM 1883 N N . TYR A 1 237 ? 3.687 -1.106 -4.496 1.00 92.88 237 TYR A N 1
ATOM 1884 C CA . TYR A 1 237 ? 2.729 -0.015 -4.678 1.00 92.88 237 TYR A CA 1
ATOM 1885 C C . TYR A 1 237 ? 3.319 1.390 -4.541 1.00 92.88 237 TYR A C 1
ATOM 1887 O O . TYR A 1 237 ? 2.943 2.300 -5.291 1.00 92.88 237 TYR A O 1
ATOM 1895 N N . LEU A 1 238 ? 4.252 1.585 -3.606 1.00 93.38 238 LEU A N 1
ATOM 1896 C CA . LEU A 1 238 ? 4.856 2.891 -3.360 1.00 93.38 238 LEU A CA 1
ATOM 1897 C C . LEU A 1 238 ? 5.655 3.341 -4.590 1.00 93.38 238 LEU A C 1
ATOM 1899 O O . LEU A 1 238 ? 5.440 4.443 -5.103 1.00 93.38 238 LEU A O 1
ATOM 1903 N N . HIS A 1 239 ? 6.534 2.483 -5.098 1.00 91.62 239 HIS A N 1
ATOM 1904 C CA . HIS A 1 239 ? 7.439 2.782 -6.203 1.00 91.62 239 HIS A CA 1
ATOM 1905 C C . HIS A 1 239 ? 6.791 2.603 -7.577 1.00 91.62 239 HIS A C 1
ATOM 1907 O O . HIS A 1 239 ? 6.942 3.472 -8.434 1.00 91.62 239 HIS A O 1
ATOM 1913 N N . CYS A 1 240 ? 6.045 1.518 -7.791 1.00 93.31 240 CYS A N 1
ATOM 1914 C CA . CYS A 1 240 ? 5.392 1.215 -9.065 1.00 93.31 240 CYS A CA 1
ATOM 1915 C C . CYS A 1 240 ? 4.259 2.199 -9.359 1.00 93.31 240 CYS A C 1
ATOM 1917 O O . CYS A 1 240 ? 4.196 2.783 -10.442 1.00 93.31 240 CYS A O 1
ATOM 1919 N N . VAL A 1 241 ? 3.354 2.399 -8.398 1.00 95.50 241 VAL A N 1
ATOM 1920 C CA . VAL A 1 241 ? 2.108 3.134 -8.641 1.00 95.50 241 VAL A CA 1
ATOM 1921 C C . VAL A 1 241 ? 2.241 4.589 -8.220 1.00 95.50 241 VAL A C 1
ATOM 1923 O O . VAL A 1 241 ? 2.045 5.475 -9.046 1.00 95.50 241 VAL A O 1
ATOM 1926 N N . CYS A 1 242 ? 2.615 4.863 -6.967 1.00 94.94 242 CYS A N 1
ATOM 1927 C CA . CYS A 1 242 ? 2.610 6.232 -6.440 1.00 94.94 242 CYS A CA 1
ATOM 1928 C C . CYS A 1 242 ? 3.740 7.089 -7.031 1.00 94.94 242 CYS A C 1
ATOM 1930 O O . CYS A 1 242 ? 3.485 8.111 -7.668 1.00 94.94 242 CYS A O 1
ATOM 1932 N N . HIS A 1 243 ? 4.994 6.673 -6.847 1.00 91.81 243 HIS A N 1
ATOM 1933 C CA . HIS A 1 243 ? 6.168 7.348 -7.413 1.00 91.81 243 HIS A CA 1
ATOM 1934 C C . HIS A 1 243 ? 6.403 7.040 -8.896 1.00 91.81 243 HIS A C 1
ATOM 1936 O O . HIS A 1 243 ? 7.134 7.782 -9.554 1.00 91.81 243 HIS A O 1
ATOM 1942 N N . GLY A 1 244 ? 5.807 5.968 -9.412 1.00 92.94 244 GLY A N 1
ATOM 1943 C CA . GLY A 1 244 ? 5.949 5.537 -10.793 1.00 92.94 244 GLY A CA 1
ATOM 1944 C C . GLY A 1 244 ? 4.836 6.076 -11.679 1.00 92.94 244 GLY A C 1
ATOM 1945 O O . GLY A 1 244 ? 5.006 7.122 -12.302 1.00 92.94 244 GLY A O 1
ATOM 1946 N N . GLY A 1 245 ? 3.716 5.356 -11.749 1.00 95.12 245 GLY A N 1
ATOM 1947 C CA . GLY A 1 245 ? 2.586 5.672 -12.629 1.00 95.12 245 GLY A CA 1
ATOM 1948 C C . GLY A 1 245 ? 1.946 7.038 -12.358 1.00 95.12 245 GLY A C 1
ATOM 1949 O O . GLY A 1 245 ? 1.915 7.887 -13.246 1.00 95.12 245 GLY A O 1
ATOM 1950 N N . ILE A 1 246 ? 1.485 7.291 -11.128 1.00 96.25 246 ILE A N 1
ATOM 1951 C CA . ILE A 1 246 ? 0.759 8.521 -10.768 1.00 96.25 246 ILE A CA 1
ATOM 1952 C C . ILE A 1 246 ? 1.657 9.748 -10.923 1.00 96.25 246 ILE A C 1
ATOM 1954 O O . ILE A 1 246 ? 1.270 10.714 -11.577 1.00 96.25 246 ILE A O 1
ATOM 1958 N N . LYS A 1 247 ? 2.872 9.715 -10.361 1.00 95.50 247 LYS A N 1
ATOM 1959 C CA . LYS A 1 247 ? 3.840 10.811 -10.515 1.00 95.50 247 LYS A CA 1
ATOM 1960 C C . LYS A 1 247 ? 4.127 11.117 -11.983 1.00 95.50 247 LYS A C 1
ATOM 1962 O O . LYS A 1 247 ? 4.231 12.285 -12.349 1.00 95.50 247 LYS A O 1
ATOM 1967 N N . PHE A 1 248 ? 4.254 10.085 -12.816 1.00 95.31 248 PHE A N 1
ATOM 1968 C CA . PHE A 1 248 ? 4.484 10.266 -14.242 1.00 95.31 248 PHE A CA 1
ATOM 1969 C C . PHE A 1 248 ? 3.285 10.899 -14.954 1.00 95.31 248 PHE A C 1
ATOM 1971 O O . PHE A 1 248 ? 3.481 11.848 -15.704 1.00 95.31 248 PHE A O 1
ATOM 1978 N N . LEU A 1 249 ? 2.061 10.436 -14.686 1.00 96.62 249 LEU A N 1
ATOM 1979 C CA . LEU A 1 249 ? 0.845 11.035 -15.243 1.00 96.62 249 LEU A CA 1
ATOM 1980 C C . LEU A 1 249 ? 0.701 12.508 -14.845 1.00 96.62 249 LEU A C 1
ATOM 1982 O O . LEU A 1 249 ? 0.507 13.360 -15.705 1.00 96.62 249 LEU A O 1
ATOM 1986 N N . VAL A 1 250 ? 0.901 12.831 -13.563 1.00 95.38 250 VAL A N 1
ATOM 1987 C CA . VAL A 1 250 ? 0.894 14.224 -13.091 1.00 95.38 250 VAL A CA 1
ATOM 1988 C C . VAL A 1 250 ? 1.937 15.055 -13.843 1.00 95.38 250 VAL A C 1
ATOM 1990 O O . VAL A 1 250 ? 1.625 16.146 -14.309 1.00 95.38 250 VAL A O 1
ATOM 1993 N N . ALA A 1 251 ? 3.148 14.524 -14.038 1.00 94.62 251 ALA A N 1
ATOM 1994 C CA . ALA A 1 251 ? 4.186 15.195 -14.814 1.00 94.62 251 ALA A CA 1
ATOM 1995 C C . ALA A 1 251 ? 3.790 15.419 -16.286 1.00 94.62 251 ALA A C 1
ATOM 1997 O O . ALA A 1 251 ? 4.078 16.488 -16.823 1.00 94.62 251 ALA A O 1
ATOM 1998 N N . LEU A 1 252 ? 3.108 14.463 -16.934 1.00 95.19 252 LEU A N 1
ATOM 1999 C CA . LEU A 1 252 ? 2.566 14.651 -18.288 1.00 95.19 252 LEU A CA 1
ATOM 2000 C C . LEU A 1 252 ? 1.600 15.835 -18.347 1.00 95.19 252 LEU A C 1
ATOM 2002 O O . LEU A 1 252 ? 1.662 16.635 -19.278 1.00 95.19 252 LEU A O 1
ATOM 2006 N N . TRP A 1 253 ? 0.731 15.962 -17.346 1.00 96.62 253 TRP A N 1
ATOM 2007 C CA . TRP A 1 253 ? -0.297 16.997 -17.313 1.00 96.62 253 TRP A CA 1
ATOM 2008 C C . TRP A 1 253 ? 0.246 18.380 -16.942 1.00 96.62 253 TRP A C 1
ATOM 2010 O O . TRP A 1 253 ? -0.352 19.373 -17.337 1.00 96.62 253 TRP A O 1
ATOM 2020 N N . THR A 1 254 ? 1.357 18.478 -16.201 1.00 93.81 254 THR A N 1
ATOM 2021 C CA . THR A 1 254 ? 1.817 19.766 -15.640 1.00 93.81 254 THR A CA 1
ATOM 2022 C C . THR A 1 254 ? 3.156 20.282 -16.170 1.00 93.81 254 THR A C 1
ATOM 2024 O O . THR A 1 254 ? 3.434 21.474 -16.045 1.00 93.81 254 THR A O 1
ATOM 2027 N N . GLU A 1 255 ? 4.030 19.440 -16.734 1.00 93.38 255 GLU A N 1
ATOM 2028 C CA . GLU A 1 255 ? 5.342 19.906 -17.208 1.00 93.38 255 GLU A CA 1
ATOM 2029 C C . GLU A 1 255 ? 5.232 20.712 -18.511 1.00 93.38 255 GLU A C 1
ATOM 2031 O O . GLU A 1 255 ? 4.668 20.257 -19.504 1.00 93.38 255 GLU A O 1
ATOM 2036 N N . THR A 1 256 ? 5.858 21.892 -18.544 1.00 93.00 256 THR A N 1
ATOM 2037 C CA . THR A 1 256 ? 5.775 22.853 -19.662 1.00 93.00 256 THR A CA 1
ATOM 2038 C C . THR A 1 256 ? 6.252 22.305 -21.002 1.00 93.00 256 THR A C 1
ATOM 2040 O O . THR A 1 256 ? 5.833 22.797 -22.044 1.00 93.00 256 THR A O 1
ATOM 2043 N N . LYS A 1 257 ? 7.095 21.266 -21.019 1.00 93.31 257 LYS A N 1
ATOM 2044 C CA . LYS A 1 257 ? 7.533 20.622 -22.267 1.00 93.31 257 LYS A CA 1
ATOM 2045 C C . LYS A 1 257 ? 6.382 19.971 -23.047 1.00 93.31 257 LYS A C 1
ATOM 2047 O O . LYS A 1 257 ? 6.529 19.763 -24.245 1.00 93.31 257 LYS A O 1
ATOM 2052 N N . TYR A 1 258 ? 5.258 19.689 -22.386 1.00 94.69 258 TYR A N 1
ATOM 2053 C CA . TYR A 1 258 ? 4.055 19.123 -22.994 1.00 94.69 258 TYR A CA 1
ATOM 2054 C C . TYR A 1 258 ? 3.012 20.185 -23.364 1.00 94.69 258 TYR A C 1
ATOM 2056 O O . TYR A 1 258 ? 1.876 19.833 -23.633 1.00 94.69 258 TYR A O 1
ATOM 2064 N N . PHE A 1 259 ? 3.354 21.479 -23.422 1.00 95.75 259 PHE A N 1
ATOM 2065 C CA . PHE A 1 259 ? 2.374 22.554 -23.659 1.00 95.75 259 PHE A CA 1
ATOM 2066 C C . PHE A 1 259 ? 1.552 22.443 -24.956 1.00 95.75 259 PHE A C 1
ATOM 2068 O O . PHE A 1 259 ? 0.523 23.102 -25.085 1.00 95.75 259 PHE A O 1
ATOM 2075 N N . LYS A 1 260 ? 2.027 21.660 -25.933 1.00 95.94 260 LYS A N 1
ATOM 2076 C CA . LYS A 1 260 ? 1.325 21.387 -27.198 1.00 95.94 260 LYS A CA 1
ATOM 2077 C C . LYS A 1 260 ? 0.405 20.172 -27.128 1.00 95.94 260 LYS A C 1
ATOM 2079 O O . LYS A 1 260 ? -0.347 19.935 -28.066 1.00 95.94 260 LYS A O 1
ATOM 2084 N N . GLU A 1 261 ? 0.503 19.395 -26.060 1.00 96.94 261 GLU A N 1
ATOM 2085 C CA . GLU A 1 261 ? -0.243 18.162 -25.903 1.00 96.94 261 GLU A CA 1
ATOM 2086 C C . GLU A 1 261 ? -1.651 18.449 -25.370 1.00 96.94 261 GLU A C 1
ATOM 2088 O O . GLU A 1 261 ? -1.830 19.310 -24.503 1.00 96.94 261 GLU A O 1
ATOM 2093 N N . PRO A 1 262 ? -2.670 17.709 -25.830 1.00 96.38 262 PRO A N 1
ATOM 2094 C CA . PRO A 1 262 ? -4.066 17.965 -25.468 1.00 96.38 262 PRO A CA 1
ATOM 2095 C C . PRO A 1 262 ? -4.369 17.760 -23.974 1.00 96.38 262 PRO A C 1
ATOM 2097 O O . PRO A 1 262 ? -5.314 18.351 -23.452 1.00 96.38 262 PRO A O 1
ATOM 2100 N N . TRP A 1 263 ? -3.579 16.946 -23.269 1.00 96.00 263 TRP A N 1
ATOM 2101 C CA . TRP A 1 263 ? -3.727 16.689 -21.831 1.00 96.00 263 TRP A CA 1
ATOM 2102 C C . TRP A 1 263 ? -3.087 17.757 -20.935 1.00 96.00 263 TRP A C 1
ATOM 2104 O O . TRP A 1 263 ? -3.218 17.682 -19.712 1.00 96.00 263 TRP A O 1
ATOM 2114 N N . TYR A 1 264 ? -2.367 18.726 -21.504 1.00 97.31 264 TYR A N 1
ATOM 2115 C CA . TYR A 1 264 ? -1.646 19.720 -20.720 1.00 97.31 264 TYR A CA 1
ATOM 2116 C C . TYR A 1 264 ? -2.592 20.664 -19.964 1.00 97.31 264 TYR A C 1
ATOM 2118 O O . TYR A 1 264 ? -3.546 21.228 -20.512 1.00 97.31 264 TYR A O 1
ATOM 2126 N N . LEU A 1 265 ? -2.306 20.857 -18.679 1.00 95.62 265 LEU A N 1
ATOM 2127 C CA . LEU A 1 265 ? -2.976 21.812 -17.810 1.00 95.62 265 LEU A CA 1
ATOM 2128 C C . LEU A 1 265 ? -2.206 23.131 -17.849 1.00 95.62 265 LEU A C 1
ATOM 2130 O O . LEU A 1 265 ? -1.182 23.293 -17.186 1.00 95.62 265 LEU A O 1
ATOM 2134 N N . ASP A 1 266 ? -2.731 24.090 -18.608 1.00 94.25 266 ASP A N 1
ATOM 2135 C CA . ASP A 1 266 ? -2.194 25.450 -18.649 1.00 94.25 266 ASP A CA 1
ATOM 2136 C C . ASP A 1 266 ? -2.218 26.152 -17.271 1.00 94.25 266 ASP A C 1
ATOM 2138 O O . ASP A 1 266 ? -2.747 25.646 -16.273 1.00 94.25 266 ASP A O 1
ATOM 2142 N N . ASP A 1 267 ? -1.638 27.353 -17.201 1.00 92.69 267 ASP A N 1
ATOM 2143 C CA . ASP A 1 267 ? -1.560 28.141 -15.963 1.00 92.69 267 ASP A CA 1
ATOM 2144 C C . ASP A 1 267 ? -2.946 28.430 -15.352 1.00 92.69 267 ASP A C 1
ATOM 2146 O O . ASP A 1 267 ? -3.123 28.368 -14.130 1.00 92.69 267 ASP A O 1
ATOM 2150 N N . ARG A 1 268 ? -3.964 28.676 -16.187 1.00 94.75 268 ARG A N 1
ATOM 2151 C CA . ARG A 1 268 ? -5.334 28.933 -15.725 1.00 94.75 268 ARG A CA 1
ATOM 2152 C C . ARG A 1 268 ? -5.922 27.683 -15.075 1.00 94.75 268 ARG A C 1
ATOM 2154 O O . ARG A 1 268 ? -6.426 27.765 -13.953 1.00 94.75 268 ARG A O 1
ATOM 2161 N N . LYS A 1 269 ? -5.849 26.531 -15.744 1.00 95.19 269 LYS A N 1
ATOM 2162 C CA . LYS A 1 269 ? -6.328 25.244 -15.219 1.00 95.19 269 LYS A CA 1
ATOM 2163 C C . LYS A 1 269 ? -5.569 24.845 -13.958 1.00 95.19 269 LYS A C 1
ATOM 2165 O O . LYS A 1 269 ? -6.185 24.431 -12.980 1.00 95.19 269 LYS A O 1
ATOM 2170 N N . THR A 1 270 ? -4.256 25.059 -13.929 1.00 93.06 270 THR A N 1
ATOM 2171 C CA . THR A 1 270 ? -3.402 24.798 -12.763 1.00 93.06 270 THR A CA 1
ATOM 2172 C C . THR A 1 270 ? -3.802 25.647 -11.551 1.00 93.06 270 THR A C 1
ATOM 2174 O O . THR A 1 270 ? -3.868 25.137 -10.428 1.00 93.06 270 THR A O 1
ATOM 2177 N N . LYS A 1 271 ? -4.140 26.930 -11.743 1.00 93.12 271 LYS A N 1
ATOM 2178 C CA . LYS A 1 271 ? -4.670 27.795 -10.671 1.00 93.12 271 LYS A CA 1
ATOM 2179 C C . LYS A 1 271 ? -6.006 27.287 -10.127 1.00 93.12 271 LYS A C 1
ATOM 2181 O O . LYS A 1 271 ? -6.185 27.257 -8.909 1.00 93.12 271 LYS A O 1
ATOM 2186 N N . ILE A 1 272 ? -6.913 26.848 -11.002 1.00 93.38 272 ILE A N 1
ATOM 2187 C CA . ILE A 1 272 ? -8.205 26.271 -10.596 1.00 93.38 272 ILE A CA 1
ATOM 2188 C C . ILE A 1 272 ? -7.990 24.968 -9.819 1.00 93.38 272 ILE A C 1
ATOM 2190 O O . ILE A 1 272 ? -8.565 24.795 -8.744 1.00 93.38 272 ILE A O 1
ATOM 2194 N N . LEU A 1 273 ? -7.112 24.090 -10.305 1.00 92.44 273 LEU A N 1
ATOM 2195 C CA . LEU A 1 273 ? -6.761 22.840 -9.636 1.00 92.44 273 LEU A CA 1
ATOM 2196 C C . LEU A 1 273 ? -6.207 23.098 -8.229 1.00 92.44 273 LEU A C 1
ATOM 2198 O O . LEU A 1 273 ? -6.698 22.523 -7.263 1.00 92.44 273 LEU A O 1
ATOM 2202 N N . ASN A 1 274 ? -5.262 24.029 -8.076 1.00 92.38 274 ASN A N 1
ATOM 2203 C CA . ASN A 1 274 ? -4.740 24.424 -6.764 1.00 92.38 274 ASN A CA 1
ATOM 2204 C C . ASN A 1 274 ? -5.832 24.962 -5.824 1.00 92.38 274 ASN A C 1
ATOM 2206 O O . ASN A 1 274 ? -5.837 24.640 -4.633 1.00 92.38 274 ASN A O 1
ATOM 2210 N N . ALA A 1 275 ? -6.764 25.768 -6.344 1.00 90.38 275 ALA A N 1
ATOM 2211 C CA . ALA A 1 275 ? -7.885 26.279 -5.562 1.00 90.38 275 ALA A CA 1
ATOM 2212 C C . ALA A 1 275 ? -8.806 25.147 -5.085 1.00 90.38 275 ALA A C 1
ATOM 2214 O O . ALA A 1 275 ? -9.175 25.130 -3.910 1.00 90.38 275 ALA A O 1
ATOM 2215 N N . ARG A 1 276 ? -9.110 24.176 -5.957 1.00 89.69 276 ARG A N 1
ATOM 2216 C CA . ARG A 1 276 ? -9.876 22.975 -5.602 1.00 89.69 276 ARG A CA 1
ATOM 2217 C C . ARG A 1 276 ? -9.156 22.167 -4.538 1.00 89.69 276 ARG A C 1
ATOM 2219 O O . ARG A 1 276 ? -9.718 21.991 -3.466 1.00 89.69 276 ARG A O 1
ATOM 2226 N N . LEU A 1 277 ? -7.896 21.787 -4.766 1.00 88.81 277 LEU A N 1
ATOM 2227 C CA . LEU A 1 277 ? -7.081 21.026 -3.811 1.00 88.81 277 LEU A CA 1
ATOM 2228 C C . LEU A 1 277 ? -7.100 21.653 -2.409 1.00 88.81 277 LEU A C 1
ATOM 2230 O O . LEU A 1 277 ? -7.311 20.947 -1.429 1.00 88.81 277 LEU A O 1
ATOM 2234 N N . LYS A 1 278 ? -6.966 22.984 -2.316 1.00 86.88 278 LYS A N 1
ATOM 2235 C CA . LYS A 1 278 ? -6.998 23.730 -1.046 1.00 86.88 278 LYS A CA 1
ATOM 2236 C C . LYS A 1 278 ? -8.351 23.661 -0.319 1.00 86.88 278 LYS A C 1
ATOM 2238 O O . LYS A 1 278 ? -8.387 23.795 0.905 1.00 86.88 278 LYS A O 1
ATOM 2243 N N . GLN A 1 279 ? -9.456 23.507 -1.047 1.00 86.44 279 GLN A N 1
ATOM 2244 C CA . GLN A 1 279 ? -10.802 23.384 -0.475 1.00 86.44 279 GLN A CA 1
ATOM 2245 C C . GLN A 1 279 ? -11.084 21.970 0.053 1.00 86.44 279 GLN A C 1
ATOM 2247 O O . GLN A 1 279 ? -11.834 21.827 1.021 1.00 86.44 279 GLN A O 1
ATOM 2252 N N . MET A 1 280 ? -10.474 20.942 -0.544 1.00 86.88 280 MET A N 1
ATOM 2253 C CA . MET A 1 280 ? -10.669 19.540 -0.165 1.00 86.88 280 MET A CA 1
ATOM 2254 C C . MET A 1 280 ? -9.997 19.251 1.185 1.00 86.88 280 MET A C 1
ATOM 2256 O O . MET A 1 280 ? -8.806 19.499 1.382 1.00 86.88 280 MET A O 1
ATOM 2260 N N . LYS A 1 281 ? -10.751 18.698 2.141 1.00 86.62 281 LYS A N 1
ATOM 2261 C CA . LYS A 1 281 ? -10.282 18.485 3.520 1.00 86.62 281 LYS A CA 1
ATOM 2262 C C . LYS A 1 281 ? -10.288 17.001 3.875 1.00 86.62 281 LYS A C 1
ATOM 2264 O O . LYS A 1 281 ? -11.350 16.461 4.182 1.00 86.62 281 LYS A O 1
ATOM 2269 N N . PRO A 1 282 ? -9.122 16.343 3.898 1.00 85.88 282 PRO A N 1
ATOM 2270 C CA . PRO A 1 282 ? -9.060 14.917 4.168 1.00 85.88 282 PRO A CA 1
ATOM 2271 C C . PRO A 1 282 ? -9.375 14.604 5.644 1.00 85.88 282 PRO A C 1
ATOM 2273 O O . PRO A 1 282 ? -9.098 15.439 6.513 1.00 85.88 282 PRO A O 1
ATOM 2276 N N . PRO A 1 283 ? -9.889 13.410 5.982 1.00 85.44 283 PRO A N 1
ATOM 2277 C CA . PRO A 1 283 ? -9.981 12.952 7.367 1.00 85.44 283 PRO A CA 1
ATOM 2278 C C . PRO A 1 283 ? -8.597 12.667 7.983 1.00 85.44 283 PRO A C 1
ATOM 2280 O O . PRO A 1 283 ? -7.561 12.859 7.345 1.00 85.44 283 PRO A O 1
ATOM 2283 N N . TYR A 1 284 ? -8.555 12.260 9.255 1.00 82.31 284 TYR A N 1
ATOM 2284 C CA . TYR A 1 284 ? -7.300 11.965 9.969 1.00 82.31 284 TYR A CA 1
ATOM 2285 C C . TYR A 1 284 ? -6.506 10.791 9.381 1.00 82.31 284 TYR A C 1
ATOM 2287 O O . TYR A 1 284 ? -5.284 10.805 9.444 1.00 82.31 284 TYR A O 1
ATOM 2295 N N . GLU A 1 285 ? -7.196 9.828 8.781 1.00 80.00 285 GLU A N 1
ATOM 2296 C CA . GLU A 1 285 ? -6.650 8.602 8.201 1.00 80.00 285 GLU A CA 1
ATOM 2297 C C . GLU A 1 285 ? -5.777 8.881 6.971 1.00 80.00 285 GLU A C 1
ATOM 2299 O O . GLU A 1 285 ? -4.926 8.079 6.603 1.00 80.00 285 GLU A O 1
ATOM 2304 N N . ILE A 1 286 ? -5.948 10.045 6.343 1.00 79.88 286 ILE A N 1
ATOM 2305 C CA . ILE A 1 286 ? -5.057 10.507 5.285 1.00 79.88 286 ILE A CA 1
ATOM 2306 C C . ILE A 1 286 ? -4.029 11.431 5.922 1.00 79.88 286 ILE A C 1
ATOM 2308 O O . ILE A 1 286 ? -4.305 12.590 6.249 1.00 79.88 286 ILE A O 1
ATOM 2312 N N . THR A 1 287 ? -2.811 10.932 6.075 1.00 74.44 287 THR A N 1
ATOM 2313 C CA . THR A 1 287 ? -1.736 11.653 6.765 1.00 74.44 287 THR A CA 1
ATOM 2314 C C . THR A 1 287 ? -1.428 13.005 6.114 1.00 74.44 287 THR A C 1
ATOM 2316 O O . THR A 1 287 ? -1.314 14.020 6.810 1.00 74.44 287 THR A O 1
ATOM 2319 N N . ARG A 1 288 ? -1.382 13.060 4.777 1.00 76.94 288 ARG A N 1
ATOM 2320 C CA . ARG A 1 288 ? -1.062 14.272 4.009 1.00 76.94 288 ARG A CA 1
ATOM 2321 C C . ARG A 1 288 ? -2.297 15.116 3.707 1.00 76.94 288 ARG A C 1
ATOM 2323 O O . ARG A 1 288 ? -3.255 14.651 3.103 1.00 76.94 288 ARG A O 1
ATOM 2330 N N . THR A 1 289 ? -2.239 16.390 4.086 1.00 80.38 289 THR A N 1
ATOM 2331 C CA . THR A 1 289 ? -3.131 17.416 3.535 1.00 80.38 289 THR A CA 1
ATOM 2332 C C . THR A 1 289 ? -2.669 17.809 2.136 1.00 80.38 289 THR A C 1
ATOM 2334 O O . THR A 1 289 ? -1.479 17.702 1.840 1.00 80.38 289 THR A O 1
ATOM 2337 N N . SER A 1 290 ? -3.590 18.300 1.308 1.00 74.69 290 SER A N 1
ATOM 2338 C CA . SER A 1 290 ? -3.309 18.795 -0.041 1.00 74.69 290 SER A CA 1
ATOM 2339 C C . SER A 1 290 ? -2.108 19.747 -0.054 1.00 74.69 290 SER A C 1
ATOM 2341 O O . SER A 1 290 ? -2.041 20.659 0.779 1.00 74.69 290 SER A O 1
ATOM 2343 N N . SER A 1 291 ? -1.217 19.575 -1.026 1.00 75.50 291 SER A N 1
ATOM 2344 C CA . SER A 1 291 ? -0.151 20.529 -1.339 1.00 75.50 291 SER A CA 1
ATOM 2345 C C . SER A 1 291 ? -0.405 21.172 -2.704 1.00 75.50 291 SER A C 1
ATOM 2347 O O . SER A 1 291 ? -1.052 20.547 -3.547 1.00 75.50 291 SER A O 1
ATOM 2349 N N . PRO A 1 292 ? 0.088 22.398 -2.947 1.00 80.12 292 PRO A N 1
ATOM 2350 C CA . PRO A 1 292 ? 0.034 23.011 -4.268 1.00 80.12 292 PRO A CA 1
ATOM 2351 C C . PRO A 1 292 ? 0.832 22.218 -5.310 1.00 80.12 292 PRO A C 1
ATOM 2353 O O . PRO A 1 292 ? 1.829 21.565 -4.989 1.00 80.12 292 PRO A O 1
ATOM 2356 N N . LEU A 1 293 ? 0.437 22.346 -6.577 1.00 81.06 293 LEU A N 1
ATOM 2357 C CA . LEU A 1 293 ? 1.152 21.762 -7.710 1.00 81.06 293 LEU A CA 1
ATOM 2358 C C . LEU A 1 293 ? 2.543 22.382 -7.927 1.00 81.06 293 LEU A C 1
ATOM 2360 O O . LEU A 1 293 ? 3.420 21.728 -8.482 1.00 81.06 293 LEU A O 1
ATOM 2364 N N . SER A 1 294 ? 2.786 23.612 -7.454 1.00 78.69 294 SER A N 1
ATOM 2365 C CA . SER A 1 294 ? 4.127 24.225 -7.493 1.00 78.69 294 SER A CA 1
ATOM 2366 C C . SER A 1 294 ? 5.181 23.375 -6.781 1.00 78.69 294 SER A C 1
ATOM 2368 O O . SER A 1 294 ? 6.358 23.425 -7.125 1.00 78.69 294 SER A O 1
ATOM 2370 N N . ASP A 1 295 ? 4.745 22.558 -5.822 1.00 83.94 295 ASP A N 1
ATOM 2371 C CA . ASP A 1 295 ? 5.619 21.774 -4.963 1.00 83.94 295 ASP A CA 1
ATOM 2372 C C . ASP A 1 295 ? 5.703 20.307 -5.415 1.00 83.94 295 ASP A C 1
ATOM 2374 O O . ASP A 1 295 ? 6.275 19.496 -4.691 1.00 83.94 295 ASP A O 1
ATOM 2378 N N . ILE A 1 296 ? 5.171 19.936 -6.596 1.00 83.69 296 ILE A N 1
ATOM 2379 C CA . ILE A 1 296 ? 5.179 18.545 -7.111 1.00 83.69 296 ILE A CA 1
ATOM 2380 C C . ILE A 1 296 ? 6.581 17.928 -7.065 1.00 83.69 296 ILE A C 1
ATOM 2382 O O . ILE A 1 296 ? 6.731 16.750 -6.741 1.00 83.69 296 ILE A O 1
ATOM 2386 N N . GLY A 1 297 ? 7.624 18.718 -7.343 1.00 81.75 297 GLY A N 1
ATOM 2387 C CA . GLY A 1 297 ? 9.014 18.257 -7.268 1.00 81.75 297 GLY A CA 1
ATOM 2388 C C . GLY A 1 297 ? 9.437 17.759 -5.877 1.00 81.75 297 GLY A C 1
ATOM 2389 O O . GLY A 1 297 ? 10.374 16.972 -5.775 1.00 81.75 297 GLY A O 1
ATOM 2390 N N . GLN A 1 298 ? 8.736 18.179 -4.821 1.00 83.44 298 GLN A N 1
ATOM 2391 C CA . GLN A 1 298 ? 8.962 17.797 -3.423 1.00 83.44 298 GLN A CA 1
ATOM 2392 C C . GLN A 1 298 ? 7.948 16.761 -2.912 1.00 83.44 298 GLN A C 1
ATOM 2394 O O . GLN A 1 298 ? 8.030 16.333 -1.760 1.00 83.44 298 GLN A O 1
ATOM 2399 N N . TRP A 1 299 ? 6.968 16.360 -3.726 1.00 88.50 299 TRP A N 1
ATOM 2400 C CA . TRP A 1 299 ? 5.978 15.373 -3.310 1.00 88.50 299 TRP A CA 1
ATOM 2401 C C . TRP A 1 299 ? 6.634 14.001 -3.122 1.00 88.50 299 TRP A C 1
ATOM 2403 O O . TRP A 1 299 ? 7.267 13.454 -4.026 1.00 88.50 299 TRP A O 1
ATOM 2413 N N . HIS A 1 300 ? 6.432 13.428 -1.937 1.00 86.50 300 HIS A N 1
ATOM 2414 C CA . HIS A 1 300 ? 6.720 12.024 -1.646 1.00 86.50 300 HIS A CA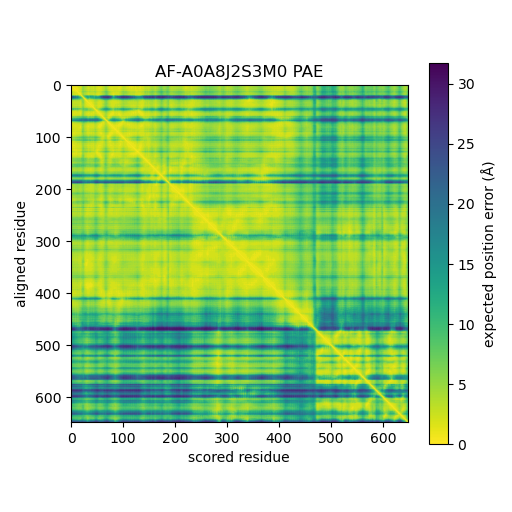 1
ATOM 2415 C C . HIS A 1 300 ? 5.562 11.121 -2.099 1.00 86.50 300 HIS A C 1
ATOM 2417 O O . HIS A 1 300 ? 4.454 11.593 -2.359 1.00 86.50 300 HIS A O 1
ATOM 2423 N N . ALA A 1 301 ? 5.767 9.804 -2.097 1.00 89.19 301 ALA A N 1
ATOM 2424 C CA . ALA A 1 301 ? 4.780 8.826 -2.556 1.00 89.19 301 ALA A CA 1
ATOM 2425 C C . ALA A 1 301 ? 3.422 8.956 -1.852 1.00 89.19 301 ALA A C 1
ATOM 2427 O O . ALA A 1 301 ? 2.383 8.816 -2.487 1.00 89.19 301 ALA A O 1
ATOM 2428 N N . SER A 1 302 ? 3.415 9.315 -0.563 1.00 87.56 302 SER A N 1
ATOM 2429 C CA . SER A 1 302 ? 2.180 9.568 0.194 1.00 87.56 302 SER A CA 1
ATOM 2430 C C . SER A 1 302 ? 1.333 10.724 -0.361 1.00 87.56 302 SER A C 1
ATOM 2432 O O . SER A 1 302 ? 0.110 10.660 -0.268 1.00 87.56 302 SER A O 1
ATOM 2434 N N . TYR A 1 303 ? 1.946 11.746 -0.972 1.00 90.06 303 TYR A N 1
ATOM 2435 C CA . TYR A 1 303 ? 1.218 12.827 -1.645 1.00 90.06 303 TYR A CA 1
ATOM 2436 C C . TYR A 1 303 ? 0.581 12.345 -2.945 1.00 90.06 303 TYR A C 1
ATOM 2438 O O . TYR A 1 303 ? -0.593 12.613 -3.166 1.00 90.06 303 TYR A O 1
ATOM 2446 N N . PHE A 1 304 ? 1.309 11.582 -3.767 1.00 92.56 304 PHE A N 1
ATOM 2447 C CA . PHE A 1 304 ? 0.756 11.000 -4.995 1.00 92.56 304 PHE A CA 1
ATOM 2448 C C . PHE A 1 304 ? -0.350 9.981 -4.701 1.00 92.56 304 PHE A C 1
ATOM 2450 O O . PHE A 1 304 ? -1.384 10.008 -5.363 1.00 92.56 304 PHE A O 1
ATOM 2457 N N . ARG A 1 305 ? -0.187 9.154 -3.658 1.00 90.81 305 ARG A N 1
ATOM 2458 C CA . ARG A 1 305 ? -1.241 8.270 -3.138 1.00 90.81 305 ARG A CA 1
ATOM 2459 C C . ARG A 1 305 ? -2.493 9.064 -2.786 1.00 90.81 305 ARG A C 1
ATOM 2461 O O . ARG A 1 305 ? -3.576 8.751 -3.269 1.00 90.81 305 ARG A O 1
ATOM 2468 N N . ALA A 1 306 ? -2.343 10.101 -1.958 1.00 88.44 306 ALA A N 1
ATOM 2469 C CA . ALA A 1 306 ? -3.475 10.912 -1.533 1.00 88.44 306 ALA A CA 1
ATOM 2470 C C . ALA A 1 306 ? -4.123 11.650 -2.714 1.00 88.44 306 ALA A C 1
ATOM 2472 O O . ALA A 1 306 ? -5.346 11.748 -2.793 1.00 88.44 306 ALA A O 1
ATOM 2473 N N . PHE A 1 307 ? -3.306 12.127 -3.654 1.00 90.00 307 PHE A N 1
ATOM 2474 C CA . PHE A 1 307 ? -3.778 12.756 -4.876 1.00 90.00 307 PHE A CA 1
ATOM 2475 C C . PHE A 1 307 ? -4.658 11.812 -5.692 1.00 90.00 307 PHE A C 1
ATOM 2477 O O . PHE A 1 307 ? -5.794 12.155 -5.994 1.00 90.00 307 PHE A O 1
ATOM 2484 N N . ALA A 1 308 ? -4.174 10.604 -5.968 1.00 89.56 308 ALA A N 1
ATOM 2485 C CA . ALA A 1 308 ? -4.891 9.616 -6.758 1.00 89.56 308 ALA A CA 1
ATOM 2486 C C . ALA A 1 308 ? -6.161 9.095 -6.072 1.00 89.56 308 ALA A C 1
ATOM 2488 O O . ALA A 1 308 ? -7.205 9.022 -6.705 1.00 89.56 308 ALA A O 1
ATOM 2489 N N . LEU A 1 309 ? -6.103 8.752 -4.784 1.00 85.38 309 LEU A N 1
ATOM 2490 C CA . LEU A 1 309 ? -7.241 8.117 -4.110 1.00 85.38 309 LEU A CA 1
ATOM 2491 C C . LEU A 1 309 ? -8.309 9.110 -3.642 1.00 85.38 309 LEU A C 1
ATOM 2493 O O . LEU A 1 309 ? -9.464 8.717 -3.481 1.00 85.38 309 LEU A O 1
ATOM 2497 N N . TYR A 1 310 ? -7.941 10.375 -3.415 1.00 83.62 310 TYR A N 1
ATOM 2498 C CA . TYR A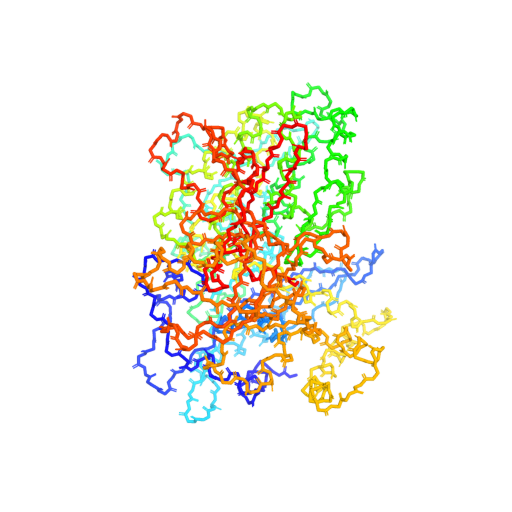 1 310 ? -8.825 11.344 -2.755 1.00 83.62 310 TYR A CA 1
ATOM 2499 C C . TYR A 1 310 ? -8.967 12.656 -3.505 1.00 83.62 310 TYR A C 1
ATOM 2501 O O . TYR A 1 310 ? -10.068 13.196 -3.577 1.00 83.62 310 TYR A O 1
ATOM 2509 N N . TYR A 1 311 ? -7.871 13.187 -4.045 1.00 86.88 311 TYR A N 1
ATOM 2510 C CA . TYR A 1 311 ? -7.893 14.504 -4.674 1.00 86.88 311 TYR A CA 1
ATOM 2511 C C . TYR A 1 311 ? -8.141 14.485 -6.184 1.00 86.88 311 TYR A C 1
ATOM 2513 O O . TYR A 1 311 ? -8.267 15.550 -6.784 1.00 86.88 311 TYR A O 1
ATOM 2521 N N . PHE A 1 312 ? -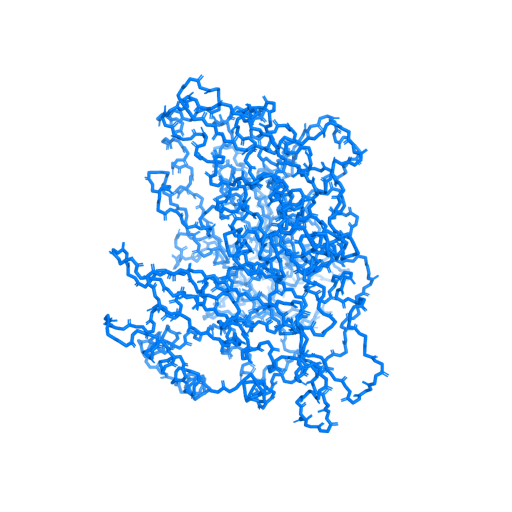8.247 13.309 -6.805 1.00 88.06 312 PHE A N 1
ATOM 2522 C CA . PHE A 1 312 ? -8.354 13.179 -8.258 1.00 88.06 312 PHE A CA 1
ATOM 2523 C C . PHE A 1 312 ? -9.573 13.906 -8.830 1.00 88.06 312 PHE A C 1
ATOM 2525 O O . PHE A 1 312 ? -9.511 14.422 -9.940 1.00 88.06 312 PHE A O 1
ATOM 2532 N N . THR A 1 313 ? -10.660 14.020 -8.062 1.00 86.12 313 THR A N 1
ATOM 2533 C CA . THR A 1 313 ? -11.884 14.719 -8.479 1.00 86.12 313 THR A CA 1
ATOM 2534 C C . THR A 1 313 ? -11.650 16.218 -8.671 1.00 86.12 313 THR A C 1
ATOM 2536 O O . THR A 1 313 ? -12.415 16.876 -9.362 1.00 86.12 313 THR A O 1
ATOM 2539 N N . ALA A 1 314 ? -10.564 16.779 -8.128 1.00 89.00 314 ALA A N 1
ATOM 2540 C CA . ALA A 1 314 ? -10.168 18.153 -8.418 1.00 89.00 314 ALA A CA 1
ATOM 2541 C C . ALA A 1 314 ? -9.855 18.374 -9.907 1.00 89.00 314 ALA A C 1
ATOM 2543 O O . ALA A 1 314 ? -9.956 19.508 -10.383 1.00 89.00 314 ALA A O 1
ATOM 2544 N N . LEU A 1 315 ? -9.497 17.311 -10.636 1.00 90.50 315 LEU A N 1
ATOM 2545 C CA . LEU A 1 315 ? -9.206 17.360 -12.064 1.00 90.50 315 LEU A CA 1
ATOM 2546 C C . LEU A 1 315 ? -10.449 17.484 -12.941 1.00 90.50 315 LEU A C 1
ATOM 2548 O O . LEU A 1 315 ? -10.241 17.807 -14.101 1.00 90.50 315 LEU A O 1
ATOM 2552 N N . GLU A 1 316 ? -11.660 17.252 -12.404 1.00 85.62 316 GLU A N 1
ATOM 2553 C CA . GLU A 1 316 ? -12.903 16.958 -13.141 1.00 85.62 316 GLU A CA 1
ATOM 2554 C C . GLU A 1 316 ? -12.999 17.636 -14.513 1.00 85.62 316 GLU A C 1
ATOM 2556 O O . GLU A 1 316 ? -12.432 17.154 -15.459 1.00 85.62 316 GLU A O 1
ATOM 2561 N N . ASP A 1 317 ? -13.650 18.754 -14.706 1.00 87.62 317 ASP A N 1
ATOM 2562 C CA . ASP A 1 317 ? -13.710 19.490 -15.982 1.00 87.62 317 ASP A CA 1
ATOM 2563 C C . ASP A 1 317 ? -12.379 20.116 -16.500 1.00 87.62 317 ASP A C 1
ATOM 2565 O O . ASP A 1 317 ? -12.397 20.867 -17.480 1.00 87.62 317 ASP A O 1
ATOM 2569 N N . LEU A 1 318 ? -11.226 19.880 -15.856 1.00 93.69 318 LEU A N 1
ATOM 2570 C CA . LEU A 1 318 ? -9.942 20.505 -16.224 1.00 93.69 318 LEU A CA 1
ATOM 2571 C C . LEU A 1 318 ? -9.161 19.663 -17.232 1.00 93.69 318 LEU A C 1
ATOM 2573 O O . LEU A 1 318 ? -8.569 20.201 -18.181 1.00 93.69 318 LEU A O 1
ATOM 2577 N N . LEU A 1 319 ? -9.145 18.351 -17.003 1.00 93.81 319 LEU A N 1
ATOM 2578 C CA . LEU A 1 319 ? -8.505 17.376 -17.870 1.00 93.81 319 LEU A CA 1
ATOM 2579 C C . LEU A 1 319 ? -9.520 16.919 -18.935 1.00 93.81 319 LEU A C 1
ATOM 2581 O O . LEU A 1 319 ? -10.669 16.648 -18.584 1.00 93.81 319 LEU A O 1
ATOM 2585 N N . PRO A 1 320 ? -9.159 16.830 -20.233 1.00 94.06 320 PRO A N 1
ATOM 2586 C CA . PRO A 1 320 ? -10.117 16.376 -21.235 1.00 94.06 320 PRO A CA 1
ATOM 2587 C C . PRO A 1 320 ? -10.643 14.980 -20.892 1.00 94.06 320 PRO A C 1
ATOM 2589 O O . PRO A 1 320 ? -9.882 14.124 -20.432 1.00 94.06 320 PRO A O 1
ATOM 2592 N N . LYS A 1 321 ? -11.938 14.755 -21.147 1.00 90.69 321 LYS A N 1
ATOM 2593 C CA . LYS A 1 321 ? -12.681 13.589 -20.644 1.00 90.69 321 LYS A CA 1
ATOM 2594 C C . LYS A 1 321 ? -11.969 12.255 -20.892 1.00 90.69 321 LYS A C 1
ATOM 2596 O O . LYS A 1 321 ? -11.911 11.441 -19.984 1.00 90.69 321 LYS A O 1
ATOM 2601 N N . VAL A 1 322 ? -11.366 12.063 -22.068 1.00 92.62 322 VAL A N 1
ATOM 2602 C CA . VAL A 1 322 ? -10.671 10.811 -22.427 1.00 92.62 322 VAL A CA 1
ATOM 2603 C C . VAL A 1 322 ? -9.512 10.484 -21.474 1.00 92.62 322 VAL A C 1
ATOM 2605 O O . VAL A 1 322 ? -9.339 9.337 -21.077 1.00 92.62 322 VAL A O 1
ATOM 2608 N N . TYR A 1 323 ? -8.752 11.496 -21.044 1.00 95.00 323 TYR A N 1
ATOM 2609 C CA . TYR A 1 323 ? -7.617 11.333 -20.131 1.00 95.00 323 TYR A CA 1
ATOM 2610 C C . TYR A 1 323 ? -8.081 11.199 -18.681 1.00 95.00 323 TYR A C 1
ATOM 2612 O O . TYR A 1 323 ? -7.453 10.497 -17.890 1.00 95.00 323 TYR A O 1
ATOM 2620 N N . PHE A 1 324 ? -9.186 11.861 -18.328 1.00 92.44 324 PHE A N 1
ATOM 2621 C CA . PHE A 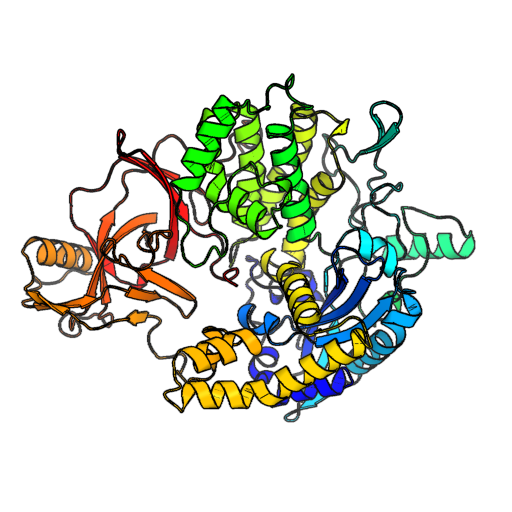1 324 ? -9.797 11.707 -17.014 1.00 92.44 324 PHE A CA 1
ATOM 2622 C C . PHE A 1 324 ? -10.388 10.302 -16.840 1.00 92.44 324 PHE A C 1
ATOM 2624 O O . PHE A 1 324 ? -10.040 9.629 -15.875 1.00 92.44 324 PHE A O 1
ATOM 2631 N N . ASP A 1 325 ? -11.179 9.815 -17.801 1.00 89.50 325 ASP A N 1
ATOM 2632 C CA . ASP A 1 325 ? -11.729 8.452 -17.813 1.00 89.50 325 ASP A CA 1
ATOM 2633 C C . ASP A 1 325 ? -10.611 7.392 -17.786 1.00 89.50 325 ASP A C 1
ATOM 2635 O O . ASP A 1 325 ? -10.698 6.402 -17.055 1.00 89.50 325 ASP A O 1
ATOM 2639 N N . HIS A 1 326 ? -9.523 7.624 -18.531 1.00 93.12 326 HIS A N 1
ATOM 2640 C CA . HIS A 1 326 ? -8.320 6.791 -18.471 1.00 93.12 326 HIS A CA 1
ATOM 2641 C C . HIS A 1 326 ? -7.736 6.742 -17.057 1.00 93.12 326 HIS A C 1
ATOM 2643 O O . HIS A 1 326 ? -7.494 5.660 -16.521 1.00 93.12 326 HIS A O 1
ATOM 2649 N N . PHE A 1 327 ? -7.572 7.895 -16.403 1.00 94.06 327 PHE A N 1
ATOM 2650 C CA . PHE A 1 327 ? -7.072 7.937 -15.032 1.00 94.06 327 PHE A CA 1
ATOM 2651 C C . PHE A 1 327 ? -8.013 7.226 -14.049 1.00 94.06 327 PHE A C 1
ATOM 2653 O O . PHE A 1 327 ? -7.531 6.507 -13.170 1.00 94.06 327 PHE A O 1
ATOM 2660 N N . LEU A 1 328 ? -9.336 7.342 -14.229 1.00 90.12 328 LEU A N 1
ATOM 2661 C CA . LEU A 1 328 ? -10.329 6.635 -13.411 1.00 90.12 328 LEU A CA 1
ATOM 2662 C C . LEU A 1 328 ? -10.149 5.112 -13.441 1.00 90.12 328 LEU A C 1
ATOM 2664 O O . LEU A 1 328 ? -10.420 4.469 -12.429 1.00 90.12 328 LEU A O 1
ATOM 2668 N N . CYS A 1 329 ? -9.644 4.530 -14.536 1.00 91.38 329 CYS A N 1
ATOM 2669 C CA . CYS A 1 329 ? -9.343 3.096 -14.603 1.00 91.38 329 CYS A CA 1
ATOM 2670 C C . CYS A 1 329 ? -8.289 2.694 -13.557 1.00 91.38 329 CYS A C 1
ATOM 2672 O O . CYS A 1 329 ? -8.489 1.747 -12.793 1.00 91.38 329 CYS A O 1
ATOM 2674 N N . LEU A 1 330 ? -7.192 3.456 -13.461 1.00 93.62 330 LEU A N 1
ATOM 2675 C CA . LEU A 1 330 ? -6.163 3.226 -12.445 1.00 93.62 330 LEU A CA 1
ATOM 2676 C C . LEU A 1 330 ? -6.703 3.485 -11.035 1.00 93.62 330 LEU A C 1
ATOM 2678 O O . LEU A 1 330 ? -6.437 2.697 -10.127 1.00 93.62 330 LEU A O 1
ATOM 2682 N N . ILE A 1 331 ? -7.464 4.569 -10.844 1.00 90.56 331 ILE A N 1
ATOM 2683 C CA . ILE A 1 331 ? -8.031 4.908 -9.532 1.00 90.56 331 ILE A CA 1
ATOM 2684 C C . ILE A 1 331 ? -8.952 3.802 -9.036 1.00 90.56 331 ILE A C 1
ATOM 2686 O O . ILE A 1 331 ? -8.799 3.359 -7.899 1.00 90.56 331 ILE A O 1
ATOM 2690 N N . TYR A 1 332 ? -9.850 3.316 -9.889 1.00 88.12 332 TYR A N 1
ATOM 2691 C CA . TYR A 1 332 ? -10.750 2.233 -9.536 1.00 88.12 332 TYR A CA 1
ATOM 2692 C C . TYR A 1 332 ? -9.986 0.956 -9.177 1.00 88.12 332 TYR A C 1
ATOM 2694 O O . TYR A 1 332 ? -10.221 0.383 -8.112 1.00 88.12 332 TYR A O 1
ATOM 2702 N N . GLY A 1 333 ? -9.019 0.550 -10.010 1.00 91.31 333 GLY A N 1
ATOM 2703 C CA . GLY A 1 333 ? -8.186 -0.616 -9.722 1.00 91.31 333 GLY A CA 1
ATOM 2704 C C . GLY A 1 333 ? -7.486 -0.501 -8.366 1.00 91.31 333 GLY A C 1
ATOM 2705 O O . GLY A 1 333 ? -7.503 -1.441 -7.575 1.00 91.31 333 GLY A O 1
ATOM 2706 N N . MET A 1 334 ? -6.941 0.674 -8.036 1.00 92.38 334 MET A N 1
ATOM 2707 C CA . MET A 1 334 ? -6.294 0.891 -6.738 1.00 92.38 334 MET A CA 1
ATOM 2708 C C . MET A 1 334 ? -7.294 0.916 -5.580 1.00 92.38 334 MET A C 1
ATOM 2710 O O . MET A 1 334 ? -7.020 0.332 -4.536 1.00 92.38 334 MET A O 1
ATOM 2714 N N . GLN A 1 335 ? -8.464 1.535 -5.746 1.00 87.38 335 GLN A N 1
ATOM 2715 C CA . GLN A 1 335 ? -9.521 1.538 -4.730 1.00 87.38 335 GLN A CA 1
ATOM 2716 C C . GLN A 1 335 ? -10.004 0.123 -4.396 1.00 87.38 335 GLN A C 1
ATOM 2718 O O . GLN A 1 335 ? -10.311 -0.139 -3.236 1.00 87.38 335 GLN A O 1
ATOM 2723 N N . VAL A 1 336 ? -10.045 -0.784 -5.378 1.00 88.44 336 VAL A N 1
ATOM 2724 C CA . VAL A 1 336 ? -10.382 -2.200 -5.181 1.00 88.44 336 VAL A CA 1
ATOM 2725 C C . VAL A 1 336 ? -9.242 -2.968 -4.509 1.00 88.44 336 VAL A C 1
ATOM 2727 O O . VAL A 1 336 ? -9.460 -3.607 -3.483 1.00 88.44 336 VAL A O 1
ATOM 2730 N N . LEU A 1 337 ? -8.022 -2.893 -5.046 1.00 92.25 337 LEU A N 1
ATOM 2731 C CA . LEU A 1 337 ? -6.891 -3.701 -4.566 1.00 92.25 337 LEU A CA 1
ATOM 2732 C C . LEU A 1 337 ? -6.323 -3.237 -3.210 1.00 92.25 337 LEU A C 1
ATOM 2734 O O . LEU A 1 337 ? -5.561 -3.969 -2.572 1.00 92.25 337 LEU A O 1
ATOM 2738 N N . LEU A 1 338 ? -6.685 -2.030 -2.763 1.00 91.00 338 LEU A N 1
ATOM 2739 C CA . LEU A 1 338 ? -6.337 -1.496 -1.445 1.00 91.00 338 LEU A CA 1
ATOM 2740 C C . LEU A 1 338 ? -7.424 -1.721 -0.393 1.00 91.00 338 LEU A C 1
ATOM 2742 O O . LEU A 1 338 ? -7.226 -1.292 0.740 1.00 91.00 338 LEU A O 1
ATOM 2746 N N . GLN A 1 339 ? -8.548 -2.368 -0.711 1.00 87.44 339 GLN A N 1
ATOM 2747 C CA . GLN A 1 339 ? -9.544 -2.672 0.317 1.00 87.44 339 GLN A CA 1
ATOM 2748 C C . GLN A 1 339 ? -8.961 -3.567 1.417 1.00 87.44 339 GLN A C 1
ATOM 2750 O O . GLN A 1 339 ? -8.067 -4.376 1.173 1.00 87.44 339 GLN A O 1
ATOM 2755 N N . GLU A 1 340 ? -9.481 -3.434 2.640 1.00 86.00 340 GLU A N 1
ATOM 2756 C CA . GLU A 1 340 ? -9.124 -4.336 3.750 1.00 86.00 340 GLU A CA 1
ATOM 2757 C C . GLU A 1 340 ? -9.380 -5.798 3.402 1.00 86.00 340 GLU A C 1
ATOM 2759 O O . GLU A 1 340 ? -8.575 -6.660 3.738 1.00 86.00 340 GLU A O 1
ATOM 2764 N N . GLU A 1 341 ? -10.476 -6.043 2.689 1.00 88.19 341 GLU A N 1
ATOM 2765 C CA . GLU A 1 341 ? -10.845 -7.336 2.148 1.00 88.19 341 GLU A CA 1
ATOM 2766 C C . GLU A 1 341 ? -11.588 -7.136 0.820 1.00 88.19 341 GLU A C 1
ATOM 2768 O O . GLU A 1 341 ? -12.401 -6.219 0.683 1.00 88.19 341 GLU A O 1
ATOM 2773 N N . VAL A 1 342 ? -11.300 -7.978 -0.167 1.00 90.00 342 VAL A N 1
ATOM 2774 C CA . VAL A 1 342 ? -11.847 -7.918 -1.524 1.00 90.00 342 VAL A CA 1
ATOM 2775 C C . VAL A 1 342 ? -12.151 -9.325 -2.029 1.00 90.00 342 VAL A C 1
ATOM 2777 O O . VAL A 1 342 ? -11.408 -10.266 -1.765 1.00 90.00 342 VAL A O 1
ATOM 2780 N N . LYS A 1 343 ? -13.244 -9.499 -2.775 1.00 91.62 343 LYS A N 1
ATOM 2781 C CA . LYS A 1 343 ? -13.570 -10.793 -3.391 1.00 91.62 343 LYS A CA 1
ATOM 2782 C C . LYS A 1 343 ? -12.642 -11.088 -4.571 1.00 91.62 343 LYS A C 1
ATOM 2784 O O . LYS A 1 343 ? -12.324 -10.193 -5.348 1.00 91.62 343 LYS A O 1
ATOM 2789 N N . VAL A 1 344 ? -12.268 -12.353 -4.745 1.00 93.06 344 VAL A N 1
ATOM 2790 C CA . VAL A 1 344 ? -11.353 -12.810 -5.807 1.00 93.06 344 VAL A CA 1
ATOM 2791 C C . VAL A 1 344 ? -11.864 -12.474 -7.206 1.00 93.06 344 VAL A C 1
ATOM 2793 O O . VAL A 1 344 ? -11.082 -12.025 -8.034 1.00 93.06 344 VAL A O 1
ATOM 2796 N N . ASN A 1 345 ? -13.164 -12.628 -7.464 1.00 90.25 345 ASN A N 1
ATOM 2797 C CA . ASN A 1 345 ? -13.745 -12.277 -8.762 1.00 90.25 345 ASN A CA 1
ATOM 2798 C C . ASN A 1 345 ? -13.572 -10.783 -9.078 1.00 90.25 345 ASN A C 1
ATOM 2800 O O . ASN A 1 345 ? -13.180 -10.429 -10.181 1.00 90.25 345 ASN A O 1
ATOM 2804 N N . LEU A 1 346 ? -13.755 -9.912 -8.081 1.00 88.25 346 LEU A N 1
ATOM 2805 C CA . LEU A 1 346 ? -13.544 -8.476 -8.250 1.00 88.25 346 LEU A CA 1
ATOM 2806 C C . LEU A 1 346 ? -12.060 -8.136 -8.473 1.00 88.25 346 LEU A C 1
ATOM 2808 O O . LEU A 1 346 ? -11.741 -7.216 -9.218 1.00 88.25 346 LEU A O 1
ATOM 2812 N N . VAL A 1 347 ? -11.140 -8.888 -7.859 1.00 92.06 347 VAL A N 1
ATOM 2813 C CA . VAL A 1 347 ? -9.697 -8.774 -8.136 1.00 92.06 347 VAL A CA 1
ATOM 2814 C C . VAL A 1 347 ? -9.387 -9.167 -9.584 1.00 92.06 347 VAL A C 1
ATOM 2816 O O . VAL A 1 347 ? -8.615 -8.474 -10.239 1.00 92.06 347 VAL A O 1
ATOM 2819 N N . GLN A 1 348 ? -10.007 -10.231 -10.101 1.00 90.50 348 GLN A N 1
ATOM 2820 C CA . GLN A 1 348 ? -9.847 -10.674 -11.493 1.00 90.50 348 GLN A CA 1
ATOM 2821 C C . GLN A 1 348 ? -10.414 -9.659 -12.496 1.00 90.50 348 GLN A C 1
ATOM 2823 O O . GLN A 1 348 ? -9.768 -9.378 -13.501 1.00 90.50 348 GLN A O 1
ATOM 2828 N N . ASP A 1 349 ? -11.556 -9.039 -12.195 1.00 88.50 349 ASP A N 1
ATOM 2829 C CA . ASP A 1 349 ? -12.128 -7.959 -13.012 1.00 88.50 349 ASP A CA 1
ATOM 2830 C C . ASP A 1 349 ? -11.161 -6.767 -13.141 1.00 88.50 349 ASP A C 1
ATOM 2832 O O . ASP A 1 349 ? -11.027 -6.157 -14.207 1.00 88.50 349 ASP A O 1
ATOM 2836 N N . VAL A 1 350 ? -10.422 -6.456 -12.069 1.00 90.75 350 VAL A N 1
ATOM 2837 C CA . VAL A 1 350 ? -9.393 -5.407 -12.086 1.00 90.75 350 VAL A CA 1
ATOM 2838 C C . VAL A 1 350 ? -8.206 -5.765 -12.986 1.00 90.75 350 VAL A C 1
ATOM 2840 O O . VAL A 1 350 ? -7.567 -4.850 -13.501 1.00 90.75 350 VAL A O 1
ATOM 2843 N N . ASP A 1 351 ? -7.918 -7.045 -13.242 1.00 90.69 351 ASP A N 1
ATOM 2844 C CA . ASP A 1 351 ? -6.836 -7.440 -14.161 1.00 90.69 351 ASP A CA 1
ATOM 2845 C C . ASP A 1 351 ? -7.115 -6.922 -15.570 1.00 90.69 351 ASP A C 1
ATOM 2847 O O . ASP A 1 351 ? -6.299 -6.226 -16.178 1.00 90.69 351 ASP A O 1
ATOM 2851 N N . ILE A 1 352 ? -8.337 -7.174 -16.040 1.00 88.25 352 ILE A N 1
ATOM 2852 C CA . ILE A 1 352 ? -8.820 -6.731 -17.348 1.00 88.25 352 ILE A CA 1
ATOM 2853 C C . ILE A 1 352 ? -8.759 -5.200 -17.428 1.00 88.25 352 ILE A C 1
ATOM 2855 O O . ILE A 1 352 ? -8.273 -4.642 -18.416 1.00 88.25 352 ILE A O 1
ATOM 2859 N N . LEU A 1 353 ? -9.191 -4.511 -16.368 1.00 90.00 353 LEU A N 1
ATOM 2860 C CA . LEU A 1 353 ? -9.162 -3.053 -16.305 1.00 90.00 353 LEU A CA 1
ATOM 2861 C C . LEU A 1 353 ? -7.739 -2.476 -16.334 1.00 90.00 353 LEU A C 1
ATOM 2863 O O . LEU A 1 353 ? -7.501 -1.489 -17.029 1.00 90.00 353 LEU A O 1
ATOM 2867 N N . LEU A 1 354 ? -6.795 -3.044 -15.580 1.00 92.38 354 LEU A N 1
ATOM 2868 C CA . LEU A 1 354 ? -5.424 -2.532 -15.525 1.00 92.38 354 LEU A CA 1
ATOM 2869 C C . LEU A 1 354 ? -4.655 -2.827 -16.818 1.00 92.38 354 LEU A C 1
ATOM 2871 O O . LEU A 1 354 ? -3.883 -1.977 -17.261 1.00 92.38 354 LEU A O 1
ATOM 2875 N N . GLN A 1 355 ? -4.908 -3.963 -17.471 1.00 90.50 355 GLN A N 1
ATOM 2876 C CA . GLN A 1 355 ? -4.395 -4.228 -18.820 1.00 90.50 355 GLN A CA 1
ATOM 2877 C C . GLN A 1 355 ? -4.948 -3.216 -19.830 1.00 90.50 355 GLN A C 1
ATOM 2879 O O . GLN A 1 355 ? -4.190 -2.652 -20.621 1.00 90.50 355 GLN A O 1
ATOM 2884 N N . HIS A 1 356 ? -6.254 -2.929 -19.776 1.00 89.69 356 HIS A N 1
ATOM 2885 C CA . HIS A 1 356 ? -6.872 -1.894 -20.604 1.00 89.69 356 HIS A CA 1
ATOM 2886 C C . HIS A 1 356 ? -6.256 -0.512 -20.344 1.00 89.69 356 HIS A C 1
ATOM 2888 O O . HIS A 1 356 ? -5.857 0.161 -21.287 1.00 89.69 356 HIS A O 1
ATOM 2894 N N . PHE A 1 357 ? -6.083 -0.121 -19.078 1.00 92.94 357 PHE A N 1
ATOM 2895 C CA . PHE A 1 357 ? -5.431 1.135 -18.702 1.00 92.94 357 PHE A CA 1
ATOM 2896 C C . PHE A 1 357 ? -4.039 1.287 -19.333 1.00 92.94 357 PHE A C 1
ATOM 2898 O O . PHE A 1 357 ? -3.705 2.364 -19.829 1.00 92.94 357 PHE A O 1
ATOM 2905 N N . VAL A 1 358 ? -3.220 0.230 -19.332 1.00 93.25 358 VAL A N 1
ATOM 2906 C CA . VAL A 1 358 ? -1.878 0.279 -19.930 1.00 93.25 358 VAL A CA 1
ATOM 2907 C C . VAL A 1 358 ? -1.957 0.387 -21.456 1.00 93.25 358 VAL A C 1
ATOM 2909 O O . VAL A 1 358 ? -1.286 1.246 -22.018 1.00 93.25 358 VAL A O 1
ATOM 2912 N N . ARG A 1 359 ? -2.816 -0.390 -22.127 1.00 91.50 359 ARG A N 1
ATOM 2913 C CA . ARG A 1 359 ? -3.016 -0.295 -23.589 1.00 91.50 359 ARG A CA 1
ATOM 2914 C C . ARG A 1 359 ? -3.486 1.094 -24.023 1.00 91.50 359 ARG A C 1
ATOM 2916 O O . ARG A 1 359 ? -2.918 1.691 -24.930 1.00 91.50 359 ARG A O 1
ATOM 2923 N N . GLU A 1 360 ? -4.480 1.646 -23.335 1.00 92.44 360 GLU A N 1
ATOM 2924 C CA . GLU A 1 360 ? -4.993 2.984 -23.637 1.00 92.44 360 GLU A CA 1
ATOM 2925 C C . GLU A 1 360 ? -3.962 4.078 -23.355 1.00 92.44 360 GLU A C 1
ATOM 2927 O O . GLU A 1 360 ? -3.944 5.094 -24.045 1.00 92.44 360 GLU A O 1
ATOM 2932 N N . ALA A 1 361 ? -3.063 3.886 -22.382 1.00 94.69 361 ALA A N 1
ATOM 2933 C CA . ALA A 1 361 ? -2.001 4.855 -22.123 1.00 94.69 361 ALA A CA 1
ATOM 2934 C C . ALA A 1 361 ? -1.079 5.027 -23.344 1.00 94.69 361 ALA A C 1
ATOM 2936 O O . ALA A 1 361 ? -0.628 6.141 -23.610 1.00 94.69 361 ALA A O 1
ATOM 2937 N N . GLU A 1 362 ? -0.836 3.957 -24.103 1.00 94.12 362 GLU A N 1
ATOM 2938 C CA . GLU A 1 362 ? -0.033 4.006 -25.326 1.00 94.12 362 GLU A CA 1
ATOM 2939 C C . GLU A 1 362 ? -0.719 4.826 -26.417 1.00 94.12 362 GLU A C 1
ATOM 2941 O O . GLU A 1 362 ? -0.084 5.673 -27.042 1.00 94.12 362 GLU A O 1
ATOM 2946 N N . ILE A 1 363 ? -2.024 4.624 -26.599 1.00 93.94 363 ILE A N 1
ATOM 2947 C CA . ILE A 1 363 ? -2.835 5.355 -27.578 1.00 93.94 363 ILE A CA 1
ATOM 2948 C C . ILE A 1 363 ? -2.913 6.839 -27.201 1.00 93.94 363 ILE A C 1
ATOM 2950 O O . ILE A 1 363 ? -2.744 7.716 -28.046 1.00 93.94 363 ILE A O 1
ATOM 2954 N N . LEU A 1 364 ? -3.155 7.124 -25.920 1.00 95.69 364 LEU A N 1
ATOM 2955 C CA . LEU A 1 364 ? -3.419 8.471 -25.424 1.00 95.69 364 LEU A CA 1
ATOM 2956 C C . LEU A 1 364 ? -2.161 9.322 -25.273 1.00 95.69 364 LEU A C 1
ATOM 2958 O O . LEU A 1 364 ? -2.218 10.519 -25.546 1.00 95.69 364 LEU A O 1
ATOM 2962 N N . TYR A 1 365 ? -1.053 8.732 -24.817 1.00 95.38 365 TYR A N 1
ATOM 2963 C CA . TYR A 1 365 ? 0.180 9.456 -24.494 1.00 95.38 365 TYR A CA 1
ATOM 2964 C C . TYR A 1 365 ? 1.355 9.102 -25.416 1.00 95.38 365 TYR A C 1
ATOM 2966 O O . TYR A 1 365 ? 2.406 9.741 -25.331 1.00 95.38 365 TYR A O 1
ATOM 2974 N N . GLY A 1 366 ? 1.204 8.112 -26.296 1.00 93.19 366 GLY A N 1
ATOM 2975 C CA . GLY A 1 366 ? 2.226 7.654 -27.233 1.00 93.19 366 GLY A CA 1
ATOM 2976 C C . GLY A 1 366 ? 3.152 6.572 -26.667 1.00 93.19 366 GLY A C 1
ATOM 2977 O O . GLY A 1 366 ? 3.509 6.564 -25.485 1.00 93.19 366 GLY A O 1
ATOM 2978 N N . GLN A 1 367 ? 3.618 5.689 -27.553 1.00 92.19 367 GLN A N 1
ATOM 2979 C CA . GLN A 1 367 ? 4.477 4.541 -27.237 1.00 92.19 367 GLN A CA 1
ATOM 2980 C C . GLN A 1 367 ? 5.745 4.912 -26.449 1.00 92.19 367 GLN A C 1
ATOM 2982 O O . GLN A 1 367 ? 6.154 4.197 -25.534 1.00 92.19 367 GLN A O 1
ATOM 2987 N N . GLN A 1 368 ? 6.350 6.071 -26.723 1.00 91.31 368 GLN A N 1
ATOM 2988 C CA . GLN A 1 368 ? 7.539 6.570 -26.020 1.00 91.31 368 GLN A CA 1
ATOM 2989 C C . GLN A 1 368 ? 7.333 6.764 -24.506 1.00 91.31 368 GLN A C 1
ATOM 2991 O O . GLN A 1 368 ? 8.304 6.851 -23.746 1.00 91.31 368 GLN A O 1
ATOM 2996 N N . ASN A 1 369 ? 6.076 6.852 -24.065 1.00 91.31 369 ASN A N 1
ATOM 2997 C CA . ASN A 1 369 ? 5.686 7.049 -22.676 1.00 91.31 369 ASN A CA 1
ATOM 2998 C C . ASN A 1 369 ? 5.289 5.743 -21.963 1.00 91.31 369 ASN A C 1
ATOM 3000 O O . ASN A 1 369 ? 5.047 5.776 -20.755 1.00 91.31 369 ASN A O 1
ATOM 3004 N N . MET A 1 370 ? 5.346 4.593 -22.648 1.00 93.62 370 MET A N 1
ATOM 3005 C CA . MET A 1 370 ? 5.090 3.258 -22.086 1.00 93.62 370 MET A CA 1
ATOM 3006 C C . MET A 1 370 ? 6.267 2.755 -21.254 1.00 93.62 370 MET A C 1
ATOM 3008 O O . MET A 1 370 ? 7.012 1.844 -21.610 1.00 93.62 370 MET A O 1
ATOM 3012 N N . ARG A 1 371 ? 6.490 3.426 -20.124 1.00 88.62 371 ARG A N 1
ATOM 3013 C CA . ARG A 1 371 ? 7.607 3.157 -19.214 1.00 88.62 371 ARG A CA 1
ATOM 3014 C C . ARG A 1 371 ? 7.362 1.902 -18.382 1.00 88.62 371 ARG A C 1
ATOM 3016 O O . ARG A 1 371 ? 6.229 1.514 -18.126 1.00 88.62 371 ARG A O 1
ATOM 3023 N N . PHE A 1 372 ? 8.448 1.350 -17.846 1.00 92.56 372 PHE A N 1
ATOM 3024 C CA . PHE A 1 372 ? 8.449 0.141 -17.016 1.00 92.56 372 PHE A CA 1
ATOM 3025 C C . PHE A 1 372 ? 7.390 0.124 -15.900 1.00 92.56 372 PHE A C 1
ATOM 3027 O O . PHE A 1 372 ? 6.747 -0.894 -15.687 1.00 92.56 372 PHE A O 1
ATOM 3034 N N . ASN A 1 373 ? 7.157 1.253 -15.222 1.00 93.56 373 ASN A N 1
ATOM 3035 C CA . ASN A 1 373 ? 6.166 1.324 -14.143 1.00 93.56 373 ASN A CA 1
ATOM 3036 C C . ASN A 1 373 ? 4.718 1.122 -14.620 1.00 93.56 373 ASN A C 1
ATOM 3038 O O . ASN A 1 373 ? 3.921 0.614 -13.844 1.00 93.56 373 ASN A O 1
ATOM 3042 N N . PHE A 1 374 ? 4.370 1.470 -15.867 1.00 92.75 374 PHE A N 1
ATOM 3043 C CA . PHE A 1 374 ? 3.049 1.133 -16.420 1.00 92.75 374 PHE A CA 1
ATOM 3044 C C . PHE A 1 374 ? 2.919 -0.371 -16.602 1.00 92.75 374 PHE A C 1
ATOM 3046 O O . PHE A 1 374 ? 1.941 -0.957 -16.162 1.00 92.75 374 PHE A O 1
ATOM 3053 N N . HIS A 1 375 ? 3.948 -1.011 -17.152 1.00 93.31 375 HIS A N 1
ATOM 3054 C CA . HIS A 1 375 ? 3.970 -2.462 -17.273 1.00 93.31 375 HIS A CA 1
ATOM 3055 C C . HIS A 1 375 ? 3.915 -3.164 -15.905 1.00 93.31 375 HIS A C 1
ATOM 3057 O O . HIS A 1 375 ? 3.214 -4.152 -15.746 1.00 93.31 375 HIS A O 1
ATOM 3063 N N . LEU A 1 376 ? 4.586 -2.641 -14.874 1.00 94.19 376 LEU A N 1
ATOM 3064 C CA . LEU A 1 376 ? 4.503 -3.218 -13.528 1.00 94.19 376 LEU A CA 1
ATOM 3065 C C . LEU A 1 376 ? 3.082 -3.198 -12.930 1.00 94.19 376 LEU A C 1
ATOM 3067 O O . LEU A 1 376 ? 2.762 -4.079 -12.131 1.00 94.19 376 LEU A O 1
ATOM 3071 N N . ILE A 1 377 ? 2.227 -2.247 -13.331 1.00 95.19 377 ILE A N 1
ATOM 3072 C CA . ILE A 1 377 ? 0.830 -2.164 -12.873 1.00 95.19 377 ILE A CA 1
ATOM 3073 C C . ILE A 1 377 ? 0.030 -3.405 -13.298 1.00 95.19 377 ILE A C 1
ATOM 3075 O O . ILE A 1 377 ? -0.818 -3.854 -12.528 1.00 95.19 377 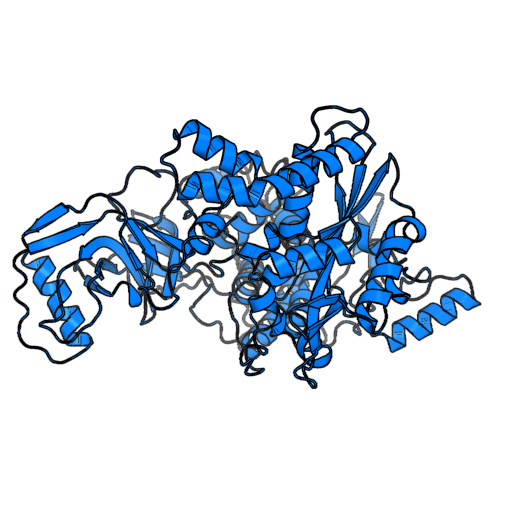ILE A O 1
ATOM 3079 N N . THR A 1 378 ? 0.337 -4.019 -14.448 1.00 92.69 378 THR A N 1
ATOM 3080 C CA . THR A 1 378 ? -0.360 -5.236 -14.911 1.00 92.69 378 THR A CA 1
ATOM 3081 C C . THR A 1 378 ? -0.063 -6.459 -14.037 1.00 92.69 378 THR A C 1
ATOM 3083 O O . THR A 1 378 ? -0.833 -7.412 -14.018 1.00 92.69 378 THR A O 1
ATOM 3086 N N . HIS A 1 379 ? 1.005 -6.432 -13.231 1.00 94.12 379 HIS A N 1
ATOM 3087 C CA . HIS A 1 379 ? 1.355 -7.535 -12.326 1.00 94.12 379 HIS A CA 1
ATOM 3088 C C . HIS A 1 379 ? 0.726 -7.413 -10.932 1.00 94.12 379 HIS A C 1
ATOM 3090 O O . HIS A 1 379 ? 0.830 -8.356 -10.143 1.00 94.12 379 HIS A O 1
ATOM 3096 N N . LEU A 1 380 ? 0.081 -6.283 -10.607 1.00 95.75 380 LEU A N 1
ATOM 3097 C CA . LEU A 1 380 ? -0.483 -6.034 -9.272 1.00 95.75 380 LEU A CA 1
ATOM 3098 C C . LEU A 1 380 ? -1.565 -7.053 -8.912 1.00 95.75 380 LEU A C 1
ATOM 3100 O O . LEU A 1 380 ? -1.569 -7.562 -7.796 1.00 95.75 380 LEU A O 1
ATOM 3104 N N . VAL A 1 381 ? -2.437 -7.399 -9.860 1.00 95.06 381 VAL A N 1
ATOM 3105 C CA . VAL A 1 381 ? -3.551 -8.323 -9.611 1.00 95.06 381 VAL A CA 1
ATOM 3106 C C . VAL A 1 381 ? -3.058 -9.725 -9.286 1.00 95.06 381 VAL A C 1
ATOM 3108 O O . VAL A 1 381 ? -3.454 -10.298 -8.272 1.00 95.06 381 VAL A O 1
ATOM 3111 N N . ARG A 1 382 ? -2.133 -10.261 -10.088 1.00 94.44 382 ARG A N 1
ATOM 3112 C CA . ARG A 1 382 ? -1.526 -11.566 -9.809 1.00 94.44 382 ARG A CA 1
ATOM 3113 C C . ARG A 1 382 ? -0.835 -11.584 -8.445 1.00 94.44 382 ARG A C 1
ATOM 3115 O O . ARG A 1 382 ? -1.009 -12.536 -7.689 1.00 94.44 382 ARG A O 1
ATOM 3122 N N . ALA A 1 383 ? -0.098 -10.525 -8.103 1.00 95.31 383 ALA A N 1
ATOM 3123 C CA . ALA A 1 383 ? 0.507 -10.402 -6.780 1.00 95.31 383 ALA A CA 1
ATOM 3124 C C . ALA A 1 383 ? -0.551 -10.364 -5.665 1.00 95.31 383 ALA A C 1
ATOM 3126 O O . ALA A 1 383 ? -0.360 -11.006 -4.637 1.00 95.31 383 ALA A O 1
ATOM 3127 N N . THR A 1 384 ? -1.690 -9.700 -5.882 1.00 95.88 384 THR A N 1
ATOM 3128 C CA . THR A 1 384 ? -2.797 -9.686 -4.919 1.00 95.88 384 THR A CA 1
ATOM 3129 C C . THR A 1 384 ? -3.439 -11.056 -4.720 1.00 95.88 384 THR A C 1
ATOM 3131 O O . THR A 1 384 ? -3.743 -11.440 -3.590 1.00 95.88 384 THR A O 1
ATOM 3134 N N . LEU A 1 385 ? -3.609 -11.830 -5.791 1.00 95.75 385 LEU A N 1
ATOM 3135 C CA . LEU A 1 385 ? -4.108 -13.202 -5.688 1.00 95.75 385 LEU A CA 1
ATOM 3136 C C . LEU A 1 385 ? -3.139 -14.082 -4.887 1.00 95.75 385 LEU A C 1
ATOM 3138 O O . LEU A 1 385 ? -3.566 -14.801 -3.983 1.00 95.75 385 LEU A O 1
ATOM 3142 N N . HIS A 1 386 ? -1.838 -13.960 -5.151 1.00 94.56 386 HIS A N 1
ATOM 3143 C CA . HIS A 1 386 ? -0.797 -14.756 -4.502 1.00 94.56 386 HIS A CA 1
ATOM 3144 C C . HIS A 1 386 ? -0.532 -14.378 -3.041 1.00 94.56 386 HIS A C 1
ATOM 3146 O O . HIS A 1 386 ? -0.262 -15.266 -2.234 1.00 94.56 386 HIS A O 1
ATOM 3152 N N . TRP A 1 387 ? -0.594 -13.087 -2.706 1.00 94.88 387 TRP A N 1
ATOM 3153 C CA . TRP A 1 387 ? -0.056 -12.542 -1.455 1.00 94.88 387 TRP A CA 1
ATOM 3154 C C . TRP A 1 387 ? -1.027 -11.642 -0.681 1.00 94.88 387 TRP A C 1
ATOM 3156 O O . TRP A 1 387 ? -0.605 -11.001 0.271 1.00 94.88 387 TRP A O 1
ATOM 3166 N N . GLY A 1 388 ? -2.306 -11.566 -1.057 1.00 94.25 388 GLY A N 1
ATOM 3167 C CA . GLY A 1 388 ? -3.290 -10.698 -0.394 1.00 94.25 388 GLY A CA 1
ATOM 3168 C C . GLY A 1 388 ? -3.275 -9.251 -0.907 1.00 94.25 388 GLY A C 1
ATOM 3169 O O . GLY A 1 388 ? -2.534 -8.897 -1.823 1.00 94.25 388 GLY A O 1
ATOM 3170 N N . CYS A 1 389 ? -4.117 -8.388 -0.343 1.00 93.94 389 CYS A N 1
ATOM 3171 C CA . CYS A 1 389 ? -4.274 -6.994 -0.765 1.00 93.94 389 CYS A CA 1
ATOM 3172 C C . CYS A 1 389 ? -2.968 -6.196 -0.701 1.00 93.94 389 CYS A C 1
ATOM 3174 O O . CYS A 1 389 ? -2.110 -6.417 0.155 1.00 93.94 389 CYS A O 1
ATOM 3176 N N . ILE A 1 390 ? -2.855 -5.203 -1.585 1.00 93.38 390 ILE A N 1
ATOM 3177 C CA . ILE A 1 390 ? -1.618 -4.451 -1.850 1.00 93.38 390 ILE A CA 1
ATOM 3178 C C . ILE A 1 390 ? -1.038 -3.780 -0.600 1.00 93.38 390 ILE A C 1
ATOM 3180 O O . ILE A 1 390 ? 0.180 -3.728 -0.417 1.00 93.38 390 ILE A O 1
ATOM 3184 N N . TRP A 1 391 ? -1.906 -3.262 0.270 1.00 90.75 391 TRP A N 1
ATOM 3185 C CA . TRP A 1 391 ? -1.484 -2.574 1.488 1.00 90.75 391 TRP A CA 1
ATOM 3186 C C . TRP A 1 391 ? -0.625 -3.472 2.386 1.00 90.75 391 TRP A C 1
ATOM 3188 O O . TRP A 1 391 ? 0.269 -2.973 3.064 1.00 90.75 391 TRP A O 1
ATOM 3198 N N . SER A 1 392 ? -0.843 -4.790 2.358 1.00 91.25 392 SER A N 1
ATOM 3199 C CA . SER A 1 392 ? -0.224 -5.738 3.286 1.00 91.25 392 SER A CA 1
ATOM 3200 C C . SER A 1 392 ? 1.268 -5.986 3.030 1.00 91.25 392 SER A C 1
ATOM 3202 O O . SER A 1 392 ? 1.994 -6.273 3.981 1.00 91.25 392 SER A O 1
ATOM 3204 N N . TRP A 1 393 ? 1.729 -5.798 1.789 1.00 92.31 393 TRP A N 1
ATOM 3205 C CA . TRP A 1 393 ? 3.110 -6.033 1.343 1.00 92.31 393 TRP A CA 1
ATOM 3206 C C . TRP A 1 393 ? 3.751 -4.805 0.667 1.00 92.31 393 TRP A C 1
ATOM 3208 O O . TRP A 1 393 ? 4.768 -4.910 -0.017 1.00 92.31 393 TRP A O 1
ATOM 3218 N N . SER A 1 394 ? 3.186 -3.611 0.857 1.00 91.88 394 SER A N 1
ATOM 3219 C CA . SER A 1 394 ? 3.772 -2.368 0.336 1.00 91.88 394 SER A CA 1
ATOM 3220 C C . SER A 1 394 ? 5.082 -1.987 1.047 1.00 91.88 394 SER A C 1
ATOM 3222 O O . SER A 1 394 ? 5.306 -2.324 2.214 1.00 91.88 394 SER A O 1
ATOM 3224 N N . THR A 1 395 ? 5.948 -1.214 0.386 1.00 92.81 395 THR A N 1
ATOM 3225 C CA . THR A 1 395 ? 7.196 -0.721 0.989 1.00 92.81 395 THR A CA 1
ATOM 3226 C C . THR A 1 395 ? 7.018 0.554 1.819 1.00 92.81 395 THR A C 1
ATOM 3228 O O . THR A 1 395 ? 8.014 1.150 2.220 1.00 92.81 395 THR A O 1
ATOM 3231 N N . PHE A 1 396 ? 5.787 0.977 2.148 1.00 91.19 396 PHE A N 1
ATOM 3232 C CA . PHE A 1 396 ? 5.569 2.112 3.061 1.00 91.19 396 PHE A CA 1
ATOM 3233 C C . PHE A 1 396 ? 6.161 1.856 4.457 1.00 91.19 396 PHE A C 1
ATOM 3235 O O . PHE A 1 396 ? 6.747 2.766 5.043 1.00 91.19 396 PHE A O 1
ATOM 3242 N N . ILE A 1 397 ? 6.049 0.627 4.976 1.00 91.00 397 ILE A N 1
ATOM 3243 C CA . ILE A 1 397 ? 6.632 0.239 6.271 1.00 91.00 397 ILE A CA 1
ATOM 3244 C C . ILE A 1 397 ? 8.176 0.261 6.221 1.00 91.00 397 ILE A C 1
ATOM 3246 O O . ILE A 1 397 ? 8.772 0.954 7.052 1.00 91.00 397 ILE A O 1
ATOM 3250 N N . PRO A 1 398 ? 8.841 -0.424 5.266 1.00 92.56 398 PRO A N 1
ATOM 3251 C CA . PRO A 1 398 ? 10.287 -0.313 5.077 1.00 92.56 398 PRO A CA 1
ATOM 3252 C C . PRO A 1 398 ? 10.801 1.118 4.885 1.00 92.56 398 PRO A C 1
ATOM 3254 O O . PRO A 1 398 ? 11.769 1.512 5.532 1.00 92.56 398 PRO A O 1
ATOM 3257 N N . GLU A 1 399 ? 10.138 1.920 4.048 1.00 91.88 399 GLU A N 1
ATOM 3258 C CA . GLU A 1 399 ? 10.546 3.302 3.765 1.00 91.88 399 GLU A CA 1
ATOM 3259 C C . GLU A 1 399 ? 10.454 4.179 5.020 1.00 91.88 399 GLU A C 1
ATOM 3261 O O . GLU A 1 399 ? 11.359 4.957 5.334 1.00 91.88 399 GLU A O 1
ATOM 3266 N N . TRP A 1 400 ? 9.390 4.007 5.809 1.00 89.94 400 TRP A N 1
ATOM 3267 C CA . TRP A 1 400 ? 9.297 4.651 7.115 1.00 89.94 400 TRP A CA 1
ATOM 3268 C C . TRP A 1 400 ? 10.447 4.229 8.039 1.00 89.94 400 TRP A C 1
ATOM 3270 O O . TRP A 1 400 ? 11.034 5.077 8.715 1.00 89.94 400 TRP A O 1
ATOM 3280 N N . PHE A 1 401 ? 10.794 2.940 8.061 1.00 91.94 401 PHE A N 1
ATOM 3281 C CA . PHE A 1 401 ? 11.863 2.430 8.914 1.00 91.94 401 PHE A CA 1
ATOM 3282 C C . PHE A 1 401 ? 13.235 2.976 8.517 1.00 91.94 401 PHE A C 1
ATOM 3284 O O . PHE A 1 401 ? 14.016 3.345 9.394 1.00 91.94 401 PHE A O 1
ATOM 3291 N N . ASN A 1 402 ? 13.499 3.143 7.219 1.00 92.50 402 ASN A N 1
ATOM 3292 C CA . ASN A 1 402 ? 14.678 3.864 6.738 1.00 92.50 402 ASN A CA 1
ATOM 3293 C C . ASN A 1 402 ? 14.720 5.293 7.307 1.00 92.50 402 ASN A C 1
ATOM 3295 O O . ASN A 1 402 ? 15.759 5.728 7.805 1.00 92.50 402 ASN A O 1
ATOM 3299 N N . GLY A 1 403 ? 13.584 5.998 7.351 1.00 90.25 403 GLY A N 1
ATOM 3300 C CA . GLY A 1 403 ? 13.469 7.295 8.030 1.00 90.25 403 GLY A CA 1
ATOM 3301 C C . GLY A 1 403 ? 13.771 7.238 9.537 1.00 90.25 403 GLY A C 1
ATOM 3302 O O . GLY A 1 403 ? 14.429 8.132 10.080 1.00 90.25 403 GLY A O 1
ATOM 3303 N N . VAL A 1 404 ? 13.359 6.169 10.228 1.00 88.56 404 VAL A N 1
ATOM 3304 C CA . VAL A 1 404 ? 13.707 5.940 11.645 1.00 88.56 404 VAL A CA 1
ATOM 3305 C C . VAL A 1 404 ? 15.210 5.733 11.824 1.00 88.56 404 VAL A C 1
ATOM 3307 O O . VAL A 1 404 ? 15.789 6.280 12.765 1.00 88.56 404 VAL A O 1
ATOM 3310 N N . LEU A 1 405 ? 15.859 4.989 10.926 1.00 91.31 405 LEU A N 1
ATOM 3311 C CA . LEU A 1 405 ? 17.309 4.796 10.954 1.00 91.31 405 LEU A CA 1
ATOM 3312 C C . LEU A 1 405 ? 18.037 6.127 10.737 1.00 91.31 405 LEU A C 1
ATOM 3314 O O . LEU A 1 405 ? 18.883 6.488 11.552 1.00 91.31 405 LEU A O 1
ATOM 3318 N N . VAL A 1 406 ? 17.642 6.915 9.732 1.00 89.50 406 VAL A N 1
ATOM 3319 C CA . VAL A 1 406 ? 18.222 8.248 9.469 1.00 89.50 406 VAL A CA 1
ATOM 3320 C C . VAL A 1 406 ? 18.058 9.184 10.667 1.00 89.50 406 VAL A C 1
ATOM 3322 O O . VAL A 1 406 ? 19.034 9.783 11.115 1.00 89.50 406 VAL A O 1
ATOM 3325 N N . SER A 1 407 ? 16.857 9.270 11.248 1.00 86.50 407 SER A N 1
ATOM 3326 C CA . SER A 1 407 ? 16.599 10.102 12.440 1.00 86.50 407 SER A CA 1
ATOM 3327 C C . SER A 1 407 ? 17.316 9.620 13.705 1.00 86.50 407 SER A C 1
ATOM 3329 O O . SER A 1 407 ? 17.353 10.327 14.708 1.00 86.50 407 SER A O 1
ATOM 3331 N N . SER A 1 408 ? 17.894 8.419 13.675 1.00 86.19 408 SER A N 1
ATOM 3332 C CA . SER A 1 408 ? 18.706 7.869 14.758 1.00 86.19 408 SER A CA 1
ATOM 3333 C C . SER A 1 408 ? 20.193 8.214 14.604 1.00 86.19 408 SER A C 1
ATOM 3335 O O . SER A 1 408 ? 21.030 7.603 15.265 1.00 86.19 408 SER A O 1
ATOM 3337 N N . THR A 1 409 ? 20.529 9.201 13.768 1.00 86.19 409 THR A N 1
ATOM 3338 C CA . THR A 1 409 ? 21.893 9.711 13.565 1.00 86.19 409 THR A CA 1
ATOM 3339 C C . THR A 1 409 ? 21.946 11.210 13.839 1.00 86.19 409 THR A C 1
ATOM 3341 O O . THR A 1 409 ? 21.086 11.956 13.380 1.00 86.19 409 THR A O 1
ATOM 3344 N N . ASN A 1 410 ? 22.957 11.657 14.591 1.00 80.44 410 ASN A N 1
ATOM 3345 C CA . ASN A 1 410 ? 23.120 13.068 14.974 1.00 80.44 410 ASN A CA 1
ATOM 3346 C C . ASN A 1 410 ? 24.361 13.724 14.337 1.00 80.44 410 ASN A C 1
ATOM 3348 O O . ASN A 1 410 ? 24.587 14.919 14.507 1.00 80.44 410 ASN A O 1
ATOM 3352 N N . GLY A 1 411 ? 25.175 12.958 13.604 1.00 79.50 411 GLY A N 1
ATOM 3353 C CA . GLY A 1 411 ? 26.412 13.427 12.979 1.00 79.50 411 GLY A CA 1
ATOM 3354 C C . GLY A 1 411 ? 26.888 12.498 11.864 1.00 79.50 411 GLY A C 1
ATOM 3355 O O . GLY A 1 411 ? 26.248 11.494 11.567 1.00 79.50 411 GLY A O 1
ATOM 3356 N N . THR A 1 412 ? 28.022 12.832 11.249 1.00 81.12 412 THR A N 1
ATOM 3357 C CA . THR A 1 412 ? 28.560 12.149 10.055 1.00 81.12 412 THR A CA 1
ATOM 3358 C C . THR A 1 412 ? 29.584 11.050 10.359 1.00 81.12 412 THR A C 1
ATOM 3360 O O . THR A 1 412 ? 30.020 10.350 9.446 1.00 81.12 412 THR A O 1
ATOM 3363 N N . GLN A 1 413 ? 29.992 10.895 11.621 1.00 83.81 413 GLN A N 1
ATOM 3364 C CA . GLN A 1 413 ? 30.973 9.898 12.064 1.00 83.81 413 GLN A CA 1
ATOM 3365 C C . GLN A 1 413 ? 30.274 8.667 12.633 1.00 83.81 413 GLN A C 1
ATOM 3367 O O . GLN A 1 413 ? 29.300 8.822 13.360 1.00 83.81 413 GLN A O 1
ATOM 3372 N N . TYR A 1 414 ? 30.773 7.460 12.355 1.00 87.88 414 TYR A N 1
ATOM 3373 C CA . TYR A 1 414 ? 30.203 6.210 12.891 1.00 87.88 414 TYR A CA 1
ATOM 3374 C C . TYR A 1 414 ? 28.677 6.114 12.699 1.00 87.88 414 TYR A C 1
ATOM 3376 O O . TYR A 1 414 ? 27.918 5.772 13.607 1.00 87.88 414 TYR A O 1
ATOM 3384 N N . VAL A 1 415 ? 28.212 6.536 11.518 1.00 90.06 415 VAL A N 1
ATOM 3385 C CA . VAL A 1 415 ? 26.790 6.590 11.152 1.00 90.06 415 VAL A CA 1
ATOM 3386 C C . VAL A 1 415 ? 26.090 5.244 11.387 1.00 90.06 415 VAL A C 1
ATOM 3388 O O . VAL A 1 415 ? 25.076 5.247 12.089 1.00 90.06 415 VAL A O 1
ATOM 3391 N N . PRO A 1 416 ? 26.588 4.097 10.875 1.00 90.56 416 PRO A N 1
ATOM 3392 C CA . PRO A 1 416 ? 25.906 2.824 11.091 1.00 90.56 416 PRO A CA 1
ATOM 3393 C C . PRO A 1 416 ? 25.874 2.409 12.571 1.00 90.56 416 PRO A C 1
ATOM 3395 O O . PRO A 1 416 ? 24.852 1.909 13.042 1.00 90.56 416 PRO A O 1
ATOM 3398 N N . GLU A 1 417 ? 26.931 2.669 13.342 1.00 92.00 417 GLU A N 1
ATOM 3399 C CA . GLU A 1 417 ? 26.975 2.372 14.775 1.00 92.00 417 GLU A CA 1
ATOM 3400 C C . GLU A 1 417 ? 25.980 3.233 15.560 1.00 92.00 417 GLU A C 1
ATOM 3402 O O . GLU A 1 417 ? 25.288 2.720 16.442 1.00 92.00 417 GLU A O 1
ATOM 3407 N N . GLN A 1 418 ? 25.854 4.521 15.218 1.00 92.06 418 GLN A N 1
ATOM 3408 C CA . GLN A 1 418 ? 24.840 5.406 15.798 1.00 92.06 418 GLN A CA 1
ATOM 3409 C C . GLN A 1 418 ? 23.427 4.889 15.522 1.00 92.06 418 GLN A C 1
ATOM 3411 O O . GLN A 1 418 ? 22.632 4.783 16.458 1.00 92.06 418 GLN A O 1
ATOM 3416 N N . MET A 1 419 ? 23.131 4.523 14.267 1.00 92.19 419 MET A N 1
ATOM 3417 C CA . MET A 1 419 ? 21.829 3.973 13.877 1.00 92.19 419 MET A CA 1
ATOM 3418 C C . MET A 1 419 ? 21.470 2.756 14.727 1.00 92.19 419 MET A C 1
ATOM 3420 O O . MET A 1 419 ? 20.407 2.719 15.348 1.00 92.19 419 MET A O 1
ATOM 3424 N N . VAL A 1 420 ? 22.373 1.773 14.786 1.00 91.31 420 VAL A N 1
ATOM 3425 C CA . VAL A 1 420 ? 22.137 0.515 15.500 1.00 91.31 420 VAL A CA 1
ATOM 3426 C C . VAL A 1 420 ? 22.030 0.752 17.005 1.00 91.31 420 VAL A C 1
ATOM 3428 O O . VAL A 1 420 ? 21.077 0.279 17.622 1.00 91.31 420 VAL A O 1
ATOM 3431 N N . LYS A 1 421 ? 22.949 1.517 17.607 1.00 91.44 421 LYS A N 1
ATOM 3432 C CA . LYS A 1 421 ? 22.936 1.803 19.049 1.00 91.44 421 LYS A CA 1
ATOM 3433 C C . LYS A 1 421 ? 21.642 2.495 19.469 1.00 91.44 421 LYS A C 1
ATOM 3435 O O . LYS A 1 421 ? 20.985 2.047 20.406 1.00 91.44 421 LYS A O 1
ATOM 3440 N N . ASN A 1 422 ? 21.250 3.555 18.766 1.00 90.25 422 ASN A N 1
ATOM 3441 C CA . ASN A 1 422 ? 20.044 4.311 19.09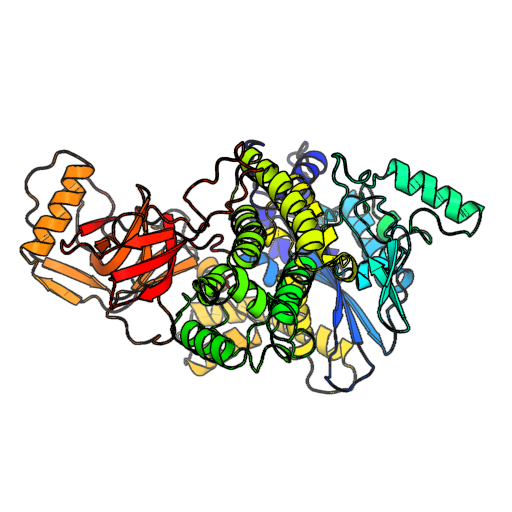6 1.00 90.25 422 ASN A CA 1
ATOM 3442 C C . ASN A 1 422 ? 18.774 3.490 18.852 1.00 90.25 422 ASN A C 1
ATOM 3444 O O . ASN A 1 422 ? 17.844 3.571 19.652 1.00 90.25 422 ASN A O 1
ATOM 3448 N N . LEU A 1 423 ? 18.736 2.653 17.811 1.00 89.31 423 LEU A N 1
ATOM 3449 C CA . LEU A 1 423 ? 17.631 1.719 17.591 1.00 89.31 423 LEU A CA 1
ATOM 3450 C C . LEU A 1 423 ? 17.493 0.718 18.748 1.00 89.31 423 LEU A C 1
ATOM 3452 O O . LEU A 1 423 ? 16.385 0.499 19.236 1.00 89.31 423 LEU A O 1
ATOM 3456 N N . LEU A 1 424 ? 18.602 0.123 19.198 1.00 88.06 424 LEU A N 1
ATOM 3457 C CA . LEU A 1 424 ? 18.602 -0.836 20.306 1.00 88.06 424 LEU A CA 1
ATOM 3458 C C . LEU A 1 424 ? 18.166 -0.180 21.620 1.00 88.06 424 LEU A C 1
ATOM 3460 O O . LEU A 1 424 ? 17.331 -0.747 22.319 1.00 88.06 424 LEU A O 1
ATOM 3464 N N . ILE A 1 425 ? 18.652 1.031 21.917 1.00 88.50 425 ILE A N 1
ATOM 3465 C CA . ILE A 1 425 ? 18.220 1.805 23.092 1.00 88.50 425 ILE A CA 1
ATOM 3466 C C . ILE A 1 425 ? 16.718 2.085 23.022 1.00 88.50 425 ILE A C 1
ATOM 3468 O O . ILE A 1 425 ? 16.001 1.803 23.979 1.00 88.50 425 ILE A O 1
ATOM 3472 N N . LYS A 1 426 ? 16.224 2.589 21.880 1.00 87.00 426 LYS A N 1
ATOM 3473 C CA . LYS A 1 426 ? 14.794 2.864 21.679 1.00 87.00 426 LYS A CA 1
ATOM 3474 C C . LYS A 1 426 ? 13.947 1.614 21.904 1.00 87.00 426 LYS A C 1
ATOM 3476 O O . LYS A 1 426 ? 12.908 1.719 22.542 1.00 87.00 426 LYS A O 1
ATOM 3481 N N . LYS A 1 427 ? 14.381 0.444 21.417 1.00 83.06 427 LYS A N 1
ATOM 3482 C CA . LYS A 1 427 ? 13.682 -0.830 21.654 1.00 83.06 427 LYS A CA 1
ATOM 3483 C C . LYS A 1 427 ? 13.697 -1.230 23.131 1.00 83.06 427 LYS A C 1
ATOM 3485 O O . LYS A 1 427 ? 12.646 -1.592 23.646 1.00 83.06 427 LYS A O 1
ATOM 3490 N N . ALA A 1 428 ? 14.843 -1.118 23.803 1.00 85.19 428 ALA A N 1
ATOM 3491 C CA . ALA A 1 428 ? 15.001 -1.523 25.200 1.00 85.19 428 ALA A CA 1
ATOM 3492 C C . ALA A 1 428 ? 14.101 -0.732 26.163 1.00 85.19 428 ALA A C 1
ATOM 3494 O O . ALA A 1 428 ? 13.537 -1.315 27.077 1.00 85.19 428 ALA A O 1
ATOM 3495 N N . VAL A 1 429 ? 13.924 0.575 25.941 1.00 88.38 429 VAL A N 1
ATOM 3496 C CA . VAL A 1 429 ? 13.131 1.437 26.845 1.00 88.38 429 VAL A CA 1
ATOM 3497 C C . VAL A 1 429 ? 11.662 1.579 26.436 1.00 88.38 429 VAL A C 1
ATOM 3499 O O . VAL A 1 429 ? 10.894 2.275 27.102 1.00 88.38 429 VAL A O 1
ATOM 3502 N N . ARG A 1 430 ? 11.246 0.977 25.312 1.00 85.00 430 ARG A N 1
ATOM 3503 C CA . ARG A 1 430 ? 9.912 1.209 24.734 1.00 85.00 430 ARG A CA 1
ATOM 3504 C C . ARG A 1 430 ? 8.788 0.697 25.632 1.00 85.00 430 ARG A C 1
ATOM 3506 O O . ARG A 1 430 ? 7.808 1.415 25.820 1.00 85.00 430 ARG A O 1
ATOM 3513 N N . SER A 1 431 ? 8.913 -0.516 26.170 1.00 81.00 431 SER A N 1
ATOM 3514 C CA . SER A 1 431 ? 7.917 -1.116 27.074 1.00 81.00 431 SER A CA 1
ATOM 3515 C C . SER A 1 431 ? 7.745 -0.292 28.349 1.00 81.00 431 SER A C 1
ATOM 3517 O O . SER A 1 431 ? 6.620 -0.016 28.774 1.00 81.00 431 SER A O 1
ATOM 3519 N N . ASP A 1 432 ? 8.859 0.168 28.912 1.00 86.06 432 ASP A N 1
ATOM 3520 C CA . ASP A 1 432 ? 8.873 0.977 30.128 1.00 86.06 432 ASP A CA 1
ATOM 3521 C C . ASP A 1 432 ? 8.232 2.338 29.869 1.00 86.06 432 ASP A C 1
ATOM 3523 O O . ASP A 1 432 ? 7.407 2.800 30.654 1.00 86.06 432 ASP A O 1
ATOM 3527 N N . ALA A 1 433 ? 8.521 2.954 28.721 1.00 87.38 433 ALA A N 1
ATOM 3528 C CA . ALA A 1 433 ? 7.892 4.204 28.321 1.00 87.38 433 ALA A CA 1
ATOM 3529 C C . ALA A 1 433 ? 6.379 4.065 28.098 1.00 87.38 433 ALA A C 1
ATOM 3531 O O . ALA A 1 433 ? 5.625 4.938 28.522 1.00 87.38 433 ALA A O 1
ATOM 3532 N N . ILE A 1 434 ? 5.913 2.973 27.480 1.00 83.50 434 ILE A N 1
ATOM 3533 C CA . ILE A 1 434 ? 4.473 2.688 27.356 1.00 83.50 434 ILE A CA 1
ATOM 3534 C C . ILE A 1 434 ? 3.843 2.565 28.747 1.00 83.50 434 ILE A C 1
ATOM 3536 O O . ILE A 1 434 ? 2.825 3.201 29.018 1.00 83.50 434 ILE A O 1
ATOM 3540 N N . THR A 1 435 ? 4.479 1.818 29.649 1.00 84.62 435 THR A N 1
ATOM 3541 C CA . THR A 1 435 ? 4.018 1.651 31.034 1.00 84.62 435 THR A CA 1
ATOM 3542 C C . THR A 1 435 ? 3.956 2.992 31.765 1.00 84.62 435 THR A C 1
ATOM 3544 O O . THR A 1 435 ? 2.959 3.292 32.423 1.00 84.62 435 THR A O 1
ATOM 3547 N N . LEU A 1 436 ? 4.976 3.838 31.601 1.00 87.81 436 LEU A N 1
ATOM 3548 C CA . LEU A 1 436 ? 5.016 5.184 32.166 1.00 87.81 436 LEU A CA 1
ATOM 3549 C C . LEU A 1 436 ? 3.866 6.053 31.643 1.00 87.81 436 LEU A C 1
ATOM 3551 O O . LEU A 1 436 ? 3.191 6.712 32.431 1.00 87.81 436 LEU A O 1
ATOM 3555 N N . ILE A 1 437 ? 3.610 6.024 30.332 1.00 86.00 437 ILE A N 1
ATOM 3556 C CA . ILE A 1 437 ? 2.524 6.787 29.701 1.00 86.00 437 ILE A CA 1
ATOM 3557 C C . ILE A 1 437 ? 1.148 6.335 30.204 1.00 86.00 437 ILE A C 1
ATOM 3559 O O . ILE A 1 437 ? 0.261 7.167 30.380 1.00 86.00 437 ILE A O 1
ATOM 3563 N N . LEU A 1 438 ? 0.945 5.030 30.395 1.00 80.62 438 LEU A N 1
ATOM 3564 C CA . LEU A 1 438 ? -0.353 4.485 30.798 1.00 80.62 438 LEU A CA 1
ATOM 3565 C C . LEU A 1 438 ? -0.630 4.650 32.291 1.00 80.62 438 LEU A C 1
ATOM 3567 O O . LEU A 1 438 ? -1.770 4.902 32.677 1.00 80.62 438 LEU A O 1
ATOM 3571 N N . LYS A 1 439 ? 0.398 4.497 33.129 1.00 83.38 439 LYS A N 1
ATOM 3572 C CA . LYS A 1 439 ? 0.253 4.486 34.588 1.00 83.38 439 LYS A CA 1
ATOM 3573 C C . LYS A 1 439 ? 0.323 5.879 35.210 1.00 83.38 439 LYS A C 1
ATOM 3575 O O . LYS A 1 439 ? -0.253 6.092 36.275 1.00 83.38 439 LYS A O 1
ATOM 3580 N N . TYR A 1 440 ? 1.009 6.825 34.570 1.00 82.44 440 TYR A N 1
ATOM 3581 C CA . TYR A 1 440 ? 1.263 8.148 35.135 1.00 82.44 440 TYR A CA 1
ATOM 3582 C C . TYR A 1 440 ? 0.671 9.257 34.263 1.00 82.44 440 TYR A C 1
ATOM 3584 O O . TYR A 1 440 ? 0.724 9.217 33.036 1.00 82.44 440 TYR A O 1
ATOM 3592 N N . ASN A 1 441 ? 0.135 10.298 34.906 1.00 82.06 441 ASN A N 1
ATOM 3593 C CA . ASN A 1 441 ? -0.375 11.484 34.218 1.00 82.06 441 ASN A CA 1
ATOM 3594 C C . ASN A 1 441 ? 0.786 12.420 33.838 1.00 82.06 441 ASN A C 1
ATOM 3596 O O . ASN A 1 441 ? 1.049 13.415 34.514 1.00 82.06 441 ASN A O 1
ATOM 3600 N N . LEU A 1 442 ? 1.532 12.045 32.797 1.00 86.38 442 LEU A N 1
ATOM 3601 C CA . LEU A 1 442 ? 2.720 12.775 32.355 1.00 86.38 442 LEU A CA 1
ATOM 3602 C C . LEU A 1 442 ? 2.368 14.175 31.815 1.00 86.38 442 LEU A C 1
ATOM 3604 O O . LEU A 1 442 ? 1.344 14.334 31.143 1.00 86.38 442 LEU A O 1
ATOM 3608 N N . PRO A 1 443 ? 3.237 15.187 32.014 1.00 89.56 443 PRO A N 1
ATOM 3609 C CA . PRO A 1 443 ? 3.102 16.476 31.343 1.00 89.56 443 PRO A CA 1
ATOM 3610 C C . PRO A 1 443 ? 2.995 16.317 29.818 1.00 89.56 443 PRO A C 1
ATOM 3612 O O . PRO A 1 443 ? 3.702 15.506 29.217 1.00 89.56 443 PRO A O 1
ATOM 3615 N N . GLN A 1 444 ? 2.131 17.107 29.170 1.00 81.31 444 GLN A N 1
ATOM 3616 C CA . GLN A 1 444 ? 1.801 16.938 27.747 1.00 81.31 444 GLN A CA 1
ATOM 3617 C C . GLN A 1 444 ? 3.030 17.006 26.823 1.00 81.31 444 GLN A C 1
ATOM 3619 O O . GLN A 1 444 ? 3.101 16.276 25.839 1.00 81.31 444 GLN A O 1
ATOM 3624 N N . ASN A 1 445 ? 4.006 17.855 27.138 1.00 87.00 445 ASN A N 1
ATOM 3625 C CA . ASN A 1 445 ? 5.271 17.955 26.410 1.00 87.00 445 ASN A CA 1
ATOM 3626 C C . ASN A 1 445 ? 6.127 16.683 26.543 1.00 87.00 445 ASN A C 1
ATOM 3628 O O . ASN A 1 445 ? 6.701 16.240 25.554 1.00 87.00 445 ASN A O 1
ATOM 3632 N N . VAL A 1 446 ? 6.173 16.071 27.731 1.00 87.25 446 VAL A N 1
ATOM 3633 C CA . VAL A 1 446 ? 6.886 14.804 27.972 1.00 87.25 446 VAL A CA 1
ATOM 3634 C C . VAL A 1 446 ? 6.193 13.657 27.241 1.00 87.25 446 VAL A C 1
ATOM 3636 O O . VAL A 1 446 ? 6.853 12.846 26.599 1.00 87.25 446 VAL A O 1
ATOM 3639 N N . LEU A 1 447 ? 4.857 13.623 27.271 1.00 83.81 447 LEU A N 1
ATOM 3640 C CA . LEU A 1 447 ? 4.065 12.643 26.530 1.00 83.81 447 LEU A CA 1
ATOM 3641 C C . LEU A 1 447 ? 4.335 12.717 25.021 1.00 83.81 447 LEU A C 1
ATOM 3643 O O . LEU A 1 447 ? 4.535 11.683 24.389 1.00 83.81 447 LEU A O 1
ATOM 3647 N N . VAL A 1 448 ? 4.325 13.925 24.449 1.00 82.19 448 VAL A N 1
ATOM 3648 C CA . VAL A 1 448 ? 4.622 14.144 23.023 1.00 82.19 448 VAL A CA 1
ATOM 3649 C C . VAL A 1 448 ? 6.053 13.715 22.709 1.00 82.19 448 VAL A C 1
ATOM 3651 O O . VAL A 1 448 ? 6.255 12.938 21.784 1.00 82.19 448 VAL A O 1
ATOM 3654 N N . LEU A 1 449 ? 7.024 14.112 23.536 1.00 85.31 449 LEU A N 1
ATOM 3655 C CA . LEU A 1 449 ? 8.423 13.731 23.355 1.00 85.31 449 LEU A CA 1
ATOM 3656 C C . LEU A 1 449 ? 8.620 12.209 23.356 1.00 85.31 449 LEU A C 1
ATOM 3658 O O . LEU A 1 449 ? 9.278 11.687 22.462 1.00 85.31 449 LEU A O 1
ATOM 3662 N N . LEU A 1 450 ? 8.055 11.488 24.331 1.00 86.31 450 LEU A N 1
ATOM 3663 C CA . LEU A 1 450 ? 8.178 10.028 24.405 1.00 86.31 450 LEU A CA 1
ATOM 3664 C C . LEU A 1 450 ? 7.520 9.347 23.205 1.00 86.31 450 LEU A C 1
ATOM 3666 O O . LEU A 1 450 ? 8.094 8.415 22.641 1.00 86.31 450 LEU A O 1
ATOM 3670 N N . LYS A 1 451 ? 6.339 9.825 22.797 1.00 83.31 451 LYS A N 1
ATOM 3671 C CA . LYS A 1 451 ? 5.645 9.306 21.616 1.00 83.31 451 LYS A CA 1
ATOM 3672 C C . LYS A 1 451 ? 6.463 9.491 20.349 1.00 83.31 451 LYS A C 1
ATOM 3674 O O . LYS A 1 451 ? 6.643 8.521 19.620 1.00 83.31 451 LYS A O 1
ATOM 3679 N N . ASP A 1 452 ? 6.995 10.685 20.129 1.00 79.12 452 ASP A N 1
ATOM 3680 C CA . ASP A 1 452 ? 7.748 11.011 18.921 1.00 79.12 452 ASP A CA 1
ATOM 3681 C C . ASP A 1 452 ? 9.111 10.304 18.910 1.00 79.12 452 ASP A C 1
ATOM 3683 O O . ASP A 1 452 ? 9.493 9.685 17.920 1.00 79.12 452 ASP A O 1
ATOM 3687 N N . PHE A 1 453 ? 9.837 10.325 20.031 1.00 81.38 453 PHE A N 1
ATOM 3688 C CA . PHE A 1 453 ? 11.186 9.762 20.116 1.00 81.38 453 PHE A CA 1
ATOM 3689 C C . PHE A 1 453 ? 11.203 8.235 19.999 1.00 81.38 453 PHE A C 1
ATOM 3691 O O . PHE A 1 453 ? 12.082 7.661 19.346 1.00 81.38 453 PHE A O 1
ATOM 3698 N N . LEU A 1 454 ? 10.235 7.574 20.638 1.00 84.81 454 LEU A N 1
ATOM 3699 C CA . LEU A 1 454 ? 10.132 6.118 20.648 1.00 84.81 454 LEU A CA 1
ATOM 3700 C C . LEU A 1 454 ? 9.209 5.590 19.555 1.00 84.81 454 LEU A C 1
ATOM 3702 O O . LEU A 1 454 ? 9.138 4.376 19.401 1.00 84.81 454 LEU A O 1
ATOM 3706 N N . ASN A 1 455 ? 8.547 6.461 18.784 1.00 76.81 455 ASN A N 1
ATOM 3707 C CA . ASN A 1 455 ? 7.509 6.117 17.810 1.00 76.81 455 ASN A CA 1
ATOM 3708 C C . ASN A 1 455 ? 6.358 5.310 18.443 1.00 76.81 455 ASN A C 1
ATOM 3710 O O . ASN A 1 455 ? 5.966 4.259 17.929 1.00 76.81 455 ASN A O 1
ATOM 3714 N N . ILE A 1 456 ? 5.873 5.730 19.615 1.00 76.62 456 ILE A N 1
ATOM 3715 C CA . ILE A 1 456 ? 4.738 5.088 20.298 1.00 76.62 456 ILE A CA 1
ATOM 3716 C C . ILE A 1 456 ? 3.448 5.649 19.702 1.00 76.62 456 ILE A C 1
ATOM 3718 O O . ILE A 1 456 ? 3.099 6.815 19.903 1.00 76.62 456 ILE A O 1
ATOM 3722 N N . SER A 1 457 ? 2.728 4.805 18.971 1.00 67.81 457 SER A N 1
ATOM 3723 C CA . SER A 1 457 ? 1.439 5.142 18.382 1.00 67.81 457 SER A CA 1
ATOM 3724 C C . SER A 1 457 ? 0.328 5.142 19.436 1.00 67.81 457 SER A C 1
ATOM 3726 O O . SER A 1 457 ? 0.453 4.608 20.543 1.00 67.81 457 SER A O 1
ATOM 3728 N N . HIS A 1 458 ? -0.824 5.706 19.074 1.00 65.69 458 HIS A N 1
ATOM 3729 C CA . HIS A 1 458 ? -2.033 5.540 19.878 1.00 65.69 458 HIS A CA 1
ATOM 3730 C C . HIS A 1 458 ? -2.465 4.069 19.988 1.00 65.69 458 HIS A C 1
ATOM 3732 O O . HIS A 1 458 ? -3.046 3.696 21.006 1.00 65.69 458 HIS A O 1
ATOM 3738 N N . HIS A 1 459 ? -2.160 3.235 18.989 1.00 61.84 459 HIS A N 1
ATOM 3739 C CA . HIS A 1 459 ? -2.478 1.809 19.013 1.00 61.84 459 HIS A CA 1
ATOM 3740 C C . HIS A 1 459 ? -1.663 1.047 20.044 1.00 61.84 459 HIS A C 1
ATOM 3742 O O . HIS A 1 459 ? -2.241 0.230 20.752 1.00 61.84 459 HIS A O 1
ATOM 3748 N N . ASP A 1 460 ? -0.368 1.342 20.167 1.00 65.38 460 ASP A N 1
ATOM 3749 C CA . ASP A 1 460 ? 0.494 0.711 21.171 1.00 65.38 460 ASP A CA 1
ATOM 3750 C C . ASP A 1 460 ? -0.110 0.906 22.570 1.00 65.38 460 ASP A C 1
ATOM 3752 O O . ASP A 1 460 ? -0.360 -0.059 23.288 1.00 65.38 460 ASP A O 1
ATOM 3756 N N . LEU A 1 461 ? -0.499 2.144 22.891 1.00 67.50 461 LEU A N 1
ATOM 3757 C CA . LEU A 1 461 ? -1.148 2.486 24.159 1.00 67.50 461 LEU A CA 1
ATOM 3758 C C . LEU A 1 461 ? -2.498 1.782 24.348 1.00 67.50 461 LEU A C 1
ATOM 3760 O O . LEU A 1 461 ? -2.789 1.293 25.433 1.00 67.50 461 LEU A O 1
ATOM 3764 N N . LEU A 1 462 ? -3.332 1.725 23.305 1.00 61.12 462 LEU A N 1
ATOM 3765 C CA . LEU A 1 462 ? -4.635 1.053 23.364 1.00 61.12 462 LEU A CA 1
ATOM 3766 C C . LEU A 1 462 ? -4.522 -0.472 23.457 1.00 61.12 462 LEU A C 1
ATOM 3768 O O . LEU A 1 462 ? -5.430 -1.102 23.983 1.00 61.12 462 LEU A O 1
ATOM 3772 N N . SER A 1 463 ? -3.456 -1.060 22.912 1.00 60.84 463 SER A N 1
ATOM 3773 C CA . SER A 1 463 ? -3.210 -2.504 22.946 1.00 60.84 463 SER A CA 1
ATOM 3774 C C . SER A 1 463 ? -2.662 -2.986 24.286 1.00 60.84 463 SER A C 1
ATOM 3776 O O . SER A 1 463 ? -2.915 -4.127 24.655 1.00 60.84 463 SER A O 1
ATOM 3778 N N . SER A 1 464 ? -1.939 -2.118 24.999 1.00 61.84 464 SER A N 1
ATOM 3779 C CA . SER A 1 464 ? -1.380 -2.383 26.330 1.00 61.84 464 SER A CA 1
ATOM 3780 C C . SER A 1 464 ? -2.352 -2.078 27.471 1.00 61.84 464 SER A C 1
ATOM 3782 O O . SER A 1 464 ? -2.095 -2.436 28.615 1.00 61.84 464 SER A O 1
ATOM 3784 N N . LEU A 1 465 ? -3.471 -1.418 27.176 1.00 53.16 465 LEU A N 1
ATOM 3785 C CA . LEU A 1 465 ? -4.633 -1.446 28.049 1.00 53.16 465 LEU A CA 1
ATOM 3786 C C . LEU A 1 465 ? -5.318 -2.794 27.795 1.00 53.16 465 LEU A C 1
ATOM 3788 O O . LEU A 1 465 ? -5.808 -2.997 26.684 1.00 53.16 465 LEU A O 1
ATOM 3792 N N . ASP A 1 466 ? -5.331 -3.693 28.786 1.00 41.34 466 ASP A N 1
ATOM 3793 C CA . ASP A 1 466 ? -6.096 -4.957 28.802 1.00 41.34 466 ASP A CA 1
ATOM 3794 C C . ASP A 1 466 ? -7.605 -4.671 28.712 1.00 41.34 466 ASP A C 1
ATOM 3796 O O . ASP A 1 466 ? -8.386 -4.838 29.646 1.00 41.34 466 ASP A O 1
ATOM 3800 N N . ILE A 1 467 ? -8.032 -4.147 27.570 1.00 39.62 467 ILE A N 1
ATOM 3801 C CA . ILE A 1 467 ? -9.428 -4.006 27.214 1.00 39.62 467 ILE A CA 1
ATOM 3802 C C . ILE A 1 467 ? -9.743 -5.269 26.443 1.00 39.62 467 ILE A C 1
ATOM 3804 O O . ILE A 1 467 ? -9.486 -5.382 25.238 1.00 39.62 467 ILE A O 1
ATOM 3808 N N . ASP A 1 468 ? -10.239 -6.218 27.222 1.00 35.47 468 ASP A N 1
ATOM 3809 C CA . ASP A 1 468 ? -10.930 -7.418 26.804 1.00 35.47 468 ASP A CA 1
ATOM 3810 C C . ASP A 1 468 ? -11.718 -7.150 25.508 1.00 35.47 468 ASP A C 1
ATOM 3812 O O . ASP A 1 468 ? -12.419 -6.139 25.375 1.00 35.47 468 ASP A O 1
ATOM 3816 N N . SER A 1 469 ? -11.585 -8.034 24.517 1.00 42.06 469 SER A N 1
ATOM 3817 C CA . SER A 1 469 ? -12.230 -7.932 23.193 1.00 42.06 469 SER A CA 1
ATOM 3818 C C . SER A 1 469 ? -13.769 -7.917 23.239 1.00 42.06 469 SER A C 1
ATOM 3820 O O . SER A 1 469 ? -14.421 -7.878 22.200 1.00 42.06 469 SER A O 1
ATOM 3822 N N . SER A 1 470 ? -14.335 -7.934 24.444 1.00 36.47 470 SER A N 1
ATOM 3823 C CA . SER A 1 470 ? -15.746 -7.870 24.802 1.00 36.47 470 SER A CA 1
ATOM 3824 C C . SER A 1 470 ? -16.267 -6.439 25.046 1.00 36.47 470 SER A C 1
ATOM 3826 O O . SER A 1 470 ? -17.481 -6.237 25.076 1.00 36.47 470 SER A O 1
ATOM 3828 N N . VAL A 1 471 ? -15.403 -5.421 25.188 1.00 40.75 471 VAL A N 1
ATOM 3829 C CA . VAL A 1 471 ? -15.836 -4.045 25.504 1.00 40.75 471 VAL A CA 1
ATOM 3830 C C . VAL A 1 471 ? -16.047 -3.233 24.223 1.00 40.75 471 VAL A C 1
ATOM 3832 O O . VAL A 1 471 ? -15.097 -2.939 23.504 1.00 40.75 471 VAL A O 1
ATOM 3835 N N . SER A 1 472 ? -17.316 -2.902 23.957 1.00 51.72 472 SER A N 1
ATOM 3836 C CA . SER A 1 472 ? -17.874 -2.126 22.834 1.00 51.72 472 SER A CA 1
ATOM 3837 C C . SER A 1 472 ? -16.872 -1.470 21.868 1.00 51.72 472 SER A C 1
ATOM 3839 O O . SER A 1 472 ? -16.080 -0.616 22.265 1.00 51.72 472 SER A O 1
ATOM 3841 N N . ASN A 1 473 ? -17.034 -1.731 20.562 1.00 68.44 473 ASN A N 1
ATOM 3842 C CA . ASN A 1 473 ? -16.314 -1.114 19.426 1.00 68.44 473 ASN A CA 1
ATOM 3843 C C . ASN A 1 473 ? -16.411 0.432 19.333 1.00 68.44 473 ASN A C 1
ATOM 3845 O O . ASN A 1 473 ? -16.036 1.025 18.323 1.00 68.44 473 ASN A O 1
ATOM 3849 N N . LEU A 1 474 ? -16.935 1.094 20.362 1.00 77.94 474 LEU A N 1
ATOM 3850 C CA . LEU A 1 474 ? -17.318 2.493 20.410 1.00 77.94 474 LEU A CA 1
ATOM 3851 C C . LEU A 1 474 ? -16.766 3.129 21.686 1.00 77.94 474 LEU A C 1
ATOM 3853 O O . LEU A 1 474 ? -17.025 2.657 22.792 1.00 77.94 474 LEU A O 1
ATOM 3857 N N . LYS A 1 475 ? -16.049 4.246 21.539 1.00 84.56 475 LYS A N 1
ATOM 3858 C CA . LYS A 1 475 ? -15.600 5.077 22.664 1.00 84.56 475 LYS A CA 1
ATOM 3859 C C . LYS A 1 475 ? -15.966 6.538 22.432 1.00 84.56 475 LYS A C 1
ATOM 3861 O O . LYS A 1 475 ? -15.483 7.177 21.497 1.00 84.56 475 LYS A O 1
ATOM 3866 N N . LEU A 1 476 ? -16.798 7.086 23.312 1.00 85.06 476 LEU A N 1
ATOM 3867 C CA . LEU A 1 476 ? -17.189 8.496 23.295 1.00 85.06 476 LEU A CA 1
ATOM 3868 C C . LEU A 1 476 ? -16.078 9.366 23.893 1.00 85.06 476 LEU A C 1
ATOM 3870 O O . LEU A 1 476 ? -15.488 9.019 24.916 1.00 85.06 476 LEU A O 1
ATOM 3874 N N . LEU A 1 477 ? -15.770 10.496 23.249 1.00 83.00 477 LEU A N 1
ATOM 3875 C CA . LEU A 1 477 ? -14.635 11.341 23.631 1.00 83.00 477 LEU A CA 1
ATOM 3876 C C . LEU A 1 477 ? -15.039 12.800 23.876 1.00 83.00 477 LEU A C 1
ATOM 3878 O O . LEU A 1 477 ? -15.614 13.475 23.019 1.00 83.00 477 LEU A O 1
ATOM 3882 N N . GLY A 1 478 ? -14.588 13.335 25.012 1.00 81.56 478 GLY A N 1
ATOM 3883 C CA . GLY A 1 478 ? -14.886 14.693 25.479 1.00 81.56 478 GLY A CA 1
ATOM 3884 C C . GLY A 1 478 ? -15.941 14.717 26.588 1.00 81.56 478 GLY A C 1
ATOM 3885 O O . GLY A 1 478 ? -16.539 13.694 26.902 1.00 81.56 478 GLY A O 1
ATOM 3886 N N . ALA A 1 479 ? -16.146 15.892 27.188 1.00 79.19 479 ALA A N 1
ATOM 3887 C CA . ALA A 1 479 ? -17.127 16.059 28.256 1.00 79.19 479 ALA A CA 1
ATOM 3888 C C . ALA A 1 479 ? -18.562 15.945 27.699 1.00 79.19 479 ALA A C 1
ATOM 3890 O O . ALA A 1 479 ? -18.882 16.662 26.740 1.00 79.19 479 ALA A O 1
ATOM 3891 N N . PRO A 1 480 ? -19.418 15.077 28.273 1.00 89.31 480 PRO A N 1
ATOM 3892 C CA . PRO A 1 480 ? -20.810 14.966 27.860 1.00 89.31 480 PRO A CA 1
ATOM 3893 C C . PRO A 1 480 ? -21.565 16.263 28.145 1.00 89.31 480 PRO A C 1
ATOM 3895 O O . PRO A 1 480 ? -21.421 16.859 29.212 1.00 89.31 480 PRO A O 1
ATOM 3898 N N . LYS A 1 481 ? -22.420 16.683 27.211 1.00 90.88 481 LYS A N 1
ATOM 3899 C CA . LYS A 1 481 ? -23.364 17.789 27.422 1.00 90.88 481 LYS A CA 1
ATOM 3900 C C . LYS A 1 481 ? -24.785 17.254 27.457 1.00 90.88 481 LYS A C 1
ATOM 3902 O O . LYS A 1 481 ? -25.273 16.757 26.441 1.00 90.88 481 LYS A O 1
ATOM 3907 N N . LYS A 1 482 ? -25.447 17.376 28.607 1.00 91.69 482 LYS A N 1
ATOM 3908 C CA . LYS A 1 482 ? -26.860 17.016 28.761 1.00 91.69 482 LYS A CA 1
ATOM 3909 C C . LYS A 1 482 ? -27.735 18.007 27.989 1.00 91.69 482 LYS A C 1
ATOM 3911 O O . LYS A 1 482 ? -27.543 19.215 28.112 1.00 91.69 482 LYS A O 1
ATOM 3916 N N . LYS A 1 483 ? -28.682 17.497 27.204 1.00 92.00 483 LYS A N 1
ATOM 3917 C CA . LYS A 1 483 ? -29.647 18.278 26.420 1.00 92.00 483 LYS A CA 1
ATOM 3918 C C . LYS A 1 483 ? -31.062 17.734 26.599 1.00 92.00 483 LYS A C 1
ATOM 3920 O O . LYS A 1 483 ? -31.241 16.556 26.909 1.00 92.00 483 LYS A O 1
ATOM 3925 N N . LEU A 1 484 ? -32.053 18.599 26.407 1.00 92.00 484 LEU A N 1
ATOM 3926 C CA . LEU A 1 484 ? -33.462 18.213 26.320 1.00 92.00 484 LEU A CA 1
ATOM 3927 C C . LEU A 1 484 ? -33.773 17.722 24.904 1.00 92.00 484 LEU A C 1
ATOM 3929 O O . LEU A 1 484 ? -33.255 18.271 23.932 1.00 92.00 484 LEU A O 1
ATOM 3933 N N . ALA A 1 485 ? -34.608 16.691 24.793 1.00 89.56 485 ALA A N 1
ATOM 3934 C CA . ALA A 1 485 ? -35.018 16.151 23.502 1.00 89.56 485 ALA A CA 1
ATOM 3935 C C . ALA A 1 485 ? -35.974 17.108 22.779 1.00 89.56 485 ALA A C 1
ATOM 3937 O O . ALA A 1 485 ? -37.047 17.427 23.293 1.00 89.56 485 ALA A O 1
ATOM 3938 N N . SER A 1 486 ? -35.600 17.550 21.576 1.00 91.00 486 SER A N 1
ATOM 3939 C CA . SER A 1 486 ? -36.506 18.285 20.691 1.00 91.00 486 SER A CA 1
ATOM 3940 C C . SER A 1 486 ? -37.511 17.338 20.020 1.00 91.00 486 SER A C 1
ATOM 3942 O O . SER A 1 486 ? -37.315 16.120 19.978 1.00 91.00 486 SER A O 1
ATOM 3944 N N . LYS A 1 487 ? -38.584 17.895 19.444 1.00 89.69 487 LYS A N 1
ATOM 3945 C CA . LYS A 1 487 ? -39.543 17.117 18.637 1.00 89.69 487 LYS A CA 1
ATOM 3946 C C . LYS A 1 487 ? -38.865 16.455 17.430 1.00 89.69 487 LYS A C 1
ATOM 3948 O O . LYS A 1 487 ? -39.159 15.309 17.111 1.00 89.69 487 LYS A O 1
ATOM 3953 N N . GLU A 1 488 ? -37.928 17.159 16.797 1.00 89.31 488 GLU A N 1
ATOM 3954 C CA . GLU A 1 488 ? -37.136 16.656 15.666 1.00 89.31 488 GLU A CA 1
ATOM 3955 C C . GLU A 1 488 ? -36.248 15.481 16.082 1.00 89.31 488 GLU A C 1
ATOM 3957 O O . GLU A 1 488 ? -36.218 14.463 15.396 1.00 89.31 488 GLU A O 1
ATOM 3962 N N . PHE A 1 489 ? -35.589 15.589 17.242 1.00 91.12 489 PHE A N 1
ATOM 3963 C CA . PHE A 1 489 ? -34.798 14.506 17.822 1.00 91.12 489 PHE A CA 1
ATOM 3964 C C . PHE A 1 489 ? -35.658 13.263 18.073 1.00 91.12 489 PHE A C 1
ATOM 3966 O O . PHE A 1 489 ? -35.297 12.170 17.639 1.00 91.12 489 PHE A O 1
ATOM 3973 N N . GLN A 1 490 ? -36.806 13.423 18.745 1.00 89.88 490 GLN A N 1
ATOM 3974 C CA . GLN A 1 490 ? -37.695 12.294 19.034 1.00 89.88 490 GLN A CA 1
ATOM 3975 C C . GLN A 1 490 ? -38.203 11.642 17.746 1.00 89.88 490 GLN A C 1
ATOM 3977 O O . GLN A 1 490 ? -38.198 10.420 17.646 1.00 89.88 490 GLN A O 1
ATOM 3982 N N . SER A 1 491 ? -38.566 12.442 16.740 1.00 90.62 491 SER A N 1
ATOM 3983 C CA . SER A 1 491 ? -38.995 11.941 15.430 1.00 90.62 491 SER A CA 1
ATOM 3984 C C . SER A 1 491 ? -37.894 11.141 14.725 1.00 90.62 491 SER A C 1
ATOM 3986 O O . SER A 1 491 ? -38.151 10.038 14.245 1.00 90.62 491 SER A O 1
ATOM 3988 N N . ALA A 1 492 ? -36.655 11.647 14.703 1.00 91.38 492 ALA A N 1
ATOM 3989 C CA . ALA A 1 492 ?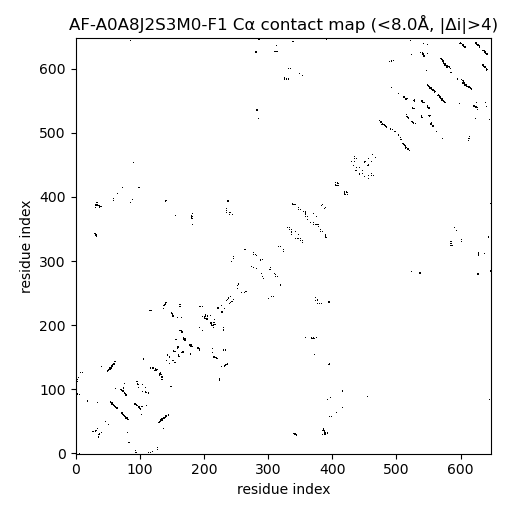 -35.522 10.966 14.075 1.00 91.38 492 ALA A CA 1
ATOM 3990 C C . ALA A 1 492 ? -35.217 9.614 14.742 1.00 91.38 492 ALA A C 1
ATOM 3992 O O . ALA A 1 492 ? -35.066 8.603 14.057 1.00 91.38 492 ALA A O 1
ATOM 3993 N N . ILE A 1 493 ? -35.182 9.587 16.078 1.00 89.94 493 ILE A N 1
ATOM 3994 C CA . ILE A 1 493 ? -34.944 8.363 16.851 1.00 89.94 493 ILE A CA 1
ATOM 3995 C C . ILE A 1 493 ? -36.104 7.374 16.690 1.00 89.94 493 ILE A C 1
ATOM 3997 O O . ILE A 1 493 ? -35.863 6.195 16.438 1.00 89.94 493 ILE A O 1
ATOM 4001 N N . GLN A 1 494 ? -37.356 7.838 16.766 1.00 88.06 494 GLN A N 1
ATOM 4002 C CA . GLN A 1 494 ? -38.528 6.982 16.572 1.00 88.06 494 GLN A CA 1
ATOM 4003 C C . GLN A 1 494 ? -38.503 6.301 15.202 1.00 88.06 494 GLN A C 1
ATOM 4005 O O . GLN A 1 494 ? -38.758 5.101 15.117 1.00 88.06 494 GLN A O 1
ATOM 4010 N N . LYS A 1 495 ? -38.172 7.044 14.137 1.00 88.56 495 LYS A N 1
ATOM 4011 C CA . LYS A 1 495 ? -38.059 6.493 12.779 1.00 88.56 495 LYS A CA 1
ATOM 4012 C C . LYS A 1 495 ? -37.001 5.395 12.695 1.00 88.56 495 LYS A C 1
ATOM 4014 O O . LYS A 1 495 ? -37.291 4.345 12.133 1.00 88.56 495 LYS A O 1
ATOM 4019 N N . TYR A 1 496 ? -35.825 5.609 13.288 1.00 87.94 496 TYR A N 1
ATOM 4020 C CA . TYR A 1 496 ? -34.769 4.595 13.331 1.00 87.94 496 TYR A CA 1
ATOM 4021 C C . TYR A 1 496 ? -35.244 3.309 14.020 1.00 87.94 496 TYR A C 1
ATOM 4023 O O . TYR A 1 496 ? -35.136 2.222 13.457 1.00 87.94 496 TYR A O 1
ATOM 4031 N N . PHE A 1 497 ? -35.833 3.420 15.213 1.00 84.81 497 PHE A N 1
ATOM 4032 C CA . PHE A 1 497 ? -36.317 2.239 15.927 1.00 84.81 497 PHE A CA 1
ATOM 4033 C C . PHE A 1 497 ? -37.413 1.516 15.156 1.00 84.81 497 PHE A C 1
ATOM 4035 O O . PHE A 1 497 ? -37.331 0.302 15.022 1.00 84.81 497 PHE A O 1
ATOM 4042 N N . SER A 1 498 ? -38.350 2.266 14.571 1.00 83.44 498 SER A N 1
ATOM 4043 C CA . SER A 1 498 ? -39.434 1.710 13.753 1.00 83.44 498 SER A CA 1
ATOM 4044 C C . SER A 1 498 ? -38.912 0.978 12.509 1.00 83.44 498 SER A C 1
ATOM 4046 O O . SER A 1 498 ? -39.534 0.018 12.072 1.00 83.44 498 SER A O 1
ATOM 4048 N N . SER A 1 499 ? -37.764 1.389 11.945 1.00 78.75 499 SER A N 1
ATOM 4049 C CA . SER A 1 499 ? -37.139 0.675 10.819 1.00 78.75 499 SER A CA 1
ATOM 4050 C C . SER A 1 499 ? -36.414 -0.609 11.223 1.00 78.75 499 SER A C 1
ATOM 4052 O O . SER A 1 499 ? -36.176 -1.463 10.376 1.00 78.75 499 SER A O 1
ATOM 4054 N N . VAL A 1 500 ? -36.049 -0.748 12.501 1.00 74.25 500 VAL A N 1
ATOM 4055 C CA . VAL A 1 500 ? -35.345 -1.929 13.020 1.00 74.25 500 VAL A CA 1
ATOM 4056 C C . VAL A 1 500 ? -36.327 -2.935 13.631 1.00 74.25 500 VAL A C 1
ATOM 4058 O O . VAL A 1 500 ? -36.146 -4.138 13.446 1.00 74.25 500 VAL A O 1
ATOM 4061 N N . ARG A 1 501 ? -37.357 -2.469 14.356 1.00 72.75 501 ARG A N 1
ATOM 4062 C CA . ARG A 1 501 ? -38.441 -3.273 14.956 1.00 72.75 501 ARG A CA 1
ATOM 4063 C C . ARG A 1 501 ? -39.716 -2.450 15.154 1.00 72.75 501 ARG A C 1
ATOM 4065 O O . ARG A 1 501 ? -39.657 -1.255 15.423 1.00 72.75 501 ARG A O 1
ATOM 4072 N N . GLU A 1 502 ? -40.869 -3.114 15.155 1.00 63.84 502 GLU A N 1
ATOM 4073 C CA . GLU A 1 502 ? -42.114 -2.505 15.633 1.00 63.84 502 GLU A CA 1
ATOM 4074 C C . GLU A 1 502 ? -42.031 -2.245 17.145 1.00 63.84 502 GLU A C 1
ATOM 4076 O O . GLU A 1 502 ? -41.884 -3.166 17.950 1.00 63.84 502 GLU A O 1
ATOM 4081 N N . LEU A 1 503 ? -42.085 -0.970 17.532 1.00 67.81 503 LEU A N 1
ATOM 4082 C CA . LEU A 1 503 ? -41.942 -0.503 18.910 1.00 67.81 503 LEU A CA 1
ATOM 4083 C C . LEU A 1 503 ? -42.973 0.590 19.210 1.00 67.81 503 LEU A C 1
ATOM 4085 O O . LEU A 1 503 ? -43.307 1.407 18.351 1.00 67.81 503 LEU A O 1
ATOM 4089 N N . ALA A 1 504 ? -43.437 0.628 20.462 1.00 67.88 504 ALA A N 1
ATOM 4090 C CA . ALA A 1 504 ? -44.276 1.705 20.980 1.00 67.88 504 ALA A CA 1
ATOM 4091 C C . ALA A 1 504 ? -43.556 3.077 20.911 1.00 67.88 504 ALA A C 1
ATOM 4093 O O . ALA A 1 504 ? -42.325 3.122 20.817 1.00 67.88 504 ALA A O 1
ATOM 4094 N N . PRO A 1 505 ? -44.290 4.208 20.980 1.00 71.19 505 PRO A N 1
ATOM 4095 C CA . PRO A 1 505 ? -43.698 5.543 20.929 1.00 71.19 505 PRO A CA 1
ATOM 4096 C C . PRO A 1 505 ? -42.644 5.768 22.023 1.00 71.19 505 PRO A C 1
ATOM 4098 O O . PRO A 1 505 ? -42.919 5.659 23.219 1.00 71.19 505 PRO A O 1
ATOM 4101 N N . LEU A 1 506 ? -41.432 6.123 21.607 1.00 74.62 506 LEU A N 1
ATOM 4102 C CA . LEU A 1 506 ? -40.287 6.405 22.462 1.00 74.62 506 LEU A CA 1
ATOM 4103 C C . LEU A 1 506 ? -40.398 7.810 23.048 1.00 74.62 506 LEU A C 1
ATOM 4105 O O . LEU A 1 506 ? -40.342 8.807 22.328 1.00 74.62 506 LEU A O 1
ATOM 4109 N N . HIS A 1 507 ? -40.474 7.907 24.375 1.00 81.62 507 HIS A N 1
ATOM 4110 C CA . HIS A 1 507 ? -40.473 9.195 25.064 1.00 81.62 507 HIS A CA 1
ATOM 4111 C C . HIS A 1 507 ? -39.137 9.458 25.768 1.00 81.62 507 HIS A C 1
ATOM 4113 O O . HIS A 1 507 ? -38.951 9.187 26.955 1.00 81.62 507 HIS A O 1
ATOM 4119 N N . ILE A 1 508 ? -38.186 10.027 25.027 1.00 84.44 508 ILE A N 1
ATOM 4120 C CA . ILE A 1 508 ? -36.875 10.417 25.561 1.00 84.44 508 ILE A CA 1
ATOM 4121 C C . ILE A 1 508 ? -36.964 11.860 26.060 1.00 84.44 508 ILE A C 1
ATOM 4123 O O . ILE A 1 508 ? -37.173 12.767 25.262 1.00 84.44 508 ILE A O 1
ATOM 4127 N N . ARG A 1 509 ? -36.795 12.099 27.369 1.00 85.50 509 ARG A N 1
ATOM 4128 C CA . ARG A 1 509 ? -36.826 13.462 27.950 1.00 85.50 509 ARG A CA 1
ATOM 4129 C C . ARG A 1 509 ? -35.515 14.224 27.765 1.00 85.50 509 ARG A C 1
ATOM 4131 O O . ARG A 1 509 ? -35.508 15.414 27.457 1.00 85.50 509 ARG A O 1
ATOM 4138 N N . SER A 1 510 ? -34.396 13.544 27.983 1.00 88.56 510 SER A N 1
ATOM 4139 C CA . SER A 1 510 ? -33.061 14.132 27.892 1.00 88.56 510 SER A CA 1
ATOM 4140 C C . SER A 1 510 ? -32.047 13.106 27.423 1.00 88.56 510 SER A C 1
ATOM 4142 O O . SER A 1 510 ? -32.208 11.919 27.697 1.00 88.56 510 SER A O 1
ATOM 4144 N N . TYR A 1 511 ? -30.981 13.582 26.794 1.00 90.94 511 TYR A N 1
ATOM 4145 C CA . TYR A 1 511 ? -29.884 12.762 26.296 1.00 90.94 511 TYR A CA 1
ATOM 4146 C C . TYR A 1 511 ? -28.538 13.451 26.547 1.00 90.94 511 TYR A C 1
ATOM 4148 O O . TYR A 1 511 ? -28.476 14.647 26.857 1.00 90.94 511 TYR A O 1
ATOM 4156 N N . TYR A 1 512 ? -27.450 12.696 26.422 1.00 90.94 512 TYR A N 1
ATOM 4157 C CA . TYR A 1 512 ? -26.090 13.224 26.472 1.00 90.94 512 TYR A CA 1
ATOM 4158 C C . TYR A 1 512 ? -25.533 13.366 25.063 1.00 90.94 512 TYR A C 1
ATOM 4160 O O . TYR A 1 512 ? -25.640 12.450 24.258 1.00 90.94 512 TYR A O 1
ATOM 4168 N N . SER A 1 513 ? -24.923 14.511 24.774 1.00 93.00 513 SER A N 1
ATOM 4169 C CA . SER A 1 513 ? -24.290 14.805 23.488 1.00 93.00 513 SER A CA 1
ATOM 4170 C C . SER A 1 513 ? -22.771 14.884 23.613 1.00 93.00 513 SER A C 1
ATOM 4172 O O . SER A 1 513 ? -22.233 15.396 24.600 1.00 93.00 513 SER A O 1
ATOM 4174 N N . TYR A 1 514 ? -22.083 14.405 22.581 1.00 92.69 514 TYR A N 1
ATOM 4175 C CA . TYR A 1 514 ? -20.628 14.360 22.474 1.00 92.69 514 TYR A CA 1
ATOM 4176 C C . TYR A 1 514 ? -20.177 14.993 21.158 1.00 92.69 514 TYR A C 1
ATOM 4178 O O . TYR A 1 514 ? -20.935 15.109 20.197 1.00 92.69 514 TYR A O 1
ATOM 4186 N N . LYS A 1 515 ? -18.916 15.434 21.106 1.00 91.75 515 LYS A N 1
ATOM 4187 C CA . LYS A 1 515 ? -18.336 16.030 19.889 1.00 91.75 515 LYS A CA 1
ATOM 4188 C C . LYS A 1 515 ? -17.546 15.044 19.042 1.00 91.75 515 LYS A C 1
ATOM 4190 O O . LYS A 1 515 ? -17.242 15.373 17.894 1.00 91.75 515 LYS A O 1
ATOM 4195 N N . ARG A 1 516 ? -17.160 13.905 19.621 1.00 91.81 516 ARG A N 1
ATOM 4196 C CA . ARG A 1 516 ? -16.249 12.933 19.019 1.00 91.81 516 ARG A CA 1
ATOM 4197 C C . ARG A 1 516 ? -16.602 11.510 19.436 1.00 91.81 516 ARG A C 1
ATOM 4199 O O . ARG A 1 516 ? -16.969 11.280 20.589 1.00 91.81 516 ARG A O 1
ATOM 4206 N N . LEU A 1 517 ? -16.401 10.588 18.507 1.00 88.81 517 LEU A N 1
ATOM 4207 C CA . LEU A 1 517 ? -16.584 9.153 18.664 1.00 88.81 517 LEU A CA 1
ATOM 4208 C C . LEU A 1 517 ? -15.378 8.447 18.048 1.00 88.81 517 LEU A C 1
ATOM 4210 O O . LEU A 1 517 ? -14.993 8.752 16.926 1.00 88.81 517 LEU A O 1
ATOM 4214 N N . LEU A 1 518 ? -14.786 7.510 18.771 1.00 84.75 518 LEU A N 1
ATOM 4215 C CA . LEU A 1 518 ? -13.832 6.557 18.222 1.00 84.75 518 LEU A CA 1
ATOM 4216 C C . LEU A 1 518 ? -14.599 5.268 17.894 1.00 84.75 518 LEU A C 1
ATOM 4218 O O . LEU A 1 518 ? -15.185 4.670 18.797 1.00 84.75 518 LEU A O 1
ATOM 4222 N N . PHE A 1 519 ? -14.626 4.901 16.612 1.00 80.50 519 PHE A N 1
ATOM 4223 C CA . PHE A 1 519 ? -15.285 3.716 16.061 1.00 80.50 519 PHE A CA 1
ATOM 4224 C C . PHE A 1 519 ? -14.240 2.703 15.591 1.00 80.50 519 PHE A C 1
ATOM 4226 O O . PHE A 1 519 ? -13.341 3.029 14.805 1.00 80.50 519 PHE A O 1
ATOM 4233 N N . GLY A 1 520 ? -14.341 1.477 16.101 1.00 67.19 520 GLY A N 1
ATOM 4234 C CA . GLY A 1 520 ? -13.245 0.519 16.054 1.00 67.19 520 GLY A CA 1
ATOM 4235 C C . GLY A 1 520 ? -12.001 1.091 16.743 1.00 67.19 520 GLY A C 1
ATOM 4236 O O . GLY A 1 520 ? -11.928 2.262 17.116 1.00 67.19 520 GLY A O 1
ATOM 4237 N N . LYS A 1 521 ? -10.943 0.301 16.898 1.00 61.34 521 LYS A N 1
ATOM 4238 C CA . LYS A 1 521 ? -9.688 0.824 17.471 1.00 61.34 521 LYS A CA 1
ATOM 4239 C C . LYS A 1 521 ? -9.004 1.889 16.577 1.00 61.34 521 LYS A C 1
ATOM 4241 O O . LYS A 1 521 ? -7.898 2.288 16.915 1.00 61.34 521 LYS A O 1
ATOM 4246 N N . LYS A 1 522 ? -9.617 2.325 15.458 1.00 64.69 522 LYS A N 1
ATOM 4247 C CA . LYS A 1 522 ? -8.951 2.973 14.311 1.00 64.69 522 LYS A CA 1
ATOM 4248 C C . LYS A 1 522 ? -9.584 4.288 13.822 1.00 64.69 522 LYS A C 1
ATOM 4250 O O . LYS A 1 522 ? -8.840 5.209 13.504 1.00 64.69 522 LYS A O 1
ATOM 4255 N N . SER A 1 523 ? -10.914 4.432 13.772 1.00 78.00 523 SER A N 1
ATOM 4256 C CA . SER A 1 523 ? -11.542 5.557 13.050 1.00 78.00 523 SER A CA 1
ATOM 4257 C C . SER A 1 523 ? -12.153 6.613 13.967 1.00 78.00 523 SER A C 1
ATOM 4259 O O . SER A 1 523 ? -13.064 6.355 14.750 1.00 78.00 523 SER A O 1
ATOM 4261 N N . MET A 1 524 ? -11.664 7.849 13.850 1.00 86.50 524 MET A N 1
ATOM 4262 C CA . MET A 1 524 ? -12.129 8.990 14.647 1.00 86.50 524 MET A CA 1
ATOM 4263 C C . MET A 1 524 ? -13.213 9.778 13.910 1.00 86.50 524 MET A C 1
ATOM 4265 O O . MET A 1 524 ? -12.926 10.430 12.907 1.00 86.50 524 MET A O 1
ATOM 4269 N N . PHE A 1 525 ? -14.426 9.808 14.446 1.00 90.81 525 PHE A N 1
ATOM 4270 C CA . PHE A 1 525 ? -15.537 10.612 13.948 1.00 90.81 525 PHE A CA 1
ATOM 4271 C C . PHE A 1 525 ? -15.744 11.866 14.796 1.00 90.81 525 PHE A C 1
ATOM 4273 O O . PHE A 1 525 ? -15.554 11.870 16.016 1.00 90.81 525 PHE A O 1
ATOM 4280 N N . THR A 1 526 ? -16.142 12.955 14.147 1.00 93.25 526 THR A N 1
ATOM 4281 C CA . THR A 1 526 ? -16.446 14.237 14.790 1.00 93.25 526 THR A CA 1
ATOM 4282 C C . THR A 1 526 ? -17.838 14.711 14.398 1.00 93.25 526 THR A C 1
ATOM 4284 O O . THR A 1 526 ? -18.378 14.277 13.394 1.00 93.25 526 THR A O 1
ATOM 4287 N N . THR A 1 527 ? -18.399 15.652 15.148 1.00 94.56 527 THR A N 1
ATOM 4288 C CA . THR A 1 527 ? -19.589 16.408 14.704 1.00 94.56 527 THR A CA 1
ATOM 4289 C C . THR A 1 527 ? -19.194 17.574 13.791 1.00 94.56 527 THR A C 1
ATOM 4291 O O . THR A 1 527 ? -18.075 18.082 13.908 1.00 94.56 527 THR A O 1
ATOM 4294 N N . THR A 1 528 ? -20.100 18.058 12.936 1.00 92.88 528 THR A N 1
ATOM 4295 C CA . THR A 1 528 ? -19.903 19.276 12.107 1.00 92.88 528 THR A CA 1
ATOM 4296 C C . THR A 1 528 ? -19.486 20.503 12.923 1.00 92.88 528 THR A C 1
ATOM 4298 O O . THR A 1 528 ? -18.715 21.343 12.472 1.00 92.88 528 THR A O 1
ATOM 4301 N N . SER A 1 529 ? -19.943 20.579 14.172 1.00 91.69 529 SER A N 1
ATOM 4302 C CA . SER A 1 529 ? -19.628 21.660 15.114 1.00 91.69 529 SER A CA 1
ATOM 4303 C C . SER A 1 529 ? -18.257 21.544 15.811 1.00 91.69 529 SER A C 1
ATOM 4305 O O . SER A 1 529 ? -17.939 22.354 16.685 1.00 91.69 529 SER A O 1
ATOM 4307 N N . TYR A 1 530 ? -17.437 20.537 15.488 1.00 90.75 530 TYR A N 1
ATOM 4308 C CA . TYR A 1 530 ? -16.093 20.381 16.050 1.00 90.75 530 TYR A CA 1
ATOM 4309 C C . TYR A 1 530 ? -15.054 21.207 15.275 1.00 90.75 530 TYR A C 1
ATOM 4311 O O . TYR A 1 530 ? -14.697 20.885 14.147 1.00 90.75 530 TYR A O 1
ATOM 4319 N N . THR A 1 531 ? -14.505 22.251 15.903 1.00 86.75 531 THR A N 1
ATOM 4320 C CA . THR A 1 531 ? -13.663 23.257 15.223 1.00 86.75 531 THR A CA 1
ATOM 4321 C C . THR A 1 531 ? -12.153 23.093 15.422 1.00 86.75 531 THR A C 1
ATOM 4323 O O . THR A 1 531 ? -11.371 23.801 14.793 1.00 86.75 531 THR A O 1
ATOM 4326 N N . ARG A 1 532 ? -11.692 22.144 16.251 1.00 84.88 532 ARG A N 1
ATOM 4327 C CA . ARG A 1 532 ? -10.256 21.995 16.591 1.00 84.88 532 ARG A CA 1
ATOM 4328 C C . ARG A 1 532 ? -9.399 21.356 15.487 1.00 84.88 532 ARG A C 1
ATOM 4330 O O . ARG A 1 532 ? -8.216 21.106 15.690 1.00 84.88 532 ARG A O 1
ATOM 4337 N N . SER A 1 533 ? -9.966 21.040 14.326 1.00 83.12 533 SER A N 1
ATOM 4338 C CA . SER A 1 533 ? -9.220 20.489 13.185 1.00 83.12 533 SER A CA 1
ATOM 4339 C C . SER A 1 533 ? -9.716 21.079 11.864 1.00 83.12 533 SER A C 1
ATOM 4341 O O . SER A 1 533 ? -10.250 20.363 11.025 1.00 83.12 533 SER A O 1
ATOM 4343 N N . PRO A 1 534 ? -9.523 22.393 11.646 1.00 84.06 534 PRO A N 1
ATOM 4344 C CA . PRO A 1 534 ? -10.159 23.134 10.551 1.00 84.06 534 PRO A CA 1
ATOM 4345 C C . PRO A 1 534 ? -9.716 22.693 9.147 1.00 84.06 534 PRO A C 1
ATOM 4347 O O . PRO A 1 534 ? -10.405 22.980 8.165 1.00 84.06 534 PRO A O 1
ATOM 4350 N N . LYS A 1 535 ? -8.576 21.995 9.050 1.00 85.88 535 LYS A N 1
ATOM 4351 C CA . LYS A 1 535 ? -8.017 21.441 7.807 1.00 85.88 535 LYS A CA 1
ATOM 4352 C C . LYS A 1 535 ? -8.543 20.039 7.463 1.00 85.88 535 LYS A C 1
ATOM 4354 O O . LYS A 1 535 ? -8.129 19.492 6.449 1.00 85.88 535 LYS A O 1
ATOM 4359 N N . ARG A 1 536 ? -9.397 19.436 8.301 1.00 87.44 536 ARG A N 1
ATOM 4360 C CA . ARG A 1 536 ? -9.835 18.039 8.158 1.00 87.44 536 ARG A CA 1
ATOM 4361 C C . ARG A 1 536 ? -11.339 17.890 8.364 1.00 87.44 536 ARG A C 1
ATOM 4363 O O . ARG A 1 536 ? -11.902 18.535 9.245 1.00 87.44 536 ARG A O 1
ATOM 4370 N N . ILE A 1 537 ? -11.976 17.019 7.585 1.00 89.25 537 ILE A N 1
ATOM 4371 C CA . ILE A 1 537 ? -13.388 16.649 7.747 1.00 89.25 537 ILE A CA 1
ATOM 4372 C C . ILE A 1 537 ? -13.454 15.217 8.270 1.00 89.25 537 ILE A C 1
ATOM 4374 O O . ILE A 1 537 ? -12.962 14.295 7.633 1.00 89.25 537 ILE A O 1
ATOM 4378 N N . ASN A 1 538 ? -14.057 15.035 9.445 1.00 90.62 538 ASN A N 1
ATOM 4379 C CA . ASN A 1 538 ? -14.221 13.727 10.093 1.00 90.62 538 ASN A CA 1
ATOM 4380 C C . ASN A 1 538 ? -15.678 13.462 10.506 1.00 90.62 538 ASN A C 1
ATOM 4382 O O . ASN A 1 538 ? -15.949 12.561 11.291 1.00 90.62 538 ASN A O 1
ATOM 4386 N N . TYR A 1 539 ? -16.611 14.266 10.001 1.00 93.31 539 TYR A N 1
ATOM 4387 C CA . TYR A 1 539 ? -18.042 14.169 10.290 1.00 93.31 539 TYR A CA 1
ATOM 4388 C C . TYR A 1 539 ? -18.827 13.471 9.177 1.00 93.31 539 TYR A C 1
ATOM 4390 O O . TYR A 1 539 ? -20.041 13.598 9.128 1.00 93.31 539 TYR A O 1
ATOM 4398 N N . CYS A 1 540 ? -18.153 12.772 8.263 1.00 91.56 540 CYS A N 1
ATOM 4399 C CA . CYS A 1 540 ? -18.785 12.068 7.150 1.00 91.56 540 CYS A CA 1
ATOM 4400 C C . CYS A 1 540 ? -18.590 10.560 7.312 1.00 91.56 540 CYS A C 1
ATOM 4402 O O . CYS A 1 540 ? -17.468 10.087 7.517 1.00 91.56 540 CYS A O 1
ATOM 4404 N N . ALA A 1 541 ? -19.680 9.809 7.215 1.00 90.44 541 ALA A N 1
ATOM 4405 C CA . ALA A 1 541 ? -19.690 8.359 7.334 1.00 90.44 541 ALA A CA 1
ATOM 4406 C C . ALA A 1 541 ? -20.432 7.723 6.157 1.00 90.44 541 ALA A C 1
ATOM 4408 O O . ALA A 1 541 ? -21.340 8.323 5.581 1.00 90.44 541 ALA A O 1
ATOM 4409 N N . TYR A 1 542 ? -20.017 6.512 5.806 1.00 88.19 542 TYR A N 1
ATOM 4410 C CA . TYR A 1 542 ? -20.758 5.613 4.940 1.00 88.19 542 TYR A CA 1
ATOM 4411 C C . TYR A 1 542 ? -21.442 4.580 5.832 1.00 88.19 542 TYR A C 1
ATOM 4413 O O . TYR A 1 542 ? -20.769 3.864 6.581 1.00 88.19 542 TYR A O 1
ATOM 4421 N N . MET A 1 543 ? -22.768 4.568 5.796 1.00 87.19 543 MET A N 1
ATOM 4422 C CA . MET A 1 543 ? -23.629 3.790 6.681 1.00 87.19 543 MET A CA 1
ATOM 4423 C C . MET A 1 543 ? -24.142 2.534 5.967 1.00 87.19 543 MET A C 1
ATOM 4425 O O . MET A 1 543 ? -24.047 2.425 4.742 1.00 87.19 543 MET A O 1
ATOM 4429 N N . LYS A 1 544 ? -24.721 1.590 6.720 1.00 84.56 544 LYS A N 1
ATOM 4430 C CA . LYS A 1 544 ? -25.519 0.493 6.146 1.00 84.56 544 LYS A CA 1
ATOM 4431 C C . LYS A 1 544 ? -26.617 1.038 5.221 1.00 84.56 544 LYS A C 1
ATOM 4433 O O . LYS A 1 544 ? -27.044 2.185 5.357 1.00 84.56 544 LYS A O 1
ATOM 4438 N N . ASN A 1 545 ? -27.085 0.192 4.304 1.00 80.50 545 ASN A N 1
ATOM 4439 C CA . ASN A 1 545 ? -28.040 0.545 3.243 1.00 80.50 545 ASN A CA 1
ATOM 4440 C C . ASN A 1 545 ? -27.495 1.587 2.247 1.00 80.50 545 ASN A C 1
ATOM 4442 O O . ASN A 1 545 ? -28.265 2.327 1.644 1.00 80.50 545 ASN A O 1
ATOM 4446 N N . ASP A 1 546 ? -26.169 1.646 2.095 1.00 79.25 546 ASP A N 1
ATOM 4447 C CA . ASP A 1 546 ? -25.459 2.459 1.101 1.00 79.25 546 ASP A CA 1
ATOM 4448 C C . ASP A 1 546 ? -25.718 3.971 1.202 1.00 79.25 546 ASP A C 1
ATOM 4450 O O . ASP A 1 546 ? -25.797 4.693 0.207 1.00 79.25 546 ASP A O 1
ATOM 4454 N N . VAL A 1 547 ? -25.814 4.470 2.438 1.00 85.06 547 VAL A N 1
ATOM 4455 C CA . VAL A 1 547 ? -26.123 5.874 2.730 1.00 85.06 547 VAL A CA 1
ATOM 4456 C C . VAL A 1 547 ? -24.870 6.660 3.114 1.00 85.06 547 VAL A C 1
ATOM 4458 O O . VAL A 1 547 ? -24.154 6.315 4.054 1.00 85.06 547 VAL A O 1
ATOM 4461 N N . PHE A 1 548 ? -24.647 7.793 2.447 1.00 88.50 548 PHE A N 1
ATOM 4462 C CA . PHE A 1 548 ? -23.668 8.793 2.869 1.00 88.50 548 PHE A CA 1
ATOM 4463 C C . PHE A 1 548 ? -24.280 9.762 3.883 1.00 88.50 548 PHE A C 1
ATOM 4465 O O . PHE A 1 548 ? -25.309 10.383 3.624 1.00 88.50 548 PHE A O 1
ATOM 4472 N N . PHE A 1 549 ? -23.640 9.912 5.040 1.00 91.56 549 PHE A N 1
ATOM 4473 C CA . PHE A 1 549 ? -24.215 10.596 6.197 1.00 91.56 549 PHE A CA 1
ATOM 4474 C C . PHE A 1 549 ? -23.282 11.668 6.771 1.00 91.56 549 PHE A C 1
ATOM 4476 O O . PHE A 1 549 ? -22.097 11.413 7.005 1.00 91.56 549 PHE A O 1
ATOM 4483 N N . ILE A 1 550 ? -23.825 12.863 7.025 1.00 93.50 550 ILE A N 1
ATOM 4484 C CA . ILE A 1 550 ? -23.163 13.955 7.750 1.00 93.50 550 ILE A CA 1
ATOM 4485 C C . ILE A 1 550 ? -23.599 13.911 9.212 1.00 93.50 550 ILE A C 1
ATOM 4487 O O . ILE A 1 550 ? -24.774 14.081 9.520 1.00 93.50 550 ILE A O 1
ATOM 4491 N N . ILE A 1 551 ? -22.633 13.745 10.112 1.00 95.25 551 ILE A N 1
ATOM 4492 C CA . ILE A 1 551 ? -22.825 13.666 11.560 1.00 95.25 551 ILE A CA 1
ATOM 4493 C C . ILE A 1 551 ? -22.899 15.080 12.146 1.00 95.25 551 ILE A C 1
ATOM 4495 O O . ILE A 1 551 ? -21.885 15.769 12.306 1.00 95.25 551 ILE A O 1
ATOM 4499 N N . GLU A 1 552 ? -24.097 15.508 12.528 1.00 94.94 552 GLU A N 1
ATOM 4500 C CA . GLU A 1 552 ? -24.324 16.789 13.203 1.00 94.94 552 GLU A CA 1
ATOM 4501 C C . GLU A 1 552 ? -24.232 16.647 14.729 1.00 94.94 552 GLU A C 1
ATOM 4503 O O . GLU A 1 552 ? -23.674 17.516 15.409 1.00 94.94 552 GLU A O 1
ATOM 4508 N N . GLU A 1 553 ? -24.699 15.521 15.274 1.00 94.69 553 GLU A N 1
ATOM 4509 C CA . GLU A 1 553 ? -24.678 15.234 16.704 1.00 94.69 553 GLU A CA 1
ATOM 4510 C C . GLU A 1 553 ? -24.384 13.752 16.996 1.00 94.69 553 GLU A C 1
ATOM 4512 O O . GLU A 1 553 ? -24.820 12.857 16.280 1.00 94.69 553 GLU A O 1
ATOM 4517 N N . ILE A 1 554 ? -23.626 13.493 18.064 1.00 95.06 554 ILE A N 1
ATOM 4518 C CA . ILE A 1 554 ? -23.363 12.145 18.586 1.00 95.06 554 ILE A CA 1
ATOM 4519 C C . ILE A 1 554 ? -24.030 12.079 19.950 1.00 95.06 554 ILE A C 1
ATOM 4521 O O . ILE A 1 554 ? -23.706 12.897 20.818 1.00 95.06 554 ILE A O 1
ATOM 4525 N N . VAL A 1 555 ? -24.951 11.141 20.141 1.00 93.25 555 VAL A N 1
ATOM 4526 C CA . VAL A 1 555 ? -25.798 11.096 21.335 1.00 93.25 555 VAL A CA 1
ATOM 4527 C C . VAL A 1 555 ? -25.732 9.758 22.041 1.00 93.25 555 VAL A C 1
ATOM 4529 O O . VAL A 1 555 ? -25.507 8.723 21.423 1.00 93.25 555 VAL A O 1
ATOM 4532 N N . SER A 1 556 ? -25.963 9.796 23.347 1.00 90.19 556 SER A N 1
ATOM 4533 C CA . SER A 1 556 ? -26.128 8.617 24.180 1.00 90.19 556 SER A CA 1
ATOM 4534 C C . SER A 1 556 ? -27.270 8.803 25.171 1.00 90.19 556 SER A C 1
ATOM 4536 O O . SER A 1 556 ? -27.442 9.879 25.758 1.00 90.19 556 SER A O 1
ATOM 4538 N N . PHE A 1 557 ? -28.063 7.752 25.337 1.00 85.81 557 PHE A N 1
ATOM 4539 C CA . PHE A 1 557 ? -29.133 7.639 26.320 1.00 85.81 557 PHE A CA 1
ATOM 4540 C C . PHE A 1 557 ? -29.385 6.154 26.603 1.00 85.81 557 PHE A C 1
ATOM 4542 O O . PHE A 1 557 ? -29.112 5.310 25.756 1.00 85.81 557 PHE A O 1
ATOM 4549 N N . ASN A 1 558 ? -29.901 5.838 27.793 1.00 78.50 558 ASN A N 1
ATOM 4550 C CA . ASN A 1 558 ? -30.194 4.457 28.173 1.00 78.50 558 ASN A CA 1
ATOM 4551 C C . ASN A 1 558 ? -31.357 3.929 27.330 1.00 78.50 558 ASN A C 1
ATOM 4553 O O . ASN A 1 558 ? -32.471 4.457 27.407 1.00 78.50 558 ASN A O 1
ATOM 4557 N N . CYS A 1 559 ? -31.083 2.890 26.549 1.00 73.12 559 CYS A N 1
ATOM 4558 C CA . CYS A 1 559 ? -32.066 2.275 25.670 1.00 73.12 559 CYS A CA 1
ATOM 4559 C C . CYS A 1 559 ? -32.426 0.831 26.052 1.00 73.12 559 CYS A C 1
ATOM 4561 O O . CYS A 1 559 ? -33.212 0.196 25.351 1.00 73.12 559 CYS A O 1
ATOM 4563 N N . LYS A 1 560 ? -31.955 0.336 27.209 1.00 68.75 560 LYS A N 1
ATOM 4564 C CA . LYS A 1 560 ? -32.273 -1.019 27.702 1.00 68.75 560 LYS A CA 1
ATOM 4565 C C . LYS A 1 560 ? -33.775 -1.250 27.865 1.00 68.75 560 LYS A C 1
ATOM 4567 O O . LYS A 1 560 ? -34.259 -2.342 27.593 1.00 68.75 560 LYS A O 1
ATOM 4572 N N . ALA A 1 561 ? -34.517 -0.208 28.244 1.00 62.62 561 ALA A N 1
ATOM 4573 C CA . ALA A 1 561 ? -35.979 -0.236 28.329 1.00 62.62 561 ALA A CA 1
ATOM 4574 C C . ALA A 1 561 ? -36.676 -0.456 26.967 1.00 62.62 561 ALA A C 1
ATOM 4576 O O . ALA A 1 561 ? -37.871 -0.727 26.932 1.00 62.62 561 ALA A O 1
ATOM 4577 N N . TYR A 1 562 ? -35.936 -0.353 25.859 1.00 66.00 562 TYR A N 1
ATOM 4578 C CA . TYR A 1 562 ? -36.434 -0.428 24.485 1.00 66.00 562 TYR A CA 1
ATOM 4579 C C . TYR A 1 562 ? -35.843 -1.614 23.701 1.00 66.00 562 TYR A C 1
ATOM 4581 O O . TYR A 1 562 ? -35.918 -1.650 22.476 1.00 66.00 562 TYR A O 1
ATOM 4589 N N . GLY A 1 563 ? -35.255 -2.598 24.398 1.00 59.50 563 GLY A N 1
ATOM 4590 C CA . GLY A 1 563 ? -34.865 -3.889 23.812 1.00 59.50 563 GLY A CA 1
ATOM 4591 C C . GLY A 1 563 ? -33.602 -3.876 22.943 1.00 59.50 563 GLY A C 1
ATOM 4592 O O . GLY A 1 563 ? -33.379 -4.819 22.185 1.00 59.50 563 GLY A O 1
ATOM 4593 N N . THR A 1 564 ? -32.780 -2.832 23.047 1.00 63.12 564 THR A N 1
ATOM 4594 C CA . THR A 1 564 ? -31.483 -2.694 22.365 1.00 63.12 564 THR A CA 1
ATOM 4595 C C . THR A 1 564 ? -30.347 -2.613 23.387 1.00 63.12 564 THR A C 1
ATOM 4597 O O . THR A 1 564 ? -30.522 -2.127 24.506 1.00 63.12 564 THR A O 1
ATOM 4600 N N . THR A 1 565 ? -29.179 -3.124 23.001 1.00 61.78 565 THR A N 1
ATOM 4601 C CA . THR A 1 565 ? -27.931 -3.049 23.771 1.00 61.78 565 THR A CA 1
ATOM 4602 C C . THR A 1 565 ? -27.068 -1.839 23.392 1.00 61.78 565 THR A C 1
ATOM 4604 O O . THR A 1 565 ? -26.005 -1.649 23.978 1.00 61.78 565 THR A O 1
ATOM 4607 N N . GLU A 1 566 ? -27.472 -1.048 22.395 1.00 64.06 566 GLU A N 1
ATOM 4608 C CA . GLU A 1 566 ? -26.665 0.034 21.822 1.00 64.06 566 GLU A CA 1
ATOM 4609 C C . GLU A 1 566 ? -27.075 1.415 22.335 1.00 64.06 566 GLU A C 1
ATOM 4611 O O . GLU A 1 566 ? -28.036 2.013 21.865 1.00 64.06 566 GLU A O 1
ATOM 4616 N N . ASP A 1 567 ? -26.283 1.972 23.250 1.00 78.19 567 ASP A N 1
ATOM 4617 C CA . ASP A 1 567 ? -26.563 3.264 23.888 1.00 78.19 567 ASP A CA 1
ATOM 4618 C C . ASP A 1 567 ? -25.974 4.478 23.131 1.00 78.19 567 ASP A C 1
ATOM 4620 O O . ASP A 1 567 ? -25.826 5.549 23.728 1.00 78.19 567 ASP A O 1
ATOM 4624 N N . VAL A 1 568 ? -25.581 4.346 21.851 1.00 89.38 568 VAL A N 1
ATOM 4625 C CA . VAL A 1 568 ? -24.933 5.424 21.070 1.00 89.38 568 VAL A CA 1
ATOM 4626 C C . VAL A 1 568 ? -25.522 5.565 19.667 1.00 89.38 568 VAL A C 1
ATOM 4628 O O . VAL A 1 568 ? -25.430 4.653 18.849 1.00 89.38 568 VAL A O 1
ATOM 4631 N N . PHE A 1 569 ? -26.026 6.760 19.357 1.00 91.81 569 PHE A N 1
ATOM 4632 C CA . PHE A 1 569 ? -26.640 7.094 18.071 1.00 91.81 569 PHE A CA 1
ATOM 4633 C C . PHE A 1 569 ? -25.971 8.306 17.420 1.00 91.81 569 PHE A C 1
ATOM 4635 O O . PHE A 1 569 ? -25.421 9.187 18.090 1.00 91.81 569 PHE A O 1
ATOM 4642 N N . LEU A 1 570 ? -26.048 8.361 16.096 1.00 94.31 570 LEU A N 1
ATOM 4643 C CA . LEU A 1 570 ? -25.581 9.467 15.269 1.00 94.31 570 LEU A CA 1
ATOM 4644 C C . LEU A 1 570 ? -26.796 10.176 14.682 1.00 94.31 570 LEU A C 1
ATOM 4646 O O . LEU A 1 570 ? -27.605 9.541 14.010 1.00 94.31 570 LEU A O 1
ATOM 4650 N N . LEU A 1 571 ? -26.917 11.481 14.920 1.00 94.94 571 LEU A N 1
ATOM 4651 C CA . LEU A 1 571 ? -27.941 12.320 14.306 1.00 94.94 571 LEU A CA 1
ATOM 4652 C C . LEU A 1 571 ? -27.317 13.269 13.296 1.00 94.94 571 LEU A C 1
ATOM 4654 O O . LEU A 1 571 ? -26.219 13.797 13.491 1.00 94.94 571 LEU A O 1
ATOM 4658 N N . GLY A 1 572 ? -28.052 13.505 12.221 1.00 94.62 572 GLY A N 1
ATOM 4659 C CA . GLY A 1 572 ? -27.599 14.355 11.141 1.00 94.62 572 GLY A CA 1
ATOM 4660 C C . GLY A 1 572 ? -28.399 14.131 9.875 1.00 94.62 572 GLY A C 1
ATOM 4661 O O . GLY A 1 572 ? -29.589 13.814 9.929 1.00 94.62 572 GLY A O 1
ATOM 4662 N N . ARG A 1 573 ? -27.754 14.338 8.730 1.00 92.62 573 ARG A N 1
ATOM 4663 C CA . ARG A 1 573 ? -28.432 14.408 7.433 1.00 92.62 573 ARG A CA 1
ATOM 4664 C C . ARG A 1 573 ? -27.784 13.496 6.410 1.00 92.62 573 ARG A C 1
ATOM 4666 O O . ARG A 1 573 ? -26.564 13.354 6.355 1.00 92.62 573 ARG A O 1
ATOM 4673 N N . VAL A 1 574 ? -28.634 12.904 5.581 1.00 90.00 574 VAL A N 1
ATOM 4674 C CA . VAL A 1 574 ? -28.231 12.079 4.443 1.00 90.00 574 VAL A CA 1
ATOM 4675 C C . VAL A 1 574 ? -27.807 12.976 3.281 1.00 90.00 574 VAL A C 1
ATOM 4677 O O . VAL A 1 574 ? -28.529 13.911 2.928 1.00 90.00 574 VAL A O 1
ATOM 4680 N N . MET A 1 575 ? -26.648 12.686 2.692 1.00 87.19 575 MET A N 1
ATOM 4681 C CA . MET A 1 575 ? -26.144 13.337 1.483 1.00 87.19 575 MET A CA 1
ATOM 4682 C C . MET A 1 575 ? -26.832 12.756 0.243 1.00 87.19 575 MET A C 1
ATOM 4684 O O . MET A 1 575 ? -26.304 11.845 -0.392 1.00 87.19 575 MET A O 1
ATOM 4688 N N . GLY A 1 576 ? -27.991 13.339 -0.074 1.00 73.00 576 GLY A N 1
ATOM 4689 C CA . GLY A 1 576 ? -28.600 13.367 -1.403 1.00 73.00 576 GLY A CA 1
ATOM 4690 C C . GLY A 1 576 ? -29.073 12.046 -2.008 1.00 73.00 576 GLY A C 1
ATOM 4691 O O . GLY A 1 576 ? -28.996 10.981 -1.399 1.00 73.00 576 GLY A O 1
ATOM 4692 N N . SER A 1 577 ? -29.556 12.143 -3.250 1.00 69.38 577 SER A N 1
ATOM 4693 C CA . SER A 1 577 ? -29.726 11.017 -4.176 1.00 69.38 577 SER A CA 1
ATOM 4694 C C . SER A 1 577 ? -28.435 10.804 -4.969 1.00 69.38 577 SER A C 1
ATOM 4696 O O . SER A 1 577 ? -27.811 11.779 -5.402 1.00 69.38 577 SER A O 1
ATOM 4698 N N . ILE A 1 578 ? -28.046 9.545 -5.190 1.00 68.62 578 ILE A N 1
ATOM 4699 C CA . ILE A 1 578 ? -26.926 9.201 -6.077 1.00 68.62 578 ILE A CA 1
ATOM 4700 C C . ILE A 1 578 ? -27.235 9.755 -7.473 1.00 68.62 578 ILE A C 1
ATOM 4702 O O . ILE A 1 578 ? -28.283 9.461 -8.043 1.00 68.62 578 ILE A O 1
ATOM 4706 N N . SER A 1 579 ? -26.339 10.588 -7.998 1.00 66.50 579 SER A N 1
ATOM 4707 C CA . SER A 1 579 ? -26.442 11.154 -9.340 1.00 66.50 579 SER A CA 1
ATOM 4708 C C . SER A 1 579 ? -26.420 10.051 -10.397 1.00 66.50 579 SER A C 1
ATOM 4710 O O . SER A 1 579 ? -25.757 9.025 -10.234 1.00 66.50 579 SER A O 1
ATOM 4712 N N . ASN A 1 580 ? -27.072 10.307 -11.531 1.00 62.53 580 ASN A N 1
ATOM 4713 C CA . ASN A 1 580 ? -26.931 9.472 -12.725 1.00 62.53 580 ASN A CA 1
ATOM 4714 C C . ASN A 1 580 ? -25.505 9.535 -13.307 1.00 62.53 580 ASN A C 1
ATOM 4716 O O . ASN A 1 580 ? -25.073 8.606 -13.986 1.00 62.53 580 ASN A O 1
ATOM 4720 N N . GLU A 1 581 ? -24.760 10.610 -13.032 1.00 63.34 581 GLU A N 1
ATOM 4721 C CA . GLU A 1 581 ? -23.345 10.732 -13.387 1.00 63.34 581 GLU A CA 1
ATOM 4722 C C . GLU A 1 581 ? -22.468 10.010 -12.357 1.00 63.34 581 GLU A C 1
ATOM 4724 O O . GLU A 1 581 ? -22.396 10.410 -11.191 1.00 63.34 581 GLU A O 1
ATOM 4729 N N . LYS A 1 582 ? -21.772 8.959 -12.800 1.00 64.62 582 LYS A N 1
ATOM 4730 C CA . LYS A 1 582 ? -20.863 8.158 -11.970 1.00 64.62 582 LYS A CA 1
ATOM 4731 C C . LYS A 1 582 ? -19.404 8.444 -12.324 1.00 64.62 582 LYS A C 1
ATOM 4733 O O . LYS A 1 582 ? -19.062 8.498 -13.502 1.00 64.62 582 LYS A O 1
ATOM 4738 N N . TYR A 1 583 ? -18.531 8.530 -11.317 1.00 72.50 583 TYR A N 1
ATOM 4739 C CA . TYR A 1 583 ? -17.074 8.488 -11.514 1.00 72.50 583 TYR A CA 1
ATOM 4740 C C . TYR A 1 583 ? -16.594 7.035 -11.549 1.00 72.50 583 TYR A C 1
ATOM 4742 O O . TYR A 1 583 ? -15.795 6.605 -10.717 1.00 72.50 583 TYR A O 1
ATOM 4750 N N . SER A 1 584 ? -17.125 6.271 -12.498 1.00 68.06 584 SER A N 1
ATOM 4751 C CA . SER A 1 584 ? -16.709 4.895 -12.759 1.00 68.06 584 SER A CA 1
ATOM 4752 C C . SER A 1 584 ? -15.925 4.851 -14.073 1.00 68.06 584 SER A C 1
ATOM 4754 O O . SER A 1 584 ? -16.165 5.694 -14.943 1.00 68.06 584 SER A O 1
ATOM 4756 N N . PRO A 1 585 ? -14.997 3.895 -14.247 1.00 67.75 585 PRO A N 1
ATOM 4757 C CA . PRO A 1 585 ? -14.351 3.681 -15.536 1.00 67.75 585 PRO A CA 1
ATOM 4758 C C . PRO A 1 585 ? -15.433 3.467 -16.603 1.00 67.75 585 PRO A C 1
ATOM 4760 O O . PRO A 1 585 ? -16.265 2.575 -16.464 1.00 67.75 585 PRO A O 1
ATOM 4763 N N . ALA A 1 586 ? -15.465 4.315 -17.633 1.00 56.97 586 ALA A N 1
ATOM 4764 C CA . ALA A 1 586 ? -16.520 4.310 -18.648 1.00 56.97 586 ALA A CA 1
ATOM 4765 C C . ALA A 1 586 ? -16.072 3.894 -20.068 1.00 56.97 586 ALA A C 1
ATOM 4767 O O . ALA A 1 586 ? -16.583 4.470 -21.035 1.00 56.97 586 ALA A O 1
ATOM 4768 N N . PRO A 1 587 ? -15.143 2.943 -20.283 1.00 55.97 587 PRO A N 1
ATOM 4769 C CA . PRO A 1 587 ? -14.907 2.479 -21.640 1.00 55.97 587 PRO A CA 1
ATOM 4770 C C . PRO A 1 587 ? -15.996 1.474 -22.060 1.00 55.97 587 PRO A C 1
ATOM 4772 O O . PRO A 1 587 ? -16.245 0.476 -21.385 1.00 55.97 587 PRO A O 1
ATOM 4775 N N . LYS A 1 588 ? -16.613 1.715 -23.226 1.00 49.84 588 LYS A N 1
ATOM 4776 C CA . LYS A 1 588 ? -17.586 0.813 -23.886 1.00 49.84 588 LYS A CA 1
ATOM 4777 C C . LYS A 1 588 ? -17.045 -0.610 -24.119 1.00 49.84 588 LYS A C 1
ATOM 4779 O O . LYS A 1 588 ? -17.803 -1.544 -24.317 1.00 49.84 588 LYS A O 1
ATOM 4784 N N . CYS A 1 589 ? -15.726 -0.799 -24.100 1.00 49.62 589 CYS A N 1
ATOM 4785 C CA . CYS A 1 589 ? -15.081 -2.103 -24.277 1.00 49.62 589 CYS A CA 1
ATOM 4786 C C . CYS A 1 589 ? -14.951 -2.934 -22.986 1.00 49.62 589 CYS A C 1
ATOM 4788 O O . CYS A 1 589 ? -14.464 -4.059 -23.053 1.00 49.62 589 CYS A O 1
ATOM 4790 N N . LEU A 1 590 ? -15.404 -2.423 -21.833 1.00 63.62 590 LEU A N 1
ATOM 4791 C CA . LEU A 1 590 ? -15.465 -3.156 -20.559 1.00 63.62 590 LEU A CA 1
ATOM 4792 C C . LEU A 1 590 ? -16.912 -3.418 -20.104 1.00 63.62 590 LEU A C 1
ATOM 4794 O O . LEU A 1 590 ? -17.157 -3.597 -18.917 1.00 63.62 590 LEU A O 1
ATOM 4798 N N . GLU A 1 591 ? -17.873 -3.451 -21.034 1.00 57.75 591 GLU A N 1
ATOM 4799 C CA . GLU A 1 591 ? -19.308 -3.642 -20.748 1.00 57.75 591 GLU A CA 1
ATOM 4800 C C . GLU A 1 591 ? -19.627 -4.924 -19.957 1.00 57.75 591 GLU A C 1
ATOM 4802 O O . GLU A 1 591 ? -20.632 -4.972 -19.250 1.00 57.75 591 GLU A O 1
ATOM 4807 N N . SER A 1 592 ? -18.762 -5.943 -20.016 1.00 61.91 592 SER A N 1
ATOM 4808 C CA . SER A 1 592 ? -18.896 -7.171 -19.222 1.00 61.91 592 SER A CA 1
ATOM 4809 C C . SER A 1 592 ? -18.494 -7.015 -17.750 1.00 61.91 592 SER A C 1
ATOM 4811 O O . SER A 1 592 ? -18.782 -7.904 -16.952 1.00 61.91 592 SER A O 1
ATOM 4813 N N . LEU A 1 593 ? -17.805 -5.929 -17.378 1.00 66.81 593 LEU A N 1
ATOM 4814 C CA . LEU A 1 593 ? -17.382 -5.668 -16.004 1.00 66.81 593 LEU A CA 1
ATOM 4815 C C . LEU A 1 593 ? -18.442 -4.848 -15.268 1.00 66.81 593 LEU A C 1
ATOM 4817 O O . LEU A 1 593 ? -18.735 -3.699 -15.604 1.00 66.81 593 LEU A O 1
ATOM 4821 N N . HIS A 1 594 ? -18.990 -5.422 -14.201 1.00 64.50 594 HIS A N 1
ATOM 4822 C CA . HIS A 1 594 ? -19.915 -4.711 -13.330 1.00 64.50 594 HIS A CA 1
ATOM 4823 C C . HIS A 1 594 ? -19.153 -3.887 -12.290 1.00 64.50 594 HIS A C 1
ATOM 4825 O O . HIS A 1 594 ? -18.783 -4.372 -11.221 1.00 64.50 594 HIS A O 1
ATOM 4831 N N . PHE A 1 595 ? -18.968 -2.598 -12.576 1.00 67.12 595 PHE A N 1
ATOM 4832 C CA . PHE A 1 595 ? -18.414 -1.650 -11.612 1.00 67.12 595 PHE A CA 1
ATOM 4833 C C . PHE A 1 595 ? -19.393 -1.445 -10.442 1.00 67.12 595 PHE A C 1
ATOM 4835 O O . PHE A 1 595 ? -20.398 -0.743 -10.557 1.00 67.12 595 PHE A O 1
ATOM 4842 N N . LEU A 1 596 ? -19.103 -2.072 -9.298 1.00 59.16 596 LEU A N 1
ATOM 4843 C CA . LEU A 1 596 ? -19.922 -1.970 -8.084 1.00 59.16 596 LEU A CA 1
ATOM 4844 C C . LEU A 1 596 ? -19.907 -0.557 -7.505 1.00 59.16 596 LEU A C 1
ATOM 4846 O O . LEU A 1 596 ? -18.837 -0.048 -7.188 1.00 59.16 596 LEU A O 1
ATOM 4850 N N . ASN A 1 597 ? -21.080 0.029 -7.266 1.00 53.12 597 ASN A N 1
ATOM 4851 C CA . ASN A 1 597 ? -21.193 1.416 -6.825 1.00 53.12 597 ASN A CA 1
ATOM 4852 C C . ASN A 1 597 ? -20.455 1.759 -5.521 1.00 53.12 597 ASN A C 1
ATOM 4854 O O . ASN A 1 597 ? -20.256 2.950 -5.365 1.00 53.12 597 ASN A O 1
ATOM 4858 N N . LEU A 1 598 ? -20.065 0.818 -4.631 1.00 54.50 598 LEU A N 1
ATOM 4859 C CA . LEU A 1 598 ? -19.136 0.998 -3.480 1.00 54.50 598 LEU A CA 1
ATOM 4860 C C . LEU A 1 598 ? -19.023 -0.301 -2.628 1.00 54.50 598 LEU A C 1
ATOM 4862 O O . LEU A 1 598 ? -19.904 -1.150 -2.766 1.00 54.50 598 LEU A O 1
ATOM 4866 N N . PRO A 1 599 ? -17.972 -0.503 -1.778 1.00 47.78 599 PRO A N 1
ATOM 4867 C CA . PRO A 1 599 ? -17.142 0.503 -1.085 1.00 47.78 599 PRO A CA 1
ATOM 4868 C C . PRO A 1 599 ? -15.688 0.674 -1.601 1.00 47.78 599 PRO A C 1
ATOM 4870 O O . PRO A 1 599 ? -14.964 -0.297 -1.756 1.00 47.78 599 PRO A O 1
ATOM 4873 N N . GLY A 1 600 ? -15.233 1.923 -1.783 1.00 52.66 600 GLY A N 1
ATOM 4874 C CA . GLY A 1 600 ? -14.056 2.377 -2.546 1.00 52.66 600 GLY A CA 1
ATOM 4875 C C . GLY A 1 600 ? -14.317 3.479 -3.610 1.00 52.66 600 GLY A C 1
ATOM 4876 O O . GLY A 1 600 ? -13.534 4.417 -3.691 1.00 52.66 600 GLY A O 1
ATOM 4877 N N . GLN A 1 601 ? -15.403 3.419 -4.398 1.00 63.44 601 GLN A N 1
ATOM 4878 C CA . GLN A 1 601 ? -15.665 4.334 -5.530 1.00 63.44 601 GLN A CA 1
ATOM 4879 C C . GLN A 1 601 ? -16.164 5.745 -5.158 1.00 63.44 601 GLN A C 1
ATOM 4881 O O . GLN A 1 601 ? -16.952 5.936 -4.234 1.00 63.44 601 GLN A O 1
ATOM 4886 N N . SER A 1 602 ? -15.757 6.759 -5.924 1.00 71.88 602 SER A N 1
ATOM 4887 C CA . SER A 1 602 ? -16.279 8.124 -5.778 1.00 71.88 602 SER A CA 1
ATOM 4888 C C . SER A 1 602 ? -17.683 8.249 -6.369 1.00 71.88 602 SER A C 1
ATOM 4890 O O . SER A 1 602 ? -17.901 7.993 -7.549 1.00 71.88 602 SER A O 1
ATOM 4892 N N . THR A 1 603 ? -18.635 8.693 -5.559 1.00 77.06 603 THR A N 1
ATOM 4893 C CA . THR A 1 603 ? -20.029 8.912 -5.947 1.00 77.06 603 THR A CA 1
ATOM 4894 C C . THR A 1 603 ? -20.348 10.398 -5.951 1.00 77.06 603 THR A C 1
ATOM 4896 O O . THR A 1 603 ? -19.921 11.135 -5.063 1.00 77.06 603 THR A O 1
ATOM 4899 N N . LYS A 1 604 ? -21.114 10.843 -6.947 1.00 80.88 604 LYS A N 1
ATOM 4900 C CA . LYS A 1 604 ? -21.695 12.185 -6.978 1.00 80.88 604 LYS A CA 1
ATOM 4901 C C . LYS A 1 604 ? -23.079 12.120 -6.333 1.00 80.88 604 LYS A C 1
ATOM 4903 O O . LYS A 1 604 ? -23.950 11.420 -6.835 1.00 80.88 604 LYS A O 1
ATOM 4908 N N . CYS A 1 605 ? -23.280 12.821 -5.228 1.00 82.38 605 CYS A N 1
ATOM 4909 C CA . CYS A 1 605 ? -24.567 12.971 -4.555 1.00 82.38 605 CYS A CA 1
ATOM 4910 C C . CYS A 1 605 ? -25.121 14.374 -4.809 1.00 82.38 605 CYS A C 1
ATOM 4912 O O . CYS A 1 605 ? -24.364 15.349 -4.794 1.00 82.38 605 CYS A O 1
ATOM 4914 N N . VAL A 1 606 ? -26.434 14.481 -5.014 1.00 82.31 606 VAL A N 1
ATOM 4915 C CA . VAL A 1 606 ? -27.122 15.763 -5.229 1.00 82.31 606 VAL A CA 1
ATOM 4916 C C . VAL A 1 606 ? -28.093 16.037 -4.085 1.00 82.31 606 VAL A C 1
ATOM 4918 O O . VAL A 1 606 ? -28.944 15.202 -3.778 1.00 82.31 606 VAL A O 1
ATOM 4921 N N . GLY A 1 607 ? -27.966 17.220 -3.486 1.00 81.06 607 GLY A N 1
ATOM 4922 C CA . GLY A 1 607 ? -28.786 17.700 -2.381 1.00 81.06 607 GLY A CA 1
ATOM 4923 C C . GLY A 1 607 ? -28.333 17.189 -1.013 1.00 81.06 607 GLY A C 1
ATOM 4924 O O . GLY A 1 607 ? -27.608 16.201 -0.880 1.00 81.06 607 GLY A O 1
ATOM 4925 N N . LEU A 1 608 ? -28.801 17.864 0.033 1.00 83.69 608 LEU A N 1
ATOM 4926 C CA . LEU A 1 608 ? -28.708 17.405 1.417 1.00 83.69 608 LEU A CA 1
ATOM 4927 C C . LEU A 1 608 ? -30.125 17.242 1.973 1.00 83.69 608 LEU A C 1
ATOM 4929 O O . LEU A 1 608 ? -30.949 18.144 1.842 1.00 83.69 608 LEU A O 1
ATOM 4933 N N . SER A 1 609 ? -30.419 16.105 2.609 1.00 83.69 609 SER A N 1
ATOM 4934 C CA . SER A 1 609 ? -31.734 15.890 3.226 1.00 83.69 609 SER A CA 1
ATOM 4935 C C . SER A 1 609 ? -32.057 17.017 4.208 1.00 83.69 609 SER A C 1
ATOM 4937 O O . SER A 1 609 ? -31.291 17.282 5.134 1.00 83.69 609 SER A O 1
ATOM 4939 N N . SER A 1 610 ? -33.225 17.642 4.059 1.00 83.56 610 SER A N 1
ATOM 4940 C CA . SER A 1 610 ? -33.728 18.631 5.019 1.00 83.56 610 SER A CA 1
ATOM 4941 C C . SER A 1 610 ? -34.160 17.991 6.342 1.00 83.56 610 SER A C 1
ATOM 4943 O O . SER A 1 610 ? -34.212 18.665 7.373 1.00 83.56 610 SER A O 1
ATOM 4945 N N . THR A 1 611 ? -34.432 16.683 6.331 1.00 86.00 611 THR A N 1
ATOM 4946 C CA . THR A 1 611 ? -34.942 15.941 7.484 1.00 86.00 611 THR A CA 1
ATOM 4947 C C . THR A 1 611 ? -33.790 15.399 8.32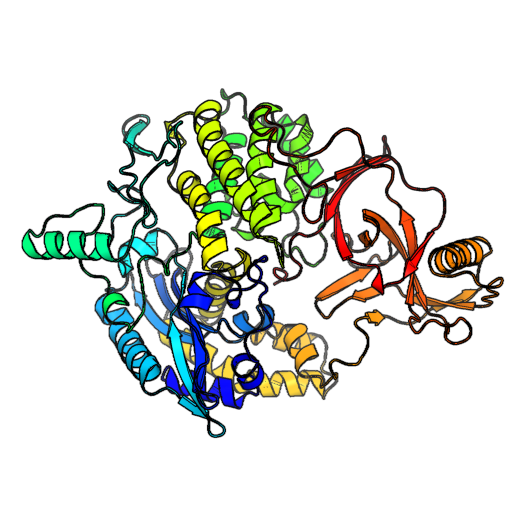0 1.00 86.00 611 THR A C 1
ATOM 4949 O O . THR A 1 611 ? -32.881 14.758 7.788 1.00 86.00 611 THR A O 1
ATOM 4952 N N . LEU A 1 612 ? -33.856 15.616 9.635 1.00 90.38 612 LEU A N 1
ATOM 4953 C CA . LEU A 1 612 ? -32.940 15.002 10.593 1.00 90.38 612 LEU A CA 1
ATOM 4954 C C . LEU A 1 612 ? -33.223 13.495 10.686 1.00 90.38 612 LEU A C 1
ATOM 4956 O O . LEU A 1 612 ? -34.367 13.083 10.888 1.00 90.38 612 LEU A O 1
ATOM 4960 N N . VAL A 1 613 ? -32.180 12.682 10.541 1.00 92.62 613 VAL A N 1
ATOM 4961 C CA . VAL A 1 613 ? -32.240 11.215 10.600 1.00 92.62 613 VAL A CA 1
ATOM 4962 C C . VAL A 1 613 ? -31.281 10.720 11.679 1.00 92.62 613 VAL A C 1
ATOM 4964 O O . VAL A 1 613 ? -30.285 11.382 11.985 1.00 92.62 613 VAL A O 1
ATOM 4967 N N . ALA A 1 614 ? -31.596 9.565 12.262 1.00 92.25 614 ALA A N 1
ATOM 4968 C CA . ALA A 1 614 ? -30.746 8.877 13.219 1.00 92.25 614 ALA A CA 1
ATOM 4969 C C . ALA A 1 614 ? -30.286 7.520 12.672 1.00 92.25 614 ALA A C 1
ATOM 4971 O O . ALA A 1 614 ? -31.049 6.828 12.002 1.00 92.25 614 ALA A O 1
ATOM 4972 N N . PHE A 1 615 ? -29.058 7.143 13.010 1.00 91.25 615 PHE A N 1
ATOM 4973 C CA . PHE A 1 615 ? -28.503 5.805 12.812 1.00 91.25 615 PHE A CA 1
ATOM 4974 C C . PHE A 1 615 ? -27.845 5.331 14.102 1.00 91.25 615 PHE A C 1
ATOM 4976 O O . PHE A 1 615 ? -27.395 6.160 14.906 1.00 91.25 615 PHE A O 1
ATOM 4983 N N . SER A 1 616 ? -27.722 4.018 14.290 1.00 89.69 616 SER A N 1
ATOM 4984 C CA . SER A 1 616 ? -26.811 3.528 15.315 1.00 89.69 616 SER A CA 1
ATOM 4985 C C . SER A 1 616 ? -25.368 3.809 14.910 1.00 89.69 616 SER A C 1
ATOM 4987 O O . SER A 1 616 ? -24.995 3.773 13.735 1.00 89.69 616 SER A O 1
ATOM 4989 N N . ALA A 1 617 ? -24.516 4.060 15.901 1.00 87.81 617 ALA A N 1
ATOM 4990 C CA . ALA A 1 617 ? -23.084 4.108 15.663 1.00 87.81 617 ALA A CA 1
ATOM 4991 C C . ALA A 1 617 ? -22.524 2.773 15.129 1.00 87.81 617 ALA A C 1
ATOM 4993 O O . ALA A 1 617 ? -21.494 2.792 14.461 1.00 87.81 617 ALA A O 1
ATOM 4994 N N . SER A 1 618 ? -23.184 1.633 15.368 1.00 85.62 618 SER A N 1
ATOM 4995 C CA . SER A 1 618 ? -22.789 0.333 14.799 1.00 85.62 618 SER A CA 1
ATOM 4996 C C . SER A 1 618 ? -23.149 0.165 13.318 1.00 85.62 618 SER A C 1
ATOM 4998 O O . SER A 1 618 ? -22.675 -0.773 12.676 1.00 85.62 618 SER A O 1
ATOM 5000 N N . ASP A 1 619 ? -23.950 1.072 12.752 1.00 87.94 619 ASP A N 1
ATOM 5001 C CA . ASP A 1 619 ? -24.285 1.078 11.326 1.00 87.94 619 ASP A CA 1
ATOM 5002 C C . ASP A 1 619 ? -23.206 1.741 10.467 1.00 87.94 619 ASP A C 1
ATOM 5004 O O . ASP A 1 619 ? -23.320 1.736 9.241 1.00 87.94 619 ASP A O 1
ATOM 5008 N N . ILE A 1 620 ? -22.152 2.301 11.075 1.00 87.50 620 ILE A N 1
ATOM 5009 C CA . ILE A 1 620 ? -20.986 2.785 10.334 1.00 87.50 620 ILE A CA 1
ATOM 5010 C C . ILE A 1 620 ? -20.326 1.594 9.631 1.00 87.50 620 ILE A C 1
ATOM 5012 O O . ILE A 1 620 ? -19.801 0.688 10.274 1.00 87.50 620 ILE A O 1
ATOM 5016 N N . MET A 1 621 ? -20.295 1.642 8.301 1.00 84.31 621 MET A N 1
ATOM 5017 C CA . MET A 1 621 ? -19.564 0.682 7.475 1.00 84.31 621 MET A CA 1
ATOM 5018 C C . MET A 1 621 ? -18.128 1.153 7.250 1.00 84.31 621 MET A C 1
ATOM 5020 O O . MET A 1 621 ? -17.178 0.415 7.489 1.00 84.31 621 MET A O 1
ATOM 5024 N N . LYS A 1 622 ? -17.960 2.400 6.789 1.00 83.69 622 LYS A N 1
ATOM 5025 C CA . LYS A 1 622 ? -16.652 3.013 6.514 1.00 83.69 622 LYS A CA 1
ATOM 5026 C C . LYS A 1 622 ? -16.698 4.517 6.763 1.00 83.69 622 LYS A C 1
ATOM 5028 O O . LYS A 1 622 ? -17.760 5.135 6.836 1.00 83.69 622 LYS A O 1
ATOM 5033 N N . LYS A 1 623 ? -15.528 5.143 6.849 1.00 86.38 623 LYS A N 1
ATOM 5034 C CA . LYS A 1 623 ? -15.440 6.604 6.828 1.00 86.38 623 LYS A CA 1
ATOM 5035 C C . LYS A 1 623 ? -15.632 7.126 5.410 1.00 86.38 623 LYS A C 1
ATOM 5037 O O . LYS A 1 623 ? -15.054 6.577 4.473 1.00 86.38 623 LYS A O 1
ATOM 5042 N N . ALA A 1 624 ? -16.402 8.198 5.271 1.00 86.25 624 ALA A N 1
ATOM 5043 C CA . ALA A 1 624 ? -16.617 8.864 3.996 1.00 86.25 624 ALA A CA 1
ATOM 5044 C C . ALA A 1 624 ? -15.815 10.167 3.923 1.00 86.25 624 ALA A C 1
ATOM 5046 O O . ALA A 1 624 ? -15.589 10.841 4.930 1.00 86.25 624 ALA A O 1
ATOM 5047 N N . ILE A 1 625 ? -15.391 10.526 2.718 1.00 82.81 625 ILE A N 1
ATOM 5048 C CA . ILE A 1 625 ? -14.585 11.706 2.429 1.00 82.81 625 ILE A CA 1
ATOM 5049 C C . ILE A 1 625 ? -15.312 12.523 1.388 1.00 82.81 625 ILE A C 1
ATOM 5051 O O . ILE A 1 625 ? -15.550 12.040 0.287 1.00 82.81 625 ILE A O 1
ATOM 5055 N N . ILE A 1 626 ? -15.601 13.776 1.718 1.00 83.38 626 ILE A N 1
ATOM 5056 C CA . ILE A 1 626 ? -16.059 14.750 0.735 1.00 83.38 626 ILE A CA 1
ATOM 5057 C C . ILE A 1 626 ? -14.828 15.212 -0.044 1.00 83.38 626 ILE A C 1
ATOM 5059 O O . ILE A 1 626 ? -14.007 15.975 0.470 1.00 83.38 626 ILE A O 1
ATOM 5063 N N . GLY A 1 627 ? -14.696 14.708 -1.268 1.00 74.88 627 GLY A N 1
ATOM 5064 C CA . GLY A 1 627 ? -13.710 15.163 -2.231 1.00 74.88 627 GLY A CA 1
ATOM 5065 C C . GLY A 1 627 ? -14.033 16.590 -2.649 1.00 74.88 627 GLY A C 1
ATOM 5066 O O . GLY A 1 627 ? -13.254 17.494 -2.390 1.00 74.88 627 GLY A O 1
ATOM 5067 N N . PHE A 1 628 ? -15.205 16.829 -3.225 1.00 76.50 628 PHE A N 1
ATOM 5068 C CA . PHE A 1 628 ? -15.602 18.153 -3.702 1.00 76.50 628 PHE A CA 1
ATOM 5069 C C . PHE A 1 628 ? -17.009 18.496 -3.212 1.00 76.50 628 PHE A C 1
ATOM 5071 O O . PHE A 1 628 ? -17.866 17.620 -3.131 1.00 76.50 628 PHE A O 1
ATOM 5078 N N . ASN A 1 629 ? -17.239 19.761 -2.860 1.00 78.69 629 ASN A N 1
ATOM 5079 C CA . ASN A 1 629 ? -18.556 20.269 -2.488 1.00 78.69 629 ASN A CA 1
ATOM 5080 C C . ASN A 1 629 ? -18.812 21.569 -3.247 1.00 78.69 629 ASN A C 1
ATOM 5082 O O . ASN A 1 629 ? -18.139 22.573 -2.999 1.00 78.69 629 ASN A O 1
ATOM 5086 N N . ASN A 1 630 ? -19.789 21.543 -4.148 1.00 73.88 630 ASN A N 1
ATOM 5087 C CA . ASN A 1 630 ? -20.292 22.744 -4.787 1.00 73.88 630 ASN A CA 1
ATOM 5088 C C . ASN A 1 630 ? -21.526 23.248 -4.035 1.00 73.88 630 ASN A C 1
ATOM 5090 O O . ASN A 1 630 ? -22.631 22.749 -4.241 1.00 73.88 630 ASN A O 1
ATOM 5094 N N . CYS A 1 631 ? -21.338 24.273 -3.202 1.00 65.38 631 CYS A N 1
ATOM 5095 C CA . CYS A 1 631 ? -22.427 24.885 -2.442 1.00 65.38 631 CYS A CA 1
ATOM 5096 C C . CYS A 1 631 ? -23.500 25.543 -3.327 1.00 65.38 631 CYS A C 1
ATOM 5098 O O . CYS A 1 631 ? -24.611 25.735 -2.853 1.00 65.38 631 CYS A O 1
ATOM 5100 N N . LEU A 1 632 ? -23.191 25.906 -4.581 1.00 69.19 632 LEU A N 1
ATOM 5101 C CA . LEU A 1 632 ? -24.168 26.528 -5.487 1.00 69.19 632 LEU A CA 1
ATOM 5102 C C . LEU A 1 632 ? -25.169 25.510 -6.041 1.00 69.19 632 LEU A C 1
ATOM 5104 O O . LEU A 1 632 ? -26.319 25.855 -6.283 1.00 69.19 632 LEU A O 1
ATOM 5108 N N . THR A 1 633 ? -24.727 24.269 -6.256 1.00 67.69 633 THR A N 1
ATOM 5109 C CA . THR A 1 633 ? -25.537 23.195 -6.856 1.00 67.69 633 THR A CA 1
ATOM 5110 C C . THR A 1 633 ? -25.844 22.066 -5.870 1.00 67.69 633 THR A C 1
ATOM 5112 O O . THR A 1 633 ? -26.299 21.003 -6.286 1.00 67.69 633 THR A O 1
ATOM 5115 N N . GLU A 1 634 ? -25.519 22.259 -4.586 1.00 72.19 634 GLU A N 1
ATOM 5116 C CA . GLU A 1 634 ? -25.589 21.255 -3.511 1.00 72.19 634 GLU A CA 1
ATOM 5117 C C . GLU A 1 634 ? -25.062 19.875 -3.936 1.00 72.19 634 GLU A C 1
ATOM 5119 O O . GLU A 1 634 ? -25.662 18.834 -3.673 1.00 72.19 634 GLU A O 1
ATOM 5124 N N . THR A 1 635 ? -23.947 19.861 -4.665 1.00 78.75 635 THR A N 1
ATOM 5125 C CA . THR A 1 635 ? -23.382 18.633 -5.228 1.00 78.75 635 THR A CA 1
ATOM 5126 C C . THR A 1 635 ? -22.155 18.209 -4.440 1.00 78.75 635 THR A C 1
ATOM 5128 O O . THR A 1 635 ? -21.193 18.972 -4.321 1.00 78.75 635 THR A O 1
ATOM 5131 N N . TYR A 1 636 ? -22.169 16.972 -3.950 1.00 81.56 636 TYR A N 1
ATOM 5132 C CA . TYR A 1 636 ? -21.092 16.379 -3.169 1.00 81.56 636 TYR A CA 1
ATOM 5133 C C . TYR A 1 636 ? -20.450 15.247 -3.955 1.00 81.56 636 TYR A C 1
ATOM 5135 O O . TYR A 1 636 ? -21.126 14.301 -4.343 1.00 81.56 636 TYR A O 1
ATOM 5143 N N . VAL A 1 637 ? -19.138 15.300 -4.149 1.00 79.88 637 VAL A N 1
ATOM 5144 C CA . VAL A 1 637 ? -18.374 14.140 -4.612 1.00 79.88 637 VAL A CA 1
ATOM 5145 C C . VAL A 1 637 ? -17.785 13.469 -3.388 1.00 79.88 637 VAL A C 1
ATOM 5147 O O . VAL A 1 637 ? -16.956 14.065 -2.698 1.00 79.88 637 VAL A O 1
ATOM 5150 N N . VAL A 1 638 ? -18.238 12.256 -3.089 1.00 79.44 638 VAL A N 1
ATOM 5151 C CA . VAL A 1 638 ? -17.916 11.546 -1.851 1.00 79.44 638 VAL A CA 1
ATOM 5152 C C . VAL A 1 638 ? -17.295 10.194 -2.169 1.00 79.44 638 VAL A C 1
ATOM 5154 O O . VAL A 1 638 ? -17.781 9.474 -3.031 1.00 79.44 638 VAL A O 1
ATOM 5157 N N . THR A 1 639 ? -16.231 9.826 -1.462 1.00 79.94 639 THR A N 1
ATOM 5158 C CA . THR A 1 639 ? -15.617 8.494 -1.554 1.00 79.94 639 THR A CA 1
ATOM 5159 C C . THR A 1 639 ? -15.552 7.845 -0.176 1.00 79.94 639 THR A C 1
ATOM 5161 O O . THR A 1 639 ? -15.285 8.518 0.823 1.00 79.94 639 THR A O 1
ATOM 5164 N N . ALA A 1 640 ? -15.821 6.543 -0.091 1.00 79.25 640 ALA A N 1
ATOM 5165 C CA . ALA A 1 640 ? -15.553 5.781 1.125 1.00 79.25 640 ALA A CA 1
ATOM 5166 C C . ALA A 1 640 ? -14.071 5.396 1.158 1.00 79.25 640 ALA A C 1
ATOM 5168 O O . ALA A 1 640 ? -13.541 4.916 0.157 1.00 79.25 640 ALA A O 1
ATOM 5169 N N . LEU A 1 641 ? -13.413 5.562 2.309 1.00 79.50 641 LEU A N 1
ATOM 5170 C CA . LEU A 1 641 ? -12.016 5.155 2.471 1.00 79.50 641 LEU A CA 1
ATOM 5171 C C . LEU A 1 641 ? -11.845 3.681 2.060 1.00 79.50 641 LEU A C 1
ATOM 5173 O O . LEU A 1 641 ? -12.534 2.829 2.625 1.00 79.50 641 LEU A O 1
ATOM 5177 N N . PRO A 1 642 ? -10.940 3.349 1.118 1.00 75.56 642 PRO A N 1
ATOM 5178 C CA . PRO A 1 642 ? -10.745 1.962 0.704 1.00 75.56 642 PRO A CA 1
ATOM 5179 C C . PRO A 1 642 ? -10.193 1.123 1.865 1.00 75.56 642 PRO A C 1
ATOM 5181 O O . PRO A 1 642 ? -10.656 0.002 2.079 1.00 75.56 642 PRO A O 1
ATOM 5184 N N . ASN A 1 643 ? -9.304 1.716 2.671 1.00 75.81 643 ASN A N 1
ATOM 5185 C CA . ASN A 1 643 ? -8.607 1.069 3.775 1.00 75.81 643 ASN A CA 1
ATOM 5186 C C . ASN A 1 643 ? -8.557 1.949 5.037 1.00 75.81 643 ASN A C 1
ATOM 5188 O O . ASN A 1 643 ? -8.184 3.120 4.942 1.00 75.81 643 ASN A O 1
ATOM 5192 N N . SER A 1 644 ? -8.857 1.392 6.219 1.00 66.06 644 SER A N 1
ATOM 5193 C CA . SER A 1 644 ? -8.635 2.055 7.519 1.00 66.06 644 SER A CA 1
ATOM 5194 C C . SER A 1 644 ? -7.237 1.827 8.108 1.00 66.06 644 SER A C 1
ATOM 5196 O O . SER A 1 644 ? -6.937 2.334 9.185 1.00 66.06 644 SER A O 1
ATOM 5198 N N . VAL A 1 645 ? -6.392 1.039 7.442 1.00 56.34 645 VAL A N 1
ATOM 5199 C CA . VAL A 1 645 ? -5.125 0.514 7.974 1.00 56.34 645 VAL A CA 1
ATOM 5200 C C . VAL A 1 645 ? -3.912 1.392 7.614 1.00 56.34 645 VAL A C 1
ATOM 5202 O O . VAL A 1 645 ? -2.893 1.352 8.298 1.00 56.34 645 VAL A O 1
ATOM 5205 N N . GLU A 1 646 ? -4.015 2.248 6.593 1.00 53.91 646 GLU A N 1
ATOM 5206 C CA . GLU A 1 646 ? -2.899 3.073 6.088 1.00 53.91 646 GLU A CA 1
ATOM 5207 C C . GLU A 1 646 ? -2.856 4.494 6.690 1.00 53.91 646 GLU A C 1
ATOM 5209 O O . GLU A 1 646 ? -2.706 5.487 5.960 1.00 53.91 646 GLU A O 1
ATOM 5214 N N . THR A 1 647 ? -3.016 4.582 8.014 1.00 43.38 647 THR A N 1
ATOM 5215 C CA . THR A 1 647 ? -3.194 5.839 8.765 1.00 43.38 647 THR A CA 1
ATOM 5216 C C . THR A 1 647 ? -1.919 6.461 9.331 1.00 43.38 647 THR A C 1
ATOM 5218 O O . THR A 1 647 ? -2.005 7.575 9.840 1.00 43.38 647 THR A O 1
ATOM 5221 N N . ASP A 1 648 ? -0.761 5.794 9.226 1.00 34.44 648 ASP A N 1
ATOM 5222 C CA . ASP A 1 648 ? 0.489 6.209 9.896 1.00 34.44 648 ASP A CA 1
ATOM 5223 C C . ASP A 1 648 ? 1.714 6.344 8.979 1.00 34.44 648 ASP A C 1
ATOM 5225 O O . ASP A 1 648 ? 2.357 5.312 8.665 1.00 34.44 648 ASP A O 1
#

Solvent-accessible surface area (backbone atoms only — not comparable to full-atom values): 35508 Å² total; per-residue (Å²): 128,58,70,66,58,53,50,51,53,46,40,73,70,67,50,41,62,47,47,64,52,70,79,72,90,67,83,78,49,46,24,22,50,43,78,41,2,52,56,40,51,72,76,56,73,85,85,48,95,48,52,37,58,46,36,22,38,34,35,43,53,80,45,70,75,45,102,85,53,75,41,32,35,35,47,34,33,36,32,46,61,59,42,57,73,85,51,27,70,81,54,58,41,76,69,40,78,44,75,36,74,59,83,73,60,51,53,81,65,41,46,69,57,46,55,50,44,38,48,27,50,72,71,31,46,83,53,96,90,25,35,36,28,35,38,67,60,36,41,40,43,52,70,69,42,42,25,57,49,48,24,34,31,40,69,73,36,57,13,22,46,81,61,29,64,47,44,57,46,84,41,81,52,91,96,47,70,45,51,24,38,78,61,64,95,54,86,82,68,57,58,66,63,47,61,72,58,51,51,56,41,45,54,48,22,71,76,67,75,46,70,42,84,22,38,69,51,80,31,64,57,71,70,33,75,94,38,58,71,55,78,19,50,44,66,29,49,45,55,31,41,18,58,28,39,48,43,46,52,52,45,54,28,60,43,74,93,33,70,88,43,86,62,38,44,50,73,70,48,46,52,52,35,39,54,42,39,70,70,34,30,50,33,78,55,49,74,65,71,71,74,56,73,90,48,54,92,72,56,51,41,66,49,36,43,45,35,55,78,50,48,50,71,50,43,54,97,68,38,51,66,72,61,44,42,47,50,36,30,55,39,50,40,49,26,52,46,38,19,63,61,35,48,47,69,62,46,54,54,35,41,60,42,39,46,47,39,44,40,49,44,30,75,76,67,34,61,94,63,24,37,58,36,50,48,43,53,56,46,41,43,61,37,27,54,33,42,5,18,53,73,67,63,32,49,63,56,60,54,51,48,54,51,54,43,44,72,34,45,93,62,90,69,65,44,68,60,36,23,52,53,45,51,52,50,42,60,72,49,42,65,59,50,51,50,49,62,74,76,41,94,63,56,68,68,58,50,49,49,51,26,65,75,56,66,54,49,76,58,58,57,58,66,72,43,91,69,59,96,81,66,64,64,62,45,80,44,77,79,70,42,80,44,73,54,47,74,64,54,45,51,17,47,45,53,40,47,51,74,76,42,92,69,79,91,69,83,68,68,57,38,33,35,38,51,30,37,34,44,50,102,73,43,69,37,32,19,70,83,54,70,95,47,84,75,42,42,35,26,35,32,26,32,64,93,83,37,42,35,40,30,57,40,36,36,36,48,92,35,64,95,70,82,44,92,70,45,45,36,35,32,27,30,44,48,39,51,78,45,94,64,66,70,57,63,72,60,82,90,47,73,88,59,82,81,67,83,63,87,26,43,46,39,34,20,42,43,67,46,90,58,64,41,40,44,52,59,84,38,57,72,40,52,26,38,59,42,44,75,41,83,90,71,40,33,37,33,34,27,33,56,35,47,84,80,74,44,127

Organism: NCBI:txid27404